Protein AF-A0A7V4LRY9-F1 (afdb_monomer_lite)

Structure (mmCIF, N/CA/C/O backbone):
data_AF-A0A7V4LRY9-F1
#
_entry.id   AF-A0A7V4LRY9-F1
#
loop_
_atom_site.group_PDB
_atom_site.id
_atom_site.type_symbol
_atom_site.label_atom_id
_atom_site.label_alt_id
_atom_site.label_comp_id
_atom_site.label_asym_id
_atom_site.label_entity_id
_atom_site.label_seq_id
_atom_site.pdbx_PDB_ins_code
_atom_site.Cartn_x
_atom_site.Cartn_y
_atom_site.Cartn_z
_atom_site.occupancy
_atom_site.B_iso_or_equiv
_atom_site.auth_seq_id
_atom_site.auth_comp_id
_atom_site.auth_asym_id
_atom_site.auth_atom_id
_atom_site.pdbx_PDB_model_num
ATOM 1 N N . MET A 1 1 ? -18.317 -16.791 23.169 1.00 34.59 1 MET A N 1
ATOM 2 C CA . MET A 1 1 ? -17.216 -16.428 24.085 1.00 34.59 1 MET A CA 1
ATOM 3 C C . MET A 1 1 ? -16.134 -15.781 23.242 1.00 34.59 1 MET A C 1
ATOM 5 O O . MET A 1 1 ? -15.745 -16.390 22.255 1.00 34.59 1 MET A O 1
ATOM 9 N N . ALA A 1 2 ? -15.739 -14.539 23.533 1.00 46.84 2 ALA A N 1
ATOM 10 C CA . ALA A 1 2 ? -14.625 -13.914 22.822 1.00 46.84 2 ALA A CA 1
ATOM 11 C C . ALA A 1 2 ? -13.359 -14.737 23.095 1.00 46.84 2 ALA A C 1
ATOM 13 O O . ALA A 1 2 ? -13.115 -15.104 24.244 1.00 46.84 2 ALA A O 1
ATOM 14 N N . ALA A 1 3 ? -12.602 -15.084 22.054 1.00 51.31 3 ALA A N 1
ATOM 15 C CA . ALA A 1 3 ? -11.327 -15.764 22.235 1.00 51.31 3 ALA A CA 1
ATOM 16 C C . ALA A 1 3 ? -10.430 -14.891 23.124 1.00 51.31 3 ALA A C 1
ATOM 18 O O . ALA A 1 3 ? -10.298 -13.692 22.878 1.00 51.31 3 ALA A O 1
ATOM 19 N N . HIS A 1 4 ? -9.851 -15.472 24.175 1.00 68.88 4 HIS A N 1
ATOM 20 C CA . HIS A 1 4 ? -8.906 -14.752 25.020 1.00 68.88 4 HIS A CA 1
ATOM 21 C C . HIS A 1 4 ? -7.702 -14.327 24.164 1.00 68.88 4 HIS A C 1
ATOM 23 O O . HIS A 1 4 ? -7.044 -15.172 23.553 1.00 68.88 4 HIS A O 1
ATOM 29 N N . SER A 1 5 ? -7.455 -13.016 24.094 1.00 79.12 5 SER A N 1
ATOM 30 C CA . SER A 1 5 ? -6.260 -12.439 23.474 1.00 79.12 5 SER A CA 1
ATOM 31 C C . SER A 1 5 ? -5.172 -12.280 24.531 1.00 79.12 5 SER A C 1
ATOM 33 O O . SER A 1 5 ? -5.437 -11.813 25.641 1.00 79.12 5 SER A O 1
ATOM 35 N N . THR A 1 6 ? -3.954 -12.683 24.187 1.00 85.31 6 THR A N 1
ATOM 36 C CA . THR A 1 6 ? -2.738 -12.404 24.953 1.00 85.31 6 THR A CA 1
ATOM 37 C C . THR A 1 6 ? -1.898 -11.409 24.173 1.00 85.31 6 THR A C 1
ATOM 39 O O . THR A 1 6 ? -1.530 -11.697 23.037 1.00 85.31 6 THR A O 1
ATOM 42 N N . GLU A 1 7 ? -1.567 -10.273 24.781 1.00 88.56 7 GLU A N 1
ATOM 43 C CA . GLU A 1 7 ? -0.754 -9.225 24.161 1.00 88.56 7 GLU A CA 1
ATOM 44 C C . GLU A 1 7 ? 0.498 -8.959 24.993 1.00 88.56 7 GLU A C 1
ATOM 46 O O . GLU A 1 7 ? 0.431 -8.781 26.211 1.00 88.56 7 GLU A O 1
ATOM 51 N N . LEU A 1 8 ? 1.642 -8.942 24.319 1.00 90.06 8 LEU A N 1
ATOM 52 C CA . LEU A 1 8 ? 2.972 -8.792 24.888 1.00 90.06 8 LEU A CA 1
ATOM 53 C C . LEU A 1 8 ? 3.703 -7.661 24.170 1.00 90.06 8 LEU A C 1
ATOM 55 O O . LEU A 1 8 ? 3.747 -7.625 22.942 1.00 90.06 8 LEU A O 1
ATOM 59 N N . THR A 1 9 ? 4.352 -6.803 24.945 1.00 93.12 9 THR A N 1
ATOM 60 C CA . THR A 1 9 ? 5.428 -5.950 24.441 1.00 93.12 9 THR A CA 1
ATOM 61 C C . THR A 1 9 ? 6.743 -6.669 24.704 1.00 93.12 9 THR A C 1
ATOM 63 O O . THR A 1 9 ? 7.047 -6.949 25.862 1.00 93.12 9 THR A O 1
ATOM 66 N N . VAL A 1 10 ? 7.514 -6.972 23.658 1.00 94.56 10 VAL A N 1
ATOM 67 C CA . VAL A 1 10 ? 8.849 -7.587 23.753 1.00 94.56 10 VAL A CA 1
ATOM 68 C C . VAL A 1 10 ? 9.897 -6.582 23.286 1.00 94.56 10 VAL A C 1
ATOM 70 O O . VAL A 1 10 ? 9.789 -6.045 22.193 1.00 94.56 10 VAL A O 1
ATOM 73 N N . THR A 1 11 ? 10.933 -6.345 24.079 1.00 94.56 11 THR A N 1
ATOM 74 C CA . THR A 1 11 ? 11.992 -5.376 23.776 1.00 94.56 11 THR A CA 1
ATOM 75 C C . THR A 1 11 ? 13.314 -6.103 23.585 1.00 94.56 11 THR A C 1
ATOM 77 O O . THR A 1 11 ? 13.732 -6.839 24.474 1.00 94.56 11 THR A O 1
ATOM 80 N N . LEU A 1 12 ? 13.983 -5.885 22.452 1.00 94.75 12 LEU A N 1
ATOM 81 C CA . LEU A 1 12 ? 15.292 -6.455 22.118 1.00 94.75 12 LEU A CA 1
ATOM 82 C C . LEU A 1 12 ? 16.340 -5.335 22.070 1.00 94.75 12 LEU A C 1
ATOM 84 O O . LEU A 1 12 ? 16.410 -4.579 21.095 1.00 94.75 12 LEU A O 1
ATOM 88 N N . ALA A 1 13 ? 17.156 -5.215 23.117 1.00 92.12 13 ALA A N 1
ATOM 89 C CA . ALA A 1 13 ? 18.212 -4.205 23.174 1.00 92.12 13 ALA A CA 1
ATOM 90 C C . ALA A 1 13 ? 19.340 -4.560 22.192 1.00 92.12 13 ALA A C 1
ATOM 92 O O . ALA A 1 13 ? 19.840 -5.689 22.200 1.00 92.12 13 ALA A O 1
ATOM 93 N N . GLY A 1 14 ? 19.734 -3.624 21.322 1.00 90.12 14 GLY A N 1
ATOM 94 C CA . GLY A 1 14 ? 20.727 -3.893 20.274 1.00 90.12 14 GLY A CA 1
ATOM 95 C C . GLY A 1 14 ? 20.253 -4.854 19.180 1.00 90.12 14 GLY A C 1
ATOM 96 O O . GLY A 1 14 ? 21.083 -5.424 18.476 1.00 90.12 14 GLY A O 1
ATOM 97 N N . GLY A 1 15 ? 18.936 -5.066 19.045 1.00 90.62 15 GLY A N 1
ATOM 98 C CA . GLY A 1 15 ? 18.363 -6.022 18.087 1.00 90.62 15 GLY A CA 1
ATOM 99 C C . GLY A 1 15 ? 18.611 -5.660 16.622 1.00 90.62 15 GLY A C 1
ATOM 100 O O . GLY A 1 15 ? 18.422 -6.501 15.742 1.00 90.62 15 GLY A O 1
ATOM 101 N N . LEU A 1 16 ? 19.030 -4.420 16.362 1.00 91.75 16 LEU A N 1
ATOM 102 C CA . LEU A 1 16 ? 19.350 -3.880 15.048 1.00 91.75 16 LEU A CA 1
ATOM 103 C C . LEU A 1 16 ? 20.678 -3.115 15.094 1.00 91.75 16 LEU A C 1
ATOM 105 O O . LEU A 1 16 ? 21.214 -2.804 16.155 1.00 91.75 16 LEU A O 1
ATOM 109 N N . PHE A 1 17 ? 21.192 -2.764 13.917 1.00 89.06 17 PHE A N 1
ATOM 110 C CA . PHE A 1 17 ? 22.368 -1.909 13.766 1.00 89.06 17 PHE A CA 1
ATOM 111 C C . PHE A 1 17 ? 22.256 -1.060 12.502 1.00 89.06 17 PHE A C 1
ATOM 113 O O . PHE A 1 17 ? 21.722 -1.529 11.503 1.00 89.06 17 PHE A O 1
ATOM 120 N N . LEU A 1 18 ? 22.734 0.188 12.533 1.00 81.56 18 LEU A N 1
ATOM 121 C CA . LEU A 1 18 ? 22.568 1.140 11.421 1.00 81.56 18 LEU A CA 1
ATOM 122 C C . LEU A 1 18 ? 23.541 0.893 10.259 1.00 81.56 18 LEU A C 1
ATOM 124 O O . LEU A 1 18 ? 23.163 1.034 9.099 1.00 81.56 18 LEU A O 1
ATOM 128 N N . ARG A 1 19 ? 24.793 0.535 10.570 1.00 78.12 19 ARG A N 1
ATOM 129 C CA . ARG A 1 19 ? 25.890 0.398 9.593 1.00 78.12 19 ARG A CA 1
ATOM 130 C C . ARG A 1 19 ? 26.080 -1.061 9.178 1.00 78.12 19 ARG A C 1
ATOM 132 O O . ARG A 1 19 ? 25.087 -1.758 8.998 1.00 78.12 19 ARG A O 1
ATOM 139 N N . ASP A 1 20 ? 27.312 -1.528 9.021 1.00 77.44 20 ASP A N 1
ATOM 140 C CA . ASP A 1 20 ? 27.603 -2.882 8.531 1.00 77.44 20 ASP A CA 1
ATOM 141 C C . ASP A 1 20 ? 27.746 -3.920 9.649 1.00 77.44 20 ASP A C 1
ATOM 143 O O . ASP A 1 20 ? 27.700 -5.116 9.380 1.00 77.44 20 ASP A O 1
ATOM 147 N N . ALA A 1 21 ? 27.870 -3.475 10.902 1.00 80.00 21 ALA A N 1
ATOM 148 C CA . ALA A 1 21 ? 28.059 -4.353 12.049 1.00 80.00 21 ALA A CA 1
ATOM 149 C C . ALA A 1 21 ? 27.269 -3.888 13.288 1.00 80.00 21 ALA A C 1
ATOM 151 O O . ALA A 1 21 ? 27.004 -2.686 13.430 1.00 80.00 21 ALA A O 1
ATOM 152 N N . PRO A 1 22 ? 26.927 -4.821 14.199 1.00 82.44 22 PRO A N 1
ATOM 153 C CA . PRO A 1 22 ? 26.401 -4.511 15.522 1.00 82.44 22 PRO A CA 1
ATOM 154 C C . PRO A 1 22 ? 27.352 -3.617 16.317 1.00 82.44 22 PRO A C 1
ATOM 156 O O . PRO A 1 22 ? 28.571 -3.752 16.232 1.00 82.44 22 PRO A O 1
ATOM 159 N N . ILE A 1 23 ? 26.783 -2.729 17.128 1.00 78.44 23 ILE A N 1
ATOM 160 C CA . ILE A 1 23 ? 27.523 -1.929 18.106 1.00 78.44 23 ILE A CA 1
ATOM 161 C C . ILE A 1 23 ? 26.950 -2.177 19.499 1.00 78.44 23 ILE A C 1
ATOM 163 O O . ILE A 1 23 ? 25.783 -2.551 19.641 1.00 78.44 23 ILE A O 1
ATOM 167 N N . VAL A 1 24 ? 27.772 -1.953 20.523 1.00 69.81 24 VAL A N 1
ATOM 168 C CA . VAL A 1 24 ? 27.297 -1.900 21.911 1.00 69.81 24 VAL A CA 1
ATOM 169 C C . VAL A 1 24 ? 26.241 -0.798 22.002 1.00 69.81 24 VAL A C 1
ATOM 171 O O . VAL A 1 24 ? 26.465 0.297 21.492 1.00 69.81 24 VAL A O 1
ATOM 174 N N . ASP A 1 25 ? 25.092 -1.106 22.605 1.00 70.12 25 ASP A N 1
ATOM 175 C CA . ASP A 1 25 ? 23.924 -0.215 22.678 1.00 70.12 25 ASP A CA 1
ATOM 176 C C . ASP A 1 25 ? 23.342 0.180 21.303 1.00 70.12 25 ASP A C 1
ATOM 178 O O . ASP A 1 25 ? 22.875 1.301 21.100 1.00 70.12 25 ASP A O 1
ATOM 182 N N . GLY A 1 26 ? 23.362 -0.747 20.336 1.00 78.81 26 GLY A N 1
ATOM 183 C CA . GLY A 1 26 ? 22.673 -0.575 19.055 1.00 78.81 26 GLY A CA 1
ATOM 184 C C . GLY A 1 26 ? 21.156 -0.347 19.202 1.00 78.81 26 GLY A C 1
ATOM 185 O O . GLY A 1 26 ? 20.590 -0.574 20.277 1.00 78.81 26 GLY A O 1
ATOM 186 N N . PRO A 1 27 ? 20.466 0.076 18.124 1.00 86.00 27 PRO A N 1
ATOM 187 C CA . PRO A 1 27 ? 19.043 0.388 18.179 1.00 86.00 27 PRO A CA 1
ATOM 188 C C . PRO A 1 27 ? 18.187 -0.722 18.797 1.00 86.00 27 PRO A C 1
ATOM 190 O O . PRO A 1 27 ? 18.334 -1.910 18.491 1.00 86.00 27 PRO A O 1
ATOM 193 N N . THR A 1 28 ? 17.267 -0.305 19.665 1.00 89.69 28 THR A N 1
ATOM 194 C CA . THR A 1 28 ? 16.343 -1.200 20.364 1.00 89.69 28 THR A CA 1
ATOM 195 C C . THR A 1 28 ? 15.123 -1.482 19.500 1.00 89.69 28 THR A C 1
ATOM 197 O O . THR A 1 28 ? 14.474 -0.554 19.022 1.00 89.69 28 THR A O 1
ATOM 200 N N . LEU A 1 29 ? 14.796 -2.764 19.330 1.00 91.88 29 LEU A N 1
ATOM 201 C CA . LEU A 1 29 ? 13.597 -3.206 18.624 1.00 91.88 29 LEU A CA 1
ATOM 202 C C . LEU A 1 29 ? 12.503 -3.559 19.637 1.00 91.88 29 LEU A C 1
ATOM 204 O O . LEU A 1 29 ? 12.633 -4.525 20.385 1.00 91.88 29 LEU A O 1
ATOM 208 N N . VAL A 1 30 ? 11.429 -2.775 19.653 1.00 92.75 30 VAL A N 1
ATOM 209 C CA . VAL A 1 30 ? 10.222 -3.004 20.454 1.00 92.75 30 VAL A CA 1
ATOM 210 C C . VAL A 1 30 ? 9.185 -3.695 19.582 1.00 92.75 30 VAL A C 1
ATOM 212 O O . VAL A 1 30 ? 8.873 -3.226 18.494 1.00 92.75 30 VAL A O 1
ATOM 215 N N . LEU A 1 31 ? 8.653 -4.813 20.045 1.00 94.19 31 LEU A N 1
ATOM 216 C CA . LEU A 1 31 ? 7.781 -5.702 19.295 1.00 94.19 31 LEU A CA 1
ATOM 217 C C . LEU A 1 31 ? 6.434 -5.812 19.994 1.00 94.19 31 LEU A C 1
ATOM 219 O O . LEU A 1 31 ? 6.366 -6.097 21.189 1.00 94.19 31 LEU A O 1
ATOM 223 N N . ASP A 1 32 ? 5.373 -5.655 19.221 1.00 92.94 32 ASP A N 1
ATOM 224 C CA . ASP A 1 32 ? 4.019 -6.000 19.610 1.00 92.94 32 ASP A CA 1
ATOM 225 C C . ASP A 1 32 ? 3.712 -7.428 19.154 1.00 92.94 32 ASP A C 1
ATOM 227 O O . ASP A 1 32 ? 3.739 -7.729 17.956 1.00 92.94 32 ASP A O 1
ATOM 231 N N . VAL A 1 33 ? 3.477 -8.317 20.116 1.00 93.94 33 VAL A N 1
ATOM 232 C CA . VAL A 1 33 ? 3.246 -9.744 19.892 1.00 93.94 33 VAL A CA 1
ATOM 233 C C . VAL A 1 33 ? 1.886 -10.107 20.472 1.00 93.94 33 VAL A C 1
ATOM 235 O O . VAL A 1 33 ? 1.648 -9.940 21.668 1.00 93.94 33 VAL A O 1
ATOM 238 N N . SER A 1 34 ? 0.998 -10.653 19.641 1.00 91.38 34 SER A N 1
ATOM 239 C CA . SER A 1 34 ? -0.351 -11.036 20.067 1.00 91.38 34 SER A CA 1
ATOM 240 C C . SER A 1 34 ? -0.673 -12.489 19.723 1.00 91.38 34 SER A C 1
ATOM 242 O O . SER A 1 34 ? -0.239 -13.018 18.696 1.00 91.38 34 SER A O 1
ATOM 244 N N . ARG A 1 35 ? -1.462 -13.138 20.581 1.00 88.06 35 ARG A N 1
ATOM 245 C CA . ARG A 1 35 ? -1.983 -14.495 20.385 1.00 88.06 35 ARG A CA 1
ATOM 246 C C . ARG A 1 35 ? -3.481 -14.518 20.678 1.00 88.06 35 ARG A C 1
ATOM 248 O O . ARG A 1 35 ? -3.885 -14.202 21.794 1.00 88.06 35 ARG A O 1
ATOM 255 N N . THR A 1 36 ? -4.286 -14.941 19.708 1.00 84.31 36 THR A N 1
ATOM 256 C CA . THR A 1 36 ? -5.739 -15.116 19.852 1.00 84.31 36 THR A CA 1
ATOM 257 C C . THR A 1 36 ? -6.054 -16.605 19.960 1.00 84.31 36 THR A C 1
ATOM 259 O O . THR A 1 36 ? -5.946 -17.341 18.976 1.00 84.31 36 THR A O 1
ATOM 262 N N . GLY A 1 37 ? -6.432 -17.076 21.153 1.00 83.19 37 GLY A N 1
ATOM 263 C CA . GLY A 1 37 ? -6.540 -18.517 21.412 1.00 83.19 37 GLY A CA 1
ATOM 264 C C . GLY A 1 37 ? -5.200 -19.221 21.165 1.00 83.19 37 GLY A C 1
ATOM 265 O O . GLY A 1 37 ? -4.198 -18.880 21.788 1.00 83.19 37 GLY A O 1
ATOM 266 N N . ASP A 1 38 ? -5.151 -20.164 20.222 1.00 84.06 38 ASP A N 1
ATOM 267 C CA . ASP A 1 38 ? -3.914 -20.866 19.843 1.00 84.06 38 ASP A CA 1
ATOM 268 C C . ASP A 1 38 ? -3.173 -20.255 18.649 1.00 84.06 38 ASP A C 1
ATOM 270 O O . ASP A 1 38 ? -2.071 -20.690 18.313 1.00 84.06 38 ASP A O 1
ATOM 274 N N . ARG A 1 39 ? -3.743 -19.224 18.019 1.00 88.62 39 ARG A N 1
ATOM 275 C CA . ARG A 1 39 ? -3.166 -18.595 16.832 1.00 88.62 39 ARG A CA 1
ATOM 276 C C . ARG A 1 39 ? -2.285 -17.411 17.214 1.00 88.62 39 ARG A C 1
ATOM 278 O O . ARG A 1 39 ? -2.756 -16.469 17.846 1.00 88.62 39 ARG A O 1
ATOM 285 N N . TRP A 1 40 ? -1.034 -17.423 16.763 1.00 92.88 40 TRP A N 1
ATOM 286 C CA . TRP A 1 40 ? -0.188 -16.231 16.762 1.00 92.88 40 TRP A CA 1
ATOM 287 C C . TRP A 1 40 ? -0.622 -15.264 15.664 1.00 92.88 40 TRP A C 1
ATOM 289 O O . TRP A 1 40 ? -0.810 -15.662 14.514 1.00 92.88 40 TRP A O 1
ATOM 299 N N . GLU A 1 41 ? -0.765 -13.995 16.027 1.00 91.81 41 GLU A N 1
ATOM 300 C CA . GLU A 1 41 ? -1.036 -12.919 15.081 1.00 91.81 41 GLU A CA 1
ATOM 301 C C . GLU A 1 41 ? 0.274 -12.374 14.485 1.00 91.81 41 GLU A C 1
ATOM 303 O O . GLU A 1 41 ? 1.385 -12.793 14.833 1.00 91.81 41 GLU A O 1
ATOM 308 N N . ARG A 1 42 ? 0.149 -11.426 13.551 1.00 90.50 42 ARG A N 1
ATOM 309 C CA . ARG A 1 42 ? 1.294 -10.693 12.998 1.00 90.50 42 ARG A CA 1
ATOM 310 C C . ARG A 1 42 ? 2.032 -9.942 14.110 1.00 90.50 42 ARG A C 1
ATOM 312 O O . ARG A 1 42 ? 1.400 -9.328 14.962 1.00 90.50 42 ARG A O 1
ATOM 319 N N . VAL A 1 43 ? 3.360 -9.960 14.049 1.00 94.25 43 VAL A N 1
ATOM 320 C CA . VAL A 1 43 ? 4.225 -9.180 14.941 1.00 94.25 43 VAL A CA 1
ATOM 321 C C . VAL A 1 43 ? 4.497 -7.826 14.301 1.00 94.25 43 VAL A C 1
ATOM 323 O O . VAL A 1 43 ? 4.758 -7.758 13.097 1.00 94.25 43 VAL A O 1
ATOM 326 N N . TRP A 1 44 ? 4.468 -6.762 15.096 1.00 91.75 44 TRP A N 1
ATOM 327 C CA . TRP A 1 44 ? 4.808 -5.415 14.639 1.00 91.75 44 TRP A CA 1
ATOM 328 C C . TRP A 1 44 ? 5.981 -4.863 15.435 1.00 91.75 44 TRP A C 1
ATOM 330 O O . TRP A 1 44 ? 5.890 -4.706 16.646 1.00 91.75 44 TRP A O 1
ATOM 340 N N . GLY A 1 45 ? 7.091 -4.591 14.755 1.00 90.50 45 GLY A N 1
ATOM 341 C CA . GLY A 1 45 ? 8.297 -4.033 15.352 1.00 90.50 45 GLY A CA 1
ATOM 342 C C . GLY A 1 45 ? 8.440 -2.533 15.138 1.00 90.50 45 GLY A C 1
ATOM 343 O O . GLY A 1 45 ? 8.083 -2.014 14.086 1.00 90.50 45 GLY A O 1
ATOM 344 N N . PHE A 1 46 ? 9.015 -1.853 16.119 1.00 87.06 46 PHE A N 1
ATOM 345 C CA . PHE A 1 46 ? 9.289 -0.424 16.118 1.00 87.06 46 PHE A CA 1
ATOM 346 C C . PHE A 1 46 ? 10.659 -0.187 16.741 1.00 87.06 46 PHE A C 1
ATOM 348 O O . PHE A 1 46 ? 10.977 -0.760 17.781 1.00 87.06 46 PHE A O 1
ATOM 355 N N . ALA A 1 47 ? 11.469 0.665 16.127 1.00 85.12 47 ALA A N 1
ATOM 356 C CA . ALA A 1 47 ? 12.794 0.980 16.634 1.00 85.12 47 ALA A CA 1
ATOM 357 C C . ALA A 1 47 ? 13.053 2.483 16.508 1.00 85.12 47 ALA A C 1
ATOM 359 O O . ALA A 1 47 ? 13.431 2.963 15.446 1.00 85.12 47 ALA A O 1
ATOM 360 N N . GLY A 1 48 ? 12.850 3.213 17.613 1.00 71.56 48 GLY A N 1
ATOM 361 C CA . GLY A 1 48 ? 12.960 4.680 17.677 1.00 71.56 48 GLY A CA 1
ATOM 362 C C . GLY A 1 48 ? 14.281 5.229 17.143 1.00 71.56 48 GLY A C 1
ATOM 363 O O . GLY A 1 48 ? 14.300 6.227 16.423 1.00 71.56 48 GLY A O 1
ATOM 364 N N . ASP A 1 49 ? 15.366 4.516 17.444 1.00 74.69 49 ASP A N 1
ATOM 365 C CA . ASP A 1 49 ? 16.736 4.906 17.104 1.00 74.69 49 ASP A CA 1
ATOM 366 C C . ASP A 1 49 ? 17.256 4.216 15.825 1.00 74.69 49 ASP A C 1
ATOM 368 O O . ASP A 1 49 ? 18.403 4.411 15.418 1.00 74.69 49 ASP A O 1
ATOM 372 N N . PHE A 1 50 ? 16.423 3.398 15.166 1.00 74.31 50 PHE A N 1
ATOM 373 C CA . PHE A 1 50 ? 16.689 2.838 13.842 1.00 74.31 50 PHE A CA 1
ATOM 374 C C . PHE A 1 50 ? 15.877 3.642 12.823 1.00 74.31 50 PHE A C 1
ATOM 376 O O . PHE A 1 50 ? 14.660 3.524 12.751 1.00 74.31 50 PHE A O 1
ATOM 383 N N . HIS A 1 51 ? 16.565 4.520 12.093 1.00 66.06 51 HIS A N 1
ATOM 384 C CA . HIS A 1 51 ? 16.002 5.582 11.254 1.00 66.06 51 HIS A CA 1
ATOM 385 C C . HIS A 1 51 ? 14.549 5.384 10.733 1.00 66.06 51 HIS A C 1
ATOM 387 O O . HIS A 1 51 ? 14.288 4.514 9.905 1.00 66.06 51 HIS A O 1
ATOM 393 N N . ILE A 1 52 ? 13.676 6.326 11.138 1.00 55.50 52 ILE A N 1
ATOM 394 C CA . ILE A 1 52 ? 12.240 6.529 10.845 1.00 55.50 52 ILE A CA 1
ATOM 395 C C . ILE A 1 52 ? 11.348 5.309 11.115 1.00 55.50 52 ILE A C 1
ATOM 397 O O . ILE A 1 52 ? 11.210 4.426 10.274 1.00 55.50 52 ILE A O 1
ATOM 401 N N . ASN A 1 53 ? 10.677 5.396 12.274 1.00 57.75 53 ASN A N 1
ATOM 402 C CA . ASN A 1 53 ? 9.557 4.640 12.862 1.00 57.75 53 ASN A CA 1
ATOM 403 C C . ASN A 1 53 ? 8.489 4.083 11.894 1.00 57.75 53 ASN A C 1
ATOM 405 O O . ASN A 1 53 ? 7.298 4.313 12.082 1.00 57.75 53 ASN A O 1
ATOM 409 N N . SER A 1 54 ? 8.892 3.332 10.877 1.00 64.38 54 SER A N 1
ATOM 410 C CA . SER A 1 54 ? 8.004 2.501 10.071 1.00 64.38 54 SER A CA 1
ATOM 411 C C . SER A 1 54 ? 7.797 1.180 10.805 1.00 64.38 54 SER A C 1
ATOM 413 O O . SER A 1 54 ? 8.777 0.627 11.310 1.00 64.38 54 SER A O 1
ATOM 415 N N . PRO A 1 55 ? 6.574 0.627 10.849 1.00 79.88 55 PRO A N 1
ATOM 416 C CA . PRO A 1 55 ? 6.373 -0.699 11.405 1.00 79.88 55 PRO A CA 1
ATOM 417 C C . PRO A 1 55 ? 7.209 -1.717 10.641 1.00 79.88 55 PRO A C 1
ATOM 419 O O . PRO A 1 55 ? 7.241 -1.735 9.410 1.00 79.88 55 PRO A O 1
ATOM 422 N N . HIS A 1 56 ? 7.877 -2.583 11.378 1.00 86.81 56 HIS A N 1
ATOM 423 C CA . HIS A 1 56 ? 8.584 -3.732 10.851 1.00 86.81 56 HIS A CA 1
ATOM 424 C C . HIS A 1 56 ? 7.650 -4.934 10.982 1.00 86.81 56 HIS A C 1
ATOM 426 O O . HIS A 1 56 ? 7.471 -5.433 12.095 1.00 86.81 56 HIS A O 1
ATOM 432 N N . PRO A 1 57 ? 6.974 -5.372 9.907 1.00 90.50 57 PRO A N 1
ATOM 433 C CA . PRO A 1 57 ? 6.094 -6.524 9.991 1.00 90.50 57 PRO A CA 1
ATOM 434 C C . PRO A 1 57 ? 6.906 -7.795 10.238 1.00 90.50 57 PRO A C 1
ATOM 436 O O . PRO A 1 57 ? 8.015 -7.970 9.736 1.00 90.50 57 PRO A O 1
ATOM 439 N N . GLY A 1 58 ? 6.323 -8.723 10.979 1.00 94.00 58 GLY A N 1
ATOM 440 C CA . GLY A 1 58 ? 6.922 -10.019 11.234 1.00 94.00 58 GLY A CA 1
ATOM 441 C C . GLY A 1 58 ? 5.910 -11.061 11.665 1.00 94.00 58 GLY A C 1
ATOM 442 O O . GLY A 1 58 ? 4.696 -10.860 11.610 1.00 94.00 58 GLY A O 1
ATOM 443 N N . ARG A 1 59 ? 6.413 -12.212 12.087 1.00 96.38 59 ARG A N 1
ATOM 444 C CA . ARG A 1 59 ? 5.600 -13.329 12.566 1.00 96.38 59 ARG A CA 1
ATOM 445 C C . ARG A 1 59 ? 6.311 -14.085 13.672 1.00 96.38 59 ARG A C 1
ATOM 447 O O . ARG A 1 59 ? 7.539 -14.175 13.686 1.00 96.38 59 ARG A O 1
ATOM 454 N N . VAL A 1 60 ? 5.514 -14.697 14.539 1.00 97.31 60 VAL A N 1
ATOM 455 C CA . VAL A 1 60 ? 5.986 -15.750 15.435 1.00 97.31 60 VAL A CA 1
ATOM 456 C C . VAL A 1 60 ? 6.036 -17.053 14.641 1.00 97.31 60 VAL A C 1
ATOM 458 O O . VAL A 1 60 ? 5.020 -17.504 14.117 1.00 97.31 60 VAL A O 1
ATOM 461 N N . VAL A 1 61 ? 7.222 -17.642 14.521 1.00 96.75 61 VAL A N 1
ATOM 462 C CA . VAL A 1 61 ? 7.424 -18.957 13.893 1.00 96.75 61 VAL A CA 1
ATOM 463 C C . VAL A 1 61 ? 7.064 -20.060 14.882 1.00 96.75 61 VAL A C 1
ATOM 465 O O . VAL A 1 61 ? 6.331 -20.988 14.553 1.00 96.75 61 VAL A O 1
ATOM 468 N N . THR A 1 62 ? 7.551 -19.933 16.115 1.00 96.06 62 THR A N 1
ATOM 469 C CA . THR A 1 62 ? 7.200 -20.796 17.245 1.00 96.06 62 THR A CA 1
ATOM 470 C C . THR A 1 62 ? 7.133 -19.954 18.511 1.00 96.06 62 THR A C 1
ATOM 472 O O . THR A 1 62 ? 7.862 -18.971 18.647 1.00 96.06 62 THR A O 1
ATOM 475 N N . GLY A 1 63 ? 6.259 -20.323 19.445 1.00 94.38 63 GLY A N 1
ATOM 476 C CA . GLY A 1 63 ? 6.135 -19.591 20.695 1.00 94.38 63 GLY A CA 1
ATOM 477 C C . GLY A 1 63 ? 5.515 -20.424 21.806 1.00 94.38 63 GLY A C 1
ATOM 478 O O . GLY A 1 63 ? 4.526 -21.121 21.582 1.00 94.38 63 GLY A O 1
ATOM 479 N N . GLN A 1 64 ? 6.095 -20.330 22.998 1.00 93.31 64 GLN A N 1
ATOM 480 C CA . GLN A 1 64 ? 5.604 -20.931 24.232 1.00 93.31 64 GLN A CA 1
ATOM 481 C C . GLN A 1 64 ? 5.571 -19.858 25.320 1.00 93.31 64 GLN A C 1
ATOM 483 O O . GLN A 1 64 ? 6.549 -19.143 25.531 1.00 93.31 64 GLN A O 1
ATOM 488 N N . ILE A 1 65 ? 4.427 -19.740 25.990 1.00 90.12 65 ILE A N 1
ATOM 489 C CA . ILE A 1 65 ? 4.234 -18.860 27.143 1.00 90.12 65 ILE A CA 1
ATOM 490 C C . ILE A 1 65 ? 3.761 -19.752 28.288 1.00 90.12 65 ILE A C 1
ATOM 492 O O . ILE A 1 65 ? 2.726 -20.408 28.158 1.00 90.12 65 ILE A O 1
ATOM 496 N N . SER A 1 66 ? 4.517 -19.772 29.380 1.00 87.81 66 SER A N 1
ATOM 497 C CA . SER A 1 66 ? 4.104 -20.297 30.681 1.00 87.81 66 SER A CA 1
ATOM 498 C C . SER A 1 66 ? 4.030 -19.150 31.686 1.00 87.81 66 SER A C 1
ATOM 500 O O . SER A 1 66 ? 4.329 -17.996 31.368 1.00 87.81 66 SER A O 1
ATOM 502 N N . ASP A 1 67 ? 3.645 -19.459 32.923 1.00 81.94 67 ASP A N 1
ATOM 503 C CA . ASP A 1 67 ? 3.698 -18.466 33.986 1.00 81.94 67 ASP A CA 1
ATOM 504 C C . ASP A 1 67 ? 5.136 -17.973 34.188 1.00 81.94 67 ASP A C 1
ATOM 506 O O . ASP A 1 67 ? 5.384 -16.777 34.230 1.00 81.94 67 ASP A O 1
ATOM 510 N N . ASP A 1 68 ? 6.128 -18.844 34.245 1.00 88.69 68 ASP A N 1
ATOM 511 C CA . ASP A 1 68 ? 7.501 -18.489 34.602 1.00 88.69 68 ASP A CA 1
ATOM 512 C C . ASP A 1 68 ? 8.433 -18.197 33.414 1.00 88.69 68 ASP A C 1
ATOM 514 O O . ASP A 1 68 ? 9.536 -17.688 33.631 1.00 88.69 68 ASP A O 1
ATOM 518 N N . ARG A 1 69 ? 8.023 -18.485 32.170 1.00 93.44 69 ARG A N 1
ATOM 519 C CA . ARG A 1 69 ? 8.904 -18.408 30.999 1.00 93.44 69 ARG A CA 1
ATOM 520 C C . ARG A 1 69 ? 8.182 -17.989 29.718 1.00 93.44 69 ARG A C 1
ATOM 522 O O . ARG A 1 69 ? 7.053 -18.391 29.451 1.00 93.44 69 ARG A O 1
ATOM 529 N N . ILE A 1 70 ? 8.881 -17.231 28.877 1.00 94.50 70 ILE A N 1
ATOM 530 C CA . ILE A 1 70 ? 8.463 -16.902 27.511 1.00 94.50 70 ILE A CA 1
ATOM 531 C C . ILE A 1 70 ? 9.578 -17.315 26.557 1.00 94.50 70 ILE A C 1
ATOM 533 O O . ILE A 1 70 ? 10.716 -16.874 26.700 1.00 94.50 70 ILE A O 1
ATOM 537 N N . GLN A 1 71 ? 9.243 -18.134 25.563 1.00 97.75 71 GLN A N 1
ATOM 538 C CA . GLN A 1 71 ? 10.160 -18.536 24.501 1.00 97.75 71 GLN A CA 1
ATOM 539 C C . GLN A 1 71 ? 9.528 -18.246 23.146 1.00 97.75 71 GLN A C 1
ATOM 541 O O . GLN A 1 71 ? 8.440 -18.742 22.860 1.00 97.75 71 GLN A O 1
ATOM 546 N N . LEU A 1 72 ? 10.196 -17.455 22.309 1.00 97.94 72 LEU A N 1
ATOM 547 C CA . LEU A 1 72 ? 9.690 -17.051 20.995 1.00 97.94 72 LEU A CA 1
ATOM 548 C C . LEU A 1 72 ? 10.772 -17.225 19.930 1.00 97.94 72 LEU A C 1
ATOM 550 O O . LEU A 1 72 ? 11.922 -16.855 20.144 1.00 97.94 72 LEU A O 1
ATOM 554 N N . THR A 1 73 ? 10.389 -17.726 18.759 1.00 98.38 73 THR A N 1
ATOM 555 C CA . THR A 1 73 ? 11.172 -17.587 17.527 1.00 98.38 73 THR A CA 1
ATOM 556 C C . THR A 1 73 ? 10.432 -16.642 16.598 1.00 98.38 73 THR A C 1
ATOM 558 O O . THR A 1 73 ? 9.276 -16.886 16.252 1.00 98.38 73 THR A O 1
ATOM 561 N N . LEU A 1 74 ? 11.095 -15.568 16.195 1.00 98.19 74 LEU A N 1
ATOM 562 C CA . LEU A 1 74 ? 10.524 -14.474 15.426 1.00 98.19 74 LEU A CA 1
ATOM 563 C C . LEU A 1 74 ? 11.235 -14.341 14.085 1.00 98.19 74 LEU A C 1
ATOM 565 O O . LEU A 1 74 ? 12.456 -14.471 14.005 1.00 98.19 74 LEU A O 1
ATOM 569 N N . GLU A 1 75 ? 10.468 -14.006 13.055 1.00 98.06 75 GLU A N 1
ATOM 570 C CA . GLU A 1 75 ? 10.980 -13.535 11.772 1.00 98.06 75 GLU A CA 1
ATOM 571 C C . GLU A 1 75 ? 10.407 -12.158 11.478 1.00 98.06 75 GLU A C 1
ATOM 573 O O . GLU A 1 75 ? 9.188 -11.982 11.477 1.00 98.06 75 GLU A O 1
ATOM 578 N N . MET A 1 76 ? 11.281 -11.205 11.175 1.00 95.06 76 MET A N 1
ATOM 579 C CA . MET A 1 76 ? 10.923 -9.818 10.907 1.00 95.06 76 MET A CA 1
ATOM 580 C C . MET A 1 76 ? 11.408 -9.399 9.518 1.00 95.06 76 MET A C 1
ATOM 582 O O . MET A 1 76 ? 12.474 -9.816 9.054 1.00 95.06 76 MET A O 1
ATOM 586 N N . ASP A 1 77 ? 10.631 -8.546 8.864 1.00 90.19 77 ASP A N 1
ATOM 587 C CA . ASP A 1 77 ? 11.051 -7.762 7.709 1.00 90.19 77 ASP A CA 1
ATOM 588 C C . ASP A 1 77 ? 11.278 -6.312 8.151 1.00 90.19 77 ASP A C 1
ATOM 590 O O . ASP A 1 77 ? 10.347 -5.507 8.259 1.00 90.19 77 ASP A O 1
ATOM 594 N N . ILE A 1 78 ? 12.533 -5.999 8.476 1.00 88.31 78 ILE A N 1
ATOM 595 C CA . ILE A 1 78 ? 12.927 -4.667 8.924 1.00 88.31 78 ILE A CA 1
ATOM 596 C C . ILE A 1 78 ? 12.921 -3.747 7.712 1.00 88.31 78 ILE A C 1
ATOM 598 O O . ILE A 1 78 ? 13.657 -3.950 6.746 1.00 88.31 78 ILE A O 1
ATOM 602 N N . GLN A 1 79 ? 12.091 -2.717 7.766 1.00 81.19 79 GLN A N 1
ATOM 603 C CA . GLN A 1 79 ? 11.940 -1.787 6.658 1.00 81.19 79 GLN A CA 1
ATOM 604 C C . GLN A 1 79 ? 13.176 -0.887 6.534 1.00 81.19 79 GLN A C 1
ATOM 606 O O . GLN A 1 79 ? 13.705 -0.401 7.530 1.00 81.19 79 GLN A O 1
ATOM 611 N N . SER A 1 80 ? 13.649 -0.676 5.303 1.00 73.88 80 SER A N 1
ATOM 612 C CA . SER A 1 80 ? 14.700 0.304 5.011 1.00 73.88 80 SER A CA 1
ATOM 613 C C . SER A 1 80 ? 14.132 1.718 4.996 1.00 73.88 80 SER A C 1
ATOM 615 O O . SER A 1 80 ? 13.033 1.929 4.491 1.00 73.88 80 SER A O 1
ATOM 617 N N . GLY A 1 81 ? 14.932 2.683 5.440 1.00 65.62 81 GLY A N 1
ATOM 618 C CA . GLY A 1 81 ? 14.697 4.109 5.219 1.00 65.62 81 GLY A CA 1
ATOM 619 C C . GLY A 1 81 ? 15.854 4.749 4.454 1.00 65.62 81 GLY A C 1
ATOM 620 O O . GLY A 1 81 ? 16.838 4.084 4.135 1.00 65.62 81 GLY A O 1
ATOM 621 N N . SER A 1 82 ? 15.775 6.059 4.209 1.00 59.25 82 SER A N 1
ATOM 622 C CA . SER A 1 82 ? 16.788 6.797 3.432 1.00 59.25 82 SER A CA 1
ATOM 623 C C . SER A 1 82 ? 18.197 6.794 4.047 1.00 59.25 82 SER A C 1
ATOM 625 O O . SER A 1 82 ? 19.157 7.124 3.357 1.00 59.25 82 SER A O 1
ATOM 627 N N . TRP A 1 83 ? 18.333 6.420 5.325 1.00 62.66 83 TRP A N 1
ATOM 628 C CA . TRP A 1 83 ? 19.596 6.485 6.076 1.00 62.66 83 TRP A CA 1
ATOM 629 C C . TRP A 1 83 ? 19.951 5.196 6.829 1.00 62.66 83 TRP A C 1
ATOM 631 O O . TRP A 1 83 ? 21.022 5.112 7.425 1.00 62.66 83 TRP A O 1
ATOM 641 N N . ALA A 1 84 ? 19.071 4.191 6.817 1.00 74.31 84 ALA A N 1
ATOM 642 C CA . ALA A 1 84 ? 19.326 2.891 7.430 1.00 74.31 84 ALA A CA 1
ATOM 643 C C . ALA A 1 84 ? 18.844 1.774 6.510 1.00 74.31 84 ALA A C 1
ATOM 645 O O . ALA A 1 84 ? 17.696 1.757 6.052 1.00 74.31 84 ALA A O 1
ATOM 646 N N . ARG A 1 85 ? 19.732 0.814 6.258 1.00 77.62 85 ARG A N 1
ATOM 647 C CA . ARG A 1 85 ? 19.418 -0.362 5.454 1.00 77.62 85 ARG A CA 1
ATOM 648 C C . ARG A 1 85 ? 18.641 -1.363 6.307 1.00 77.62 85 ARG A C 1
ATOM 650 O O . ARG A 1 85 ? 19.181 -1.926 7.254 1.00 77.62 85 ARG A O 1
ATOM 657 N N . GLY A 1 86 ? 17.389 -1.601 5.934 1.00 84.00 86 GLY A N 1
ATOM 658 C CA . GLY A 1 86 ? 16.569 -2.683 6.462 1.00 84.00 86 GLY A CA 1
ATOM 659 C C . GLY A 1 86 ? 16.966 -4.046 5.889 1.00 84.00 86 GLY A C 1
ATOM 660 O O . GLY A 1 86 ? 17.977 -4.196 5.196 1.00 84.00 86 GLY A O 1
ATOM 661 N N . GLY A 1 87 ? 16.158 -5.058 6.164 1.00 86.25 87 GLY A N 1
ATOM 662 C CA . GLY A 1 87 ? 16.363 -6.420 5.697 1.00 86.25 87 GLY A CA 1
ATOM 663 C C . GLY A 1 87 ? 15.716 -7.449 6.611 1.00 86.25 87 GLY A C 1
ATOM 664 O O . GLY A 1 87 ? 15.063 -7.126 7.602 1.00 86.25 87 GLY A O 1
ATOM 665 N N . ARG A 1 88 ? 15.930 -8.719 6.280 1.00 93.25 88 ARG A N 1
ATOM 666 C CA . ARG A 1 88 ? 15.426 -9.834 7.080 1.00 93.25 88 ARG A CA 1
ATOM 667 C C . ARG A 1 88 ? 16.134 -9.882 8.430 1.00 93.25 88 ARG A C 1
ATOM 669 O O . ARG A 1 88 ? 17.359 -9.734 8.492 1.00 93.25 88 ARG A O 1
ATOM 676 N N . ALA A 1 89 ? 15.354 -10.127 9.476 1.00 95.75 89 ALA A N 1
ATOM 677 C CA . ALA A 1 89 ? 15.872 -10.450 10.792 1.00 95.75 89 ALA A CA 1
ATOM 678 C C . ALA A 1 89 ? 15.194 -11.691 11.374 1.00 95.75 89 ALA A C 1
ATOM 680 O O . ALA A 1 89 ? 14.021 -11.963 11.102 1.00 95.75 89 ALA A O 1
ATOM 681 N N . THR A 1 90 ? 15.936 -12.437 12.183 1.00 98.25 90 THR A N 1
ATOM 682 C CA . THR A 1 90 ? 15.433 -13.578 12.948 1.00 98.25 90 THR A CA 1
ATOM 683 C C . THR A 1 90 ? 15.877 -13.454 14.393 1.00 98.25 90 THR A C 1
ATOM 685 O O . THR A 1 90 ? 16.988 -13.000 14.652 1.00 98.25 90 THR A O 1
ATOM 688 N N . TYR A 1 91 ? 15.022 -13.843 15.338 1.00 98.38 91 TYR A N 1
ATOM 689 C CA . TYR A 1 91 ? 15.330 -13.764 16.767 1.00 98.38 91 TYR A CA 1
ATOM 690 C C . TYR A 1 91 ? 14.794 -14.989 17.499 1.00 98.38 91 TYR A C 1
ATOM 692 O O . TYR A 1 91 ? 13.627 -15.340 17.354 1.00 98.38 91 TYR A O 1
ATOM 700 N N . LYS A 1 92 ? 15.633 -15.613 18.322 1.00 98.56 92 LYS A N 1
ATOM 701 C CA . LYS A 1 92 ? 15.250 -16.588 19.344 1.00 98.56 92 LYS A CA 1
ATOM 702 C C . LYS A 1 92 ? 15.328 -15.891 20.690 1.00 98.56 92 LYS A C 1
ATOM 704 O O . LYS A 1 92 ? 16.413 -15.495 21.103 1.00 98.56 92 LYS A O 1
ATOM 709 N N . VAL A 1 93 ? 14.184 -15.720 21.334 1.00 98.25 93 VAL A N 1
ATOM 710 C CA . VAL A 1 93 ? 14.010 -14.982 22.584 1.00 98.25 93 VAL A CA 1
ATOM 711 C C . VAL A 1 93 ? 13.691 -15.980 23.692 1.00 98.25 93 VAL A C 1
ATOM 713 O O . VAL A 1 93 ? 12.814 -16.825 23.512 1.00 98.25 93 VAL A O 1
ATOM 716 N N . ASP A 1 94 ? 14.387 -15.883 24.823 1.00 97.75 94 ASP A N 1
ATOM 717 C CA . ASP A 1 94 ? 14.175 -16.729 26.000 1.00 97.75 94 ASP A CA 1
ATOM 718 C C . ASP A 1 94 ? 14.190 -15.866 27.261 1.00 97.75 94 ASP A C 1
ATOM 720 O O . ASP A 1 94 ? 15.218 -15.289 27.628 1.00 97.75 94 ASP A O 1
ATOM 724 N N . LEU A 1 95 ? 13.028 -15.746 27.896 1.00 96.19 95 LEU A N 1
ATOM 725 C CA . LEU A 1 95 ? 12.793 -14.861 29.029 1.00 96.19 95 LEU A CA 1
ATOM 726 C C . LEU A 1 95 ? 12.253 -15.653 30.207 1.00 96.19 95 LEU A C 1
ATOM 728 O O . LEU A 1 95 ? 11.412 -16.536 30.041 1.00 96.19 95 LEU A O 1
ATOM 732 N N . LYS A 1 96 ? 12.675 -15.273 31.408 1.00 94.31 96 LYS A N 1
ATOM 733 C CA . LYS A 1 96 ? 12.148 -15.787 32.670 1.00 94.31 96 LYS A CA 1
ATOM 734 C C . LYS A 1 96 ? 11.443 -14.673 33.419 1.00 94.31 96 LYS A C 1
ATOM 736 O O . LYS A 1 96 ? 11.844 -13.515 33.328 1.00 94.31 96 LYS A O 1
ATOM 741 N N . ARG A 1 97 ? 10.396 -15.024 34.158 1.00 88.31 97 ARG A N 1
ATOM 742 C CA . ARG A 1 97 ? 9.695 -14.082 35.027 1.00 88.31 97 ARG A CA 1
ATOM 743 C C . ARG A 1 97 ? 10.659 -13.544 36.080 1.00 88.31 97 ARG A C 1
ATOM 745 O O . ARG A 1 97 ? 11.347 -14.315 36.747 1.00 88.31 97 ARG A O 1
ATOM 752 N N . GLU A 1 98 ? 10.662 -12.234 36.266 1.00 84.19 98 GLU A N 1
ATOM 753 C CA . GLU A 1 98 ? 11.370 -11.610 37.373 1.00 84.19 98 GLU A CA 1
ATOM 754 C C . GLU A 1 98 ? 10.657 -11.940 38.686 1.00 84.19 98 GLU A C 1
ATOM 756 O O . GLU A 1 98 ? 9.471 -11.662 38.876 1.00 84.19 98 GLU A O 1
ATOM 761 N N . THR A 1 99 ? 11.374 -12.554 39.623 1.00 69.00 99 THR A N 1
ATOM 762 C CA . THR A 1 99 ? 10.924 -12.643 41.013 1.00 69.00 99 THR A CA 1
ATOM 763 C C . THR A 1 99 ? 10.973 -11.245 41.614 1.00 69.00 99 THR A C 1
ATOM 765 O O . THR A 1 99 ? 12.056 -10.673 41.714 1.00 69.00 99 THR A O 1
ATOM 768 N N . HIS A 1 100 ? 9.820 -10.693 42.005 1.00 52.88 100 HIS A N 1
ATOM 769 C CA . HIS A 1 100 ? 9.725 -9.397 42.678 1.00 52.88 100 HIS A CA 1
ATOM 770 C C . HIS A 1 100 ? 10.620 -9.352 43.928 1.00 52.88 100 HIS A C 1
ATOM 772 O O . HIS A 1 100 ? 10.231 -9.761 45.018 1.00 52.88 100 HIS A O 1
ATOM 778 N N . GLY A 1 101 ? 11.821 -8.814 43.753 1.00 39.84 101 GLY A N 1
ATOM 779 C CA . GLY A 1 101 ? 12.769 -8.462 44.795 1.00 39.84 101 GLY A CA 1
ATOM 780 C C . GLY A 1 101 ? 13.542 -7.245 44.311 1.00 39.84 101 GLY A C 1
ATOM 781 O O . GLY A 1 101 ? 14.534 -7.397 43.617 1.00 39.84 101 GLY A O 1
ATOM 782 N N . ALA A 1 102 ? 13.025 -6.053 44.626 1.00 33.56 102 ALA A N 1
ATOM 783 C CA . ALA A 1 102 ? 13.647 -4.747 44.396 1.00 33.56 102 ALA A CA 1
ATOM 784 C C . ALA A 1 102 ? 14.287 -4.555 43.004 1.00 33.56 102 ALA A C 1
ATOM 786 O O . ALA A 1 102 ? 15.497 -4.701 42.829 1.00 33.56 102 ALA A O 1
ATOM 787 N N . ALA A 1 103 ? 13.482 -4.127 42.026 1.00 36.62 103 ALA A N 1
ATOM 788 C CA . ALA A 1 103 ? 14.009 -3.515 40.811 1.00 36.62 103 ALA A CA 1
ATOM 789 C C . ALA A 1 103 ? 14.844 -2.283 41.203 1.00 36.62 103 ALA A C 1
ATOM 791 O O . ALA A 1 103 ? 14.311 -1.215 41.503 1.00 36.62 103 ALA A O 1
ATOM 792 N N . THR A 1 104 ? 16.166 -2.436 41.246 1.00 31.36 104 THR A N 1
ATOM 793 C CA . THR A 1 104 ? 17.083 -1.301 41.287 1.00 31.36 104 THR A CA 1
ATOM 794 C C . THR A 1 104 ? 17.134 -0.734 39.879 1.00 31.36 104 THR A C 1
ATOM 796 O O . THR A 1 104 ? 17.753 -1.297 38.978 1.00 31.36 104 THR A O 1
ATOM 799 N N . VAL A 1 105 ? 16.436 0.383 39.684 1.00 32.75 105 VAL A N 1
ATOM 800 C CA . VAL A 1 105 ? 16.579 1.229 38.499 1.00 32.75 105 VAL A CA 1
ATOM 801 C C . VAL A 1 105 ? 18.042 1.670 38.445 1.00 32.75 105 VAL A C 1
ATOM 803 O O . VAL A 1 105 ? 18.485 2.472 39.264 1.00 32.75 105 VAL A O 1
ATOM 806 N N . ARG A 1 106 ? 18.829 1.104 37.524 1.00 29.61 106 ARG A N 1
ATOM 807 C CA . ARG A 1 106 ? 20.170 1.620 37.233 1.00 29.61 106 ARG A CA 1
ATOM 808 C C . ARG A 1 106 ? 20.012 2.892 36.407 1.00 29.61 106 ARG A C 1
ATOM 810 O O . ARG A 1 106 ? 19.763 2.823 35.207 1.00 29.61 106 ARG A O 1
ATOM 817 N N . GLU A 1 107 ? 20.157 4.042 37.058 1.00 27.47 107 GLU A N 1
ATOM 818 C CA . GLU A 1 107 ? 20.421 5.307 36.374 1.00 27.47 107 GLU A CA 1
ATOM 819 C C . GLU A 1 107 ? 21.720 5.184 35.565 1.00 27.47 107 GLU A C 1
ATOM 821 O O . GLU A 1 107 ? 22.755 4.757 36.081 1.00 27.47 107 GLU A O 1
ATOM 826 N N . ARG A 1 108 ? 21.673 5.562 34.284 1.00 31.06 108 ARG A N 1
ATOM 827 C CA . ARG A 1 108 ? 22.867 5.782 33.466 1.00 31.06 108 ARG A CA 1
ATOM 828 C C . ARG A 1 108 ? 23.045 7.291 33.321 1.00 31.06 108 ARG A C 1
ATOM 830 O O . ARG A 1 108 ? 22.198 7.963 32.738 1.00 31.06 108 ARG A O 1
ATOM 837 N N . SER A 1 109 ? 24.136 7.818 33.863 1.00 34.88 109 SER A N 1
ATOM 838 C CA . SER A 1 109 ? 24.590 9.185 33.627 1.00 34.88 109 SER A CA 1
ATOM 839 C C . SER A 1 109 ? 25.294 9.255 32.268 1.00 34.88 109 SER A C 1
ATOM 841 O O . SER A 1 109 ? 26.324 8.622 32.050 1.00 34.88 109 SER A O 1
ATOM 843 N N . GLY A 1 110 ? 24.724 10.005 31.325 1.00 29.67 110 GLY A N 1
ATOM 844 C CA . GLY A 1 110 ? 25.335 10.254 30.018 1.00 29.67 110 GLY A CA 1
ATOM 845 C C . GLY A 1 110 ? 24.341 10.867 29.039 1.00 29.67 110 GLY A C 1
ATOM 846 O O . GLY A 1 110 ? 23.309 10.274 28.748 1.00 29.67 110 GLY A O 1
ATOM 847 N N . ALA A 1 111 ? 24.637 12.077 28.571 1.00 38.28 111 ALA A N 1
ATOM 848 C CA . ALA A 1 111 ? 23.749 12.898 27.759 1.00 38.28 111 ALA A CA 1
ATOM 849 C C . ALA A 1 111 ? 23.423 12.269 26.389 1.00 38.28 111 ALA A C 1
ATOM 851 O O . ALA A 1 111 ? 24.337 11.920 25.644 1.00 38.28 111 ALA A O 1
ATOM 852 N N . GLY A 1 112 ? 22.132 12.224 26.027 1.00 35.47 112 GLY A N 1
ATOM 853 C CA . GLY A 1 112 ? 21.711 12.245 24.618 1.00 35.47 112 GLY A CA 1
ATOM 854 C C . GLY A 1 112 ? 20.874 11.086 24.058 1.00 35.47 112 GLY A C 1
ATOM 855 O O . GLY A 1 112 ? 20.819 10.975 22.838 1.00 35.47 112 GLY A O 1
ATOM 856 N N . ALA A 1 113 ? 20.205 10.257 24.865 1.00 33.59 113 ALA A N 1
ATOM 857 C CA . ALA A 1 113 ? 19.278 9.226 24.365 1.00 33.59 113 ALA A CA 1
ATOM 858 C C . ALA A 1 113 ? 17.845 9.460 24.875 1.00 33.59 113 ALA A C 1
ATOM 860 O O . ALA A 1 113 ? 17.662 10.013 25.958 1.00 33.59 113 ALA A O 1
ATOM 861 N N . PHE A 1 114 ? 16.833 9.067 24.094 1.00 30.77 114 PHE A N 1
ATOM 862 C CA . PHE A 1 114 ? 15.413 9.206 24.435 1.00 30.77 114 PHE A CA 1
ATOM 863 C C . PHE A 1 114 ? 15.121 8.713 25.864 1.00 30.77 114 PHE A C 1
ATOM 865 O O . PHE A 1 114 ? 15.159 7.521 26.164 1.00 30.77 114 PHE A O 1
ATOM 872 N N . HIS A 1 115 ? 14.807 9.657 26.752 1.00 35.25 115 HIS A N 1
ATOM 873 C CA . HIS A 1 115 ? 14.386 9.392 28.120 1.00 35.25 115 HIS A CA 1
ATOM 874 C C . HIS A 1 115 ? 12.892 9.071 28.133 1.00 35.25 115 HIS A C 1
ATOM 876 O O . HIS A 1 115 ? 12.047 9.960 28.197 1.00 35.25 115 HIS A O 1
ATOM 882 N N . GLY A 1 116 ? 12.570 7.785 28.063 1.00 27.78 116 GLY A N 1
ATOM 883 C CA . GLY A 1 116 ? 11.213 7.292 28.247 1.00 27.78 116 GLY A CA 1
ATOM 884 C C . GLY A 1 116 ? 11.231 5.957 28.966 1.00 27.78 116 GLY A C 1
ATOM 885 O O . GLY A 1 116 ? 11.180 4.910 28.330 1.00 27.78 116 GLY A O 1
ATOM 886 N N . THR A 1 117 ? 11.289 5.973 30.296 1.00 35.28 117 THR A N 1
ATOM 887 C CA . THR A 1 117 ? 10.909 4.800 31.087 1.00 35.28 117 THR A CA 1
ATOM 888 C C . THR A 1 117 ? 9.394 4.680 30.965 1.00 35.28 117 THR A C 1
ATOM 890 O O . THR A 1 117 ? 8.663 5.439 31.598 1.00 35.28 117 THR A O 1
ATOM 893 N N . LEU A 1 118 ? 8.900 3.785 30.106 1.00 33.78 118 LEU A N 1
ATOM 894 C CA . LEU A 1 118 ? 7.481 3.440 30.131 1.00 33.78 118 LEU A CA 1
ATOM 895 C C . LEU A 1 118 ? 7.203 2.800 31.498 1.00 33.78 118 LEU A C 1
ATOM 897 O O . LEU A 1 118 ? 7.865 1.812 31.831 1.00 33.78 118 LEU A O 1
ATOM 901 N N . PRO A 1 119 ? 6.271 3.332 32.308 1.00 35.50 119 PRO A N 1
ATOM 902 C CA . PRO A 1 119 ? 5.850 2.656 33.522 1.00 35.50 119 PRO A CA 1
ATOM 903 C C . PRO A 1 119 ? 5.102 1.384 33.104 1.00 35.50 119 PRO A C 1
ATOM 905 O O . PRO A 1 119 ? 3.901 1.392 32.856 1.00 35.50 119 PRO A O 1
ATOM 908 N N . LEU A 1 120 ? 5.834 0.277 32.975 1.00 43.06 120 LEU A N 1
ATOM 909 C CA . LEU A 1 120 ? 5.292 -1.068 32.793 1.00 43.06 120 LEU A CA 1
ATOM 910 C C . LEU A 1 120 ? 4.794 -1.585 34.145 1.00 43.06 120 LEU A C 1
ATOM 912 O O . LEU A 1 120 ? 5.323 -2.548 34.694 1.00 43.06 120 LEU A O 1
ATOM 916 N N . ALA A 1 121 ? 3.813 -0.908 34.729 1.00 37.94 121 ALA A N 1
ATOM 917 C CA . ALA A 1 121 ? 3.176 -1.383 35.943 1.00 37.94 121 ALA A CA 1
ATOM 918 C C . ALA A 1 121 ? 1.722 -0.916 35.999 1.00 37.94 121 ALA A C 1
ATOM 920 O O . ALA A 1 121 ? 1.478 0.251 36.281 1.00 37.94 121 ALA A O 1
ATOM 921 N N . ASP A 1 122 ? 0.777 -1.844 35.806 1.00 40.41 122 ASP A N 1
ATOM 922 C CA . ASP A 1 122 ? -0.073 -2.279 36.921 1.00 40.41 122 ASP A CA 1
ATOM 923 C C . ASP A 1 122 ? -0.823 -3.620 36.694 1.00 40.41 122 ASP A C 1
ATOM 925 O O . ASP A 1 122 ? -0.800 -4.253 35.636 1.00 40.41 122 ASP A O 1
ATOM 929 N N . ALA A 1 123 ? -1.377 -4.094 37.815 1.00 36.84 123 ALA A N 1
ATOM 930 C CA . ALA A 1 123 ? -2.263 -5.228 38.090 1.00 36.84 123 ALA A CA 1
ATOM 931 C C . ALA A 1 123 ? -1.782 -6.679 37.870 1.00 36.84 123 ALA A C 1
ATOM 933 O O . ALA A 1 123 ? -2.311 -7.564 38.544 1.00 36.84 123 ALA A O 1
ATOM 934 N N . ARG A 1 124 ? -0.774 -6.970 37.030 1.00 43.75 124 ARG A N 1
ATOM 935 C CA . ARG A 1 124 ? -0.192 -8.340 36.932 1.00 43.75 124 ARG A CA 1
ATOM 936 C C . ARG A 1 124 ? 1.337 -8.454 36.963 1.00 43.75 124 ARG A C 1
ATOM 938 O O . ARG A 1 124 ? 1.829 -9.570 36.828 1.00 43.75 124 ARG A O 1
ATOM 945 N N . GLY A 1 125 ? 2.077 -7.359 37.169 1.00 50.41 125 GLY A N 1
ATOM 946 C CA . GLY A 1 125 ? 3.464 -7.308 37.696 1.00 50.41 125 GLY A CA 1
ATOM 947 C C . GLY A 1 125 ? 4.565 -8.171 37.053 1.00 50.41 125 GLY A C 1
ATOM 948 O O . GLY A 1 125 ? 5.687 -8.191 37.538 1.00 50.41 125 GLY A O 1
ATOM 949 N N . SER A 1 126 ? 4.287 -8.905 35.982 1.00 60.38 126 SER A N 1
ATOM 950 C CA . SER A 1 126 ? 5.196 -9.937 35.486 1.00 60.38 126 SER A CA 1
ATOM 951 C C . S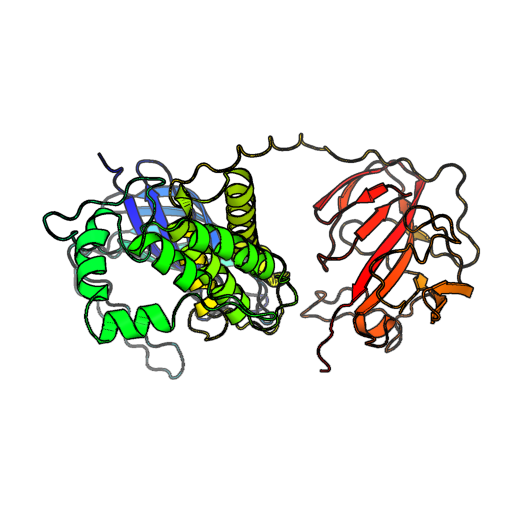ER A 1 126 ? 6.053 -9.344 34.386 1.00 60.38 126 SER A C 1
ATOM 953 O O . SER A 1 126 ? 5.720 -9.447 33.206 1.00 60.38 126 SER A O 1
ATOM 955 N N . VAL A 1 127 ? 7.125 -8.673 34.791 1.00 82.62 127 VAL A N 1
ATOM 956 C CA . VAL A 1 127 ? 8.229 -8.367 33.885 1.00 82.62 127 VAL A CA 1
ATOM 957 C C . VAL A 1 127 ? 8.998 -9.664 33.675 1.00 82.62 127 VAL A C 1
ATOM 959 O O . VAL A 1 127 ? 9.265 -10.405 34.620 1.00 82.62 127 VAL A O 1
ATOM 962 N N . PHE A 1 128 ? 9.300 -9.974 32.423 1.00 90.94 128 PHE A N 1
ATOM 963 C CA . PHE A 1 128 ? 10.178 -11.071 32.059 1.00 90.94 128 PHE A CA 1
ATOM 964 C C . PHE A 1 128 ? 11.479 -10.483 31.542 1.00 90.94 128 PHE A C 1
ATOM 966 O O . PHE A 1 128 ? 11.455 -9.514 30.782 1.00 90.94 128 PHE A O 1
ATOM 973 N N . SER A 1 129 ? 12.601 -11.090 31.904 1.00 94.12 129 SER A N 1
ATOM 974 C CA . SER A 1 129 ? 13.912 -10.715 31.388 1.00 94.12 129 SER A CA 1
ATOM 975 C C . SER A 1 129 ? 14.736 -11.938 31.017 1.00 94.12 129 SER A C 1
ATOM 977 O O . SER A 1 129 ? 14.520 -13.057 31.488 1.00 94.12 129 SER A O 1
ATOM 979 N N . GLY A 1 130 ? 15.658 -11.733 30.088 1.00 94.94 130 GLY A N 1
ATOM 980 C CA . GLY A 1 130 ? 16.505 -12.786 29.564 1.00 94.94 130 GLY A CA 1
ATOM 981 C C . GLY A 1 130 ? 17.326 -12.285 28.394 1.00 94.94 130 GLY A C 1
ATOM 982 O O . GLY A 1 130 ? 17.787 -11.140 28.381 1.00 94.94 130 GLY A O 1
ATOM 983 N N . THR A 1 131 ? 17.520 -13.148 27.409 1.00 96.31 131 THR A N 1
ATOM 984 C CA . THR A 1 131 ? 18.370 -12.854 26.259 1.00 96.31 131 THR A CA 1
ATOM 985 C C . THR A 1 131 ? 17.675 -13.202 24.957 1.00 96.31 131 THR A C 1
ATOM 987 O O . THR A 1 131 ? 16.667 -13.913 24.912 1.00 96.31 131 THR A O 1
ATOM 990 N N . TYR A 1 132 ? 18.238 -12.685 23.874 1.00 97.56 132 TYR A N 1
ATOM 991 C CA . TYR A 1 132 ? 17.941 -13.164 22.541 1.00 97.56 132 TYR A CA 1
ATOM 992 C C . TYR A 1 132 ? 19.232 -13.445 21.772 1.00 97.56 132 TYR A C 1
ATOM 994 O O . TYR A 1 132 ? 20.279 -12.841 22.025 1.00 97.56 132 TYR A O 1
ATOM 1002 N N . ALA A 1 133 ? 19.131 -14.346 20.802 1.00 97.62 133 ALA A N 1
ATOM 1003 C CA . ALA A 1 133 ? 20.140 -14.574 19.777 1.00 97.62 133 ALA A CA 1
ATOM 1004 C C . ALA A 1 133 ? 19.461 -14.650 18.411 1.00 97.62 133 ALA A C 1
ATOM 1006 O O . ALA A 1 133 ? 18.363 -15.194 18.290 1.00 97.62 133 ALA A O 1
ATOM 1007 N N . GLY A 1 134 ? 20.090 -14.101 17.384 1.00 96.75 134 GLY A N 1
ATOM 1008 C CA . GLY A 1 134 ? 19.456 -13.938 16.089 1.00 96.75 134 GLY A CA 1
ATOM 1009 C C . GLY A 1 134 ? 20.406 -13.460 15.006 1.00 96.75 134 GLY A C 1
ATOM 1010 O O . GLY A 1 134 ? 21.621 -13.432 15.189 1.00 96.75 134 GLY A O 1
ATOM 1011 N N . GLU A 1 135 ? 19.827 -13.049 13.887 1.00 96.75 135 GLU A N 1
ATOM 1012 C CA . GLU A 1 135 ? 20.544 -12.455 12.762 1.00 96.75 135 GLU A CA 1
ATOM 1013 C C . GLU A 1 135 ? 19.767 -11.256 12.232 1.00 96.75 135 GLU A C 1
ATOM 1015 O O . GLU A 1 135 ? 18.543 -11.304 12.140 1.00 96.75 135 GLU A O 1
ATOM 1020 N N . PHE A 1 136 ? 20.470 -10.204 11.822 1.00 94.25 136 PHE A N 1
ATOM 1021 C CA . PHE A 1 136 ? 19.909 -9.099 11.052 1.00 94.25 136 PHE A CA 1
ATOM 1022 C C . PHE A 1 136 ? 20.797 -8.843 9.835 1.00 94.25 136 PHE A C 1
ATOM 1024 O O . PHE A 1 136 ? 22.005 -8.667 9.970 1.00 94.25 136 PHE A O 1
ATOM 1031 N N . ARG A 1 137 ? 20.207 -8.862 8.630 1.00 90.75 137 ARG A N 1
ATOM 1032 C CA . ARG A 1 137 ? 20.947 -8.771 7.351 1.00 90.75 137 ARG A CA 1
ATOM 1033 C C . ARG A 1 137 ? 22.042 -9.843 7.205 1.00 90.75 137 ARG A C 1
ATOM 1035 O O . ARG A 1 137 ? 23.081 -9.584 6.610 1.00 90.75 137 ARG A O 1
ATOM 1042 N N . GLY A 1 138 ? 21.803 -11.036 7.753 1.00 91.25 138 GLY A N 1
ATOM 1043 C CA . GLY A 1 138 ? 22.765 -12.145 7.754 1.00 91.25 138 GLY A CA 1
ATOM 1044 C C . GLY A 1 138 ? 23.943 -11.965 8.717 1.00 91.25 138 GLY A C 1
ATOM 1045 O O . GLY A 1 138 ? 24.857 -12.782 8.712 1.00 91.25 138 GLY A O 1
ATOM 1046 N N . VAL A 1 139 ? 23.941 -10.911 9.541 1.00 93.31 139 VAL A N 1
ATOM 1047 C CA . VAL A 1 139 ? 24.957 -10.688 10.574 1.00 93.31 139 VAL A CA 1
ATOM 1048 C C . VAL A 1 139 ? 24.389 -11.104 11.934 1.00 93.31 139 VAL A C 1
ATOM 1050 O O . VAL A 1 139 ? 23.289 -10.658 12.278 1.00 93.31 139 VAL A O 1
ATOM 1053 N N . PRO A 1 140 ? 25.105 -11.926 12.723 1.00 95.12 140 PRO A N 1
ATOM 1054 C CA . PRO A 1 140 ? 24.657 -12.328 14.051 1.00 95.12 140 PRO A CA 1
ATOM 1055 C C . PRO A 1 140 ? 24.423 -11.139 14.988 1.00 95.12 140 PRO A C 1
ATOM 1057 O O . PRO A 1 140 ? 25.235 -10.217 15.060 1.00 95.12 140 PRO A O 1
ATOM 1060 N N . VAL A 1 141 ? 23.327 -11.193 15.744 1.00 94.50 141 VAL A N 1
ATOM 1061 C CA . VAL A 1 141 ? 22.976 -10.234 16.799 1.00 94.50 141 VAL A CA 1
ATOM 1062 C C . VAL A 1 141 ? 22.572 -10.981 18.065 1.00 94.50 141 VAL A C 1
ATOM 1064 O O . VAL A 1 141 ? 21.860 -11.985 18.022 1.00 94.50 141 VAL A O 1
ATOM 1067 N N . THR A 1 142 ? 23.023 -10.488 19.212 1.00 94.94 142 THR A N 1
ATOM 1068 C CA . THR A 1 142 ? 22.684 -11.040 20.528 1.00 94.94 142 THR A CA 1
ATOM 1069 C C . THR A 1 142 ? 22.560 -9.908 21.527 1.00 94.94 142 THR A C 1
ATOM 1071 O O . THR A 1 142 ? 23.332 -8.951 21.461 1.00 94.94 142 THR A O 1
ATOM 1074 N N . GLY A 1 143 ? 21.666 -10.040 22.497 1.00 93.12 143 GLY A N 1
ATOM 1075 C CA . GLY A 1 143 ? 21.515 -9.020 23.524 1.00 93.12 143 GLY A CA 1
ATOM 1076 C C . GLY A 1 143 ? 20.549 -9.422 24.621 1.00 93.12 143 GLY A C 1
ATOM 1077 O O . GLY A 1 143 ? 20.099 -10.568 24.703 1.00 93.12 143 GLY A O 1
ATOM 1078 N N . THR A 1 144 ? 20.241 -8.460 25.483 1.00 94.69 144 THR A N 1
ATOM 1079 C CA . THR A 1 144 ? 19.208 -8.616 26.503 1.00 94.69 144 THR A CA 1
ATOM 1080 C C . THR A 1 144 ? 17.832 -8.408 25.890 1.00 94.69 144 THR A C 1
ATOM 1082 O O . THR A 1 144 ? 17.649 -7.629 24.949 1.00 94.69 144 THR A O 1
ATOM 1085 N N . ALA A 1 145 ? 16.854 -9.118 26.438 1.00 94.81 145 ALA A N 1
ATOM 1086 C CA . ALA A 1 145 ? 15.463 -8.936 26.082 1.00 94.81 145 ALA A CA 1
ATOM 1087 C C . ALA A 1 145 ? 14.597 -8.820 27.331 1.00 94.81 145 ALA A C 1
ATOM 1089 O O . ALA A 1 145 ? 14.885 -9.432 28.363 1.00 94.81 145 ALA A O 1
ATOM 1090 N N . THR A 1 146 ? 13.527 -8.040 27.218 1.00 94.62 146 THR A N 1
ATOM 1091 C CA . THR A 1 146 ? 12.474 -7.967 28.228 1.00 94.62 146 THR A CA 1
ATOM 1092 C C . THR A 1 146 ? 11.114 -8.170 27.588 1.00 94.62 146 THR A C 1
ATOM 1094 O O . THR A 1 146 ? 10.938 -7.937 26.392 1.00 94.62 146 THR A O 1
ATOM 1097 N N . ALA A 1 147 ? 10.142 -8.616 28.375 1.00 92.44 147 ALA A N 1
ATOM 1098 C CA . ALA A 1 147 ? 8.753 -8.610 27.956 1.00 92.44 147 ALA A CA 1
ATOM 1099 C C . ALA A 1 147 ? 7.822 -8.250 29.104 1.00 92.44 147 ALA A C 1
ATOM 1101 O O . ALA A 1 147 ? 8.095 -8.543 30.268 1.00 92.44 147 ALA A O 1
ATOM 1102 N N . ALA A 1 148 ? 6.695 -7.649 28.752 1.00 89.56 148 ALA A N 1
ATOM 1103 C CA . ALA A 1 148 ? 5.598 -7.402 29.666 1.00 89.56 148 ALA A CA 1
ATOM 1104 C C . ALA A 1 148 ? 4.276 -7.655 28.949 1.00 89.56 148 ALA A C 1
ATOM 1106 O O . ALA A 1 148 ? 4.118 -7.319 27.772 1.00 89.56 148 ALA A O 1
ATOM 1107 N N . PHE A 1 149 ? 3.315 -8.229 29.667 1.00 85.31 149 PHE A N 1
ATOM 1108 C CA . PHE A 1 149 ? 1.941 -8.266 29.184 1.00 85.31 149 PHE A CA 1
ATOM 1109 C C . PHE A 1 149 ? 1.395 -6.846 29.112 1.00 85.31 149 PHE A C 1
ATOM 1111 O O . PHE A 1 149 ? 1.584 -6.057 30.043 1.00 85.31 149 PHE A O 1
ATOM 1118 N N . LYS A 1 150 ? 0.698 -6.526 28.024 1.00 82.81 150 LYS A N 1
ATOM 1119 C CA . LYS A 1 150 ? -0.011 -5.254 27.950 1.00 82.81 150 LYS A CA 1
ATOM 1120 C C . LYS A 1 150 ? -1.137 -5.221 28.986 1.00 82.81 150 LYS A C 1
ATOM 1122 O O . LYS A 1 150 ? -1.724 -6.271 29.283 1.00 82.81 150 LYS A O 1
ATOM 1127 N N . PRO A 1 151 ? -1.458 -4.035 29.532 1.00 73.12 151 PRO A N 1
ATOM 1128 C CA . PRO A 1 151 ? -2.626 -3.872 30.380 1.00 73.12 151 PRO A CA 1
ATOM 1129 C C . PRO A 1 151 ? -3.858 -4.433 29.676 1.00 73.12 151 PRO A C 1
ATOM 1131 O O . PRO A 1 151 ? -4.020 -4.267 28.464 1.00 73.12 151 PRO A O 1
ATOM 1134 N N . ALA A 1 152 ? -4.729 -5.097 30.437 1.00 68.38 152 ALA A N 1
ATOM 1135 C CA . ALA A 1 152 ? -6.028 -5.456 29.893 1.00 68.38 152 ALA A CA 1
ATOM 1136 C C . ALA A 1 152 ? -6.715 -4.164 29.410 1.00 68.38 152 ALA A C 1
ATOM 1138 O O . ALA A 1 152 ? -6.621 -3.145 30.105 1.00 68.38 152 ALA A O 1
ATOM 1139 N N . PRO A 1 153 ? -7.392 -4.177 28.248 1.00 69.56 153 PRO A N 1
ATOM 1140 C CA . PRO A 1 153 ? -8.162 -3.026 27.806 1.00 69.56 153 PRO A CA 1
ATOM 1141 C C . PRO A 1 153 ? -9.106 -2.567 28.918 1.00 69.56 153 PRO A C 1
ATOM 1143 O O . PRO A 1 153 ? -9.646 -3.399 29.654 1.00 69.56 153 PRO A O 1
ATOM 1146 N N . ALA A 1 154 ? -9.313 -1.254 29.034 1.00 75.19 154 ALA A N 1
ATOM 1147 C CA . ALA A 1 154 ? -10.253 -0.708 30.004 1.00 75.19 154 ALA A CA 1
ATOM 1148 C C . ALA A 1 154 ? -11.617 -1.403 29.866 1.00 75.19 154 ALA A C 1
ATOM 1150 O O . ALA A 1 154 ? -12.116 -1.596 28.752 1.00 75.19 154 ALA A O 1
ATOM 1151 N N . SER A 1 155 ? -12.215 -1.774 31.000 1.00 75.31 155 SER A N 1
ATOM 1152 C CA . SER A 1 155 ? -13.551 -2.361 31.014 1.00 75.31 155 SER A CA 1
ATOM 1153 C C . SER A 1 155 ? -14.522 -1.432 30.294 1.00 75.31 155 SER A C 1
ATOM 1155 O O . SER A 1 155 ? -14.603 -0.239 30.593 1.00 75.31 155 SER A O 1
ATOM 1157 N N . LEU A 1 156 ? -15.264 -1.988 29.338 1.00 80.94 156 LEU A N 1
ATOM 1158 C CA . LEU A 1 156 ? -16.306 -1.254 28.632 1.00 80.94 156 LEU A CA 1
ATOM 1159 C C . LEU A 1 156 ? -17.346 -0.756 29.644 1.00 80.94 156 LEU A C 1
ATOM 1161 O O . LEU A 1 156 ? -17.653 -1.441 30.622 1.00 80.94 156 LEU A O 1
ATOM 1165 N N . ALA A 1 157 ? -17.891 0.439 29.408 1.00 82.75 157 ALA A N 1
ATOM 1166 C CA . ALA A 1 157 ? -18.925 1.003 30.268 1.00 82.75 157 ALA A CA 1
ATOM 1167 C C . ALA A 1 157 ? -20.115 0.035 30.401 1.00 82.75 157 ALA A C 1
ATOM 1169 O O . ALA A 1 157 ? -20.492 -0.640 29.438 1.00 82.75 157 ALA A O 1
ATOM 1170 N N . ALA A 1 158 ? -20.730 -0.018 31.585 1.00 85.38 158 ALA A N 1
ATOM 1171 C CA . ALA A 1 158 ? -21.909 -0.847 31.813 1.00 85.38 158 ALA A CA 1
ATOM 1172 C C . ALA A 1 158 ? -23.012 -0.507 30.792 1.00 85.38 158 ALA A C 1
ATOM 1174 O O . ALA A 1 158 ? -23.340 0.660 30.584 1.00 85.38 158 ALA A O 1
ATOM 1175 N N . GLY A 1 159 ? -23.562 -1.528 30.129 1.00 85.00 159 GLY A N 1
ATOM 1176 C CA . GLY A 1 159 ? -24.562 -1.352 29.069 1.00 85.00 159 GLY A CA 1
ATOM 1177 C C . GLY A 1 159 ? -23.996 -0.989 27.690 1.00 85.00 159 GLY A C 1
ATOM 1178 O O . GLY A 1 159 ? -24.773 -0.764 26.761 1.00 85.00 159 GLY A O 1
ATOM 1179 N N . PHE A 1 160 ? -22.670 -0.952 27.508 1.00 87.06 160 PHE A N 1
ATOM 1180 C CA . PHE A 1 160 ? -22.077 -0.799 26.182 1.00 87.06 160 PHE A CA 1
ATOM 1181 C C . PHE A 1 160 ? -22.411 -2.005 25.295 1.00 87.06 160 PHE A C 1
ATOM 1183 O O . PHE A 1 160 ? -22.036 -3.141 25.577 1.00 87.06 160 PHE A O 1
ATOM 1190 N N . VAL A 1 161 ? -23.088 -1.735 24.182 1.00 88.94 161 VAL A N 1
ATOM 1191 C CA . VAL A 1 161 ? -23.339 -2.717 23.123 1.00 88.94 161 VAL A CA 1
ATOM 1192 C C . VAL A 1 161 ? -22.286 -2.520 22.043 1.00 88.94 161 VAL A C 1
ATOM 1194 O O . VAL A 1 161 ? -22.230 -1.438 21.457 1.00 88.94 161 VAL A O 1
ATOM 1197 N N . ALA A 1 162 ? -21.473 -3.537 21.768 1.00 87.81 162 ALA A N 1
ATOM 1198 C CA . ALA A 1 162 ? -20.491 -3.492 20.686 1.00 87.81 162 ALA A CA 1
ATOM 1199 C C . ALA A 1 162 ? -21.182 -3.435 19.307 1.00 87.81 162 ALA A C 1
ATOM 1201 O O . ALA A 1 162 ? -22.245 -4.047 19.144 1.00 87.81 162 ALA A O 1
ATOM 1202 N N . PRO A 1 163 ? -20.612 -2.715 18.321 1.00 90.38 163 PRO A N 1
ATOM 1203 C CA . PRO A 1 163 ? -21.117 -2.759 16.954 1.00 90.38 163 PRO A CA 1
ATOM 1204 C C . PRO A 1 163 ? -21.006 -4.180 16.390 1.00 90.38 163 PRO A C 1
ATOM 1206 O O . PRO A 1 163 ? -20.084 -4.923 16.734 1.00 90.38 163 PRO A O 1
ATOM 1209 N N . GLN A 1 164 ? -21.936 -4.558 15.520 1.00 91.62 164 GLN A N 1
ATOM 1210 C CA . GLN A 1 164 ? -21.878 -5.835 14.813 1.00 91.62 164 GLN A CA 1
ATOM 1211 C C . GLN A 1 164 ? -20.943 -5.757 13.592 1.00 91.62 164 GLN A C 1
ATOM 1213 O O . GLN A 1 164 ? -20.771 -4.680 13.005 1.00 91.62 164 GLN A O 1
ATOM 1218 N N . PRO A 1 165 ? -20.337 -6.884 13.171 1.00 90.50 165 PRO A N 1
ATOM 1219 C CA . PRO A 1 165 ? -19.656 -6.971 11.879 1.00 90.50 165 PRO A CA 1
ATOM 1220 C C . PRO A 1 165 ? -20.564 -6.473 10.740 1.00 90.50 165 PRO A C 1
ATOM 1222 O O . PRO A 1 165 ? -21.739 -6.831 10.695 1.00 90.50 165 PRO A O 1
ATOM 1225 N N . GLY A 1 166 ? -20.042 -5.614 9.855 1.00 90.56 166 GLY A N 1
ATOM 1226 C CA . GLY A 1 166 ? -20.828 -4.989 8.774 1.00 90.56 166 GLY A CA 1
ATOM 1227 C C . GLY A 1 166 ? -21.915 -3.981 9.210 1.00 90.56 166 GLY A C 1
ATOM 1228 O O . GLY A 1 166 ? -22.711 -3.544 8.381 1.00 90.56 166 GLY A O 1
ATOM 1229 N N . GLU A 1 167 ? -22.001 -3.605 10.493 1.00 94.94 167 GLU A N 1
ATOM 1230 C CA . GLU A 1 167 ? -22.942 -2.575 10.961 1.00 94.94 167 GLU A CA 1
ATOM 1231 C C . GLU A 1 167 ? -22.574 -1.186 10.428 1.00 94.94 167 GLU A C 1
ATOM 1233 O O . GLU A 1 167 ? -21.450 -0.735 10.608 1.00 94.94 167 GLU A O 1
ATOM 1238 N N . HIS A 1 168 ? -23.544 -0.466 9.861 1.00 96.31 168 HIS A N 1
ATOM 1239 C CA . HIS A 1 168 ? -23.361 0.893 9.352 1.00 96.31 168 HIS A CA 1
ATOM 1240 C C . HIS A 1 168 ? -24.598 1.778 9.616 1.00 96.31 168 HIS A C 1
ATOM 1242 O O . HIS A 1 168 ? -25.730 1.292 9.474 1.00 96.31 168 HIS A O 1
ATOM 1248 N N . PRO A 1 169 ? -24.434 3.081 9.930 1.00 96.94 169 PRO A N 1
ATOM 1249 C CA . PRO A 1 169 ? -23.181 3.751 10.288 1.00 96.94 169 PRO A CA 1
ATOM 1250 C C . PRO A 1 169 ? -22.693 3.364 11.692 1.00 96.94 169 PRO A C 1
ATOM 1252 O O . PRO A 1 169 ? -23.495 2.974 12.546 1.00 96.94 169 PRO A O 1
ATOM 1255 N N . ARG A 1 170 ? -21.386 3.495 11.928 1.00 95.69 170 ARG A N 1
ATOM 1256 C CA . ARG A 1 170 ? -20.734 3.187 13.215 1.00 95.69 170 ARG A CA 1
ATOM 1257 C C . ARG A 1 170 ? -19.564 4.097 13.577 1.00 95.69 170 ARG A C 1
ATOM 1259 O O . ARG A 1 170 ? -19.149 4.081 14.732 1.00 95.69 170 ARG A O 1
ATOM 1266 N N . LEU A 1 171 ? -19.023 4.871 12.634 1.00 95.94 171 LEU A N 1
ATOM 1267 C CA . LEU A 1 171 ? -17.826 5.679 12.882 1.00 95.94 171 LEU A CA 1
ATOM 1268 C C . LEU A 1 171 ? -18.130 6.924 13.713 1.00 95.94 171 LEU A C 1
ATOM 1270 O O . LEU A 1 171 ? -17.480 7.172 14.723 1.00 95.94 171 LEU A O 1
ATOM 1274 N N . LEU A 1 172 ? -19.120 7.712 13.285 1.00 95.81 172 LEU A N 1
ATOM 1275 C CA . LEU A 1 172 ? -19.500 8.952 13.974 1.00 95.81 172 LEU A CA 1
ATOM 1276 C C . LEU A 1 172 ? -20.641 8.731 14.970 1.00 95.81 172 LEU A C 1
ATOM 1278 O O . LEU A 1 172 ? -20.711 9.390 16.006 1.00 95.81 172 LEU A O 1
ATOM 1282 N N . PHE A 1 173 ? -21.559 7.828 14.635 1.00 95.81 173 PHE A N 1
ATOM 1283 C CA . PHE A 1 173 ? -22.716 7.458 15.440 1.00 95.81 173 PHE A CA 1
ATOM 1284 C C . PHE A 1 173 ? -23.325 6.160 14.913 1.00 95.81 173 PHE A C 1
ATOM 1286 O O . PHE A 1 173 ? -23.040 5.746 13.792 1.00 95.81 173 PHE A O 1
ATOM 1293 N N . ARG A 1 174 ? -24.224 5.565 15.703 1.00 95.50 174 ARG A N 1
ATOM 1294 C CA . ARG A 1 174 ? -25.049 4.420 15.300 1.00 95.50 174 ARG A CA 1
ATOM 1295 C C . ARG A 1 174 ? -26.474 4.841 14.969 1.00 95.50 174 ARG A C 1
ATOM 1297 O O . ARG A 1 174 ? -26.932 5.899 15.405 1.00 95.50 174 ARG A O 1
ATOM 1304 N N . LYS A 1 175 ? -27.226 3.975 14.276 1.00 95.06 175 LYS A N 1
ATOM 1305 C CA . LYS A 1 175 ? -28.654 4.214 13.967 1.00 95.06 175 LYS A CA 1
ATOM 1306 C C . LYS A 1 175 ? -29.485 4.539 15.216 1.00 95.06 175 LYS A C 1
ATOM 1308 O O . LYS A 1 175 ? -30.364 5.396 15.160 1.00 95.06 175 LYS A O 1
ATOM 1313 N N . SER A 1 176 ? -29.160 3.935 16.361 1.00 94.25 176 SER A N 1
ATOM 1314 C CA . SER A 1 176 ? -29.814 4.211 17.649 1.00 94.25 176 SER A CA 1
ATOM 1315 C C . SER A 1 176 ? -29.621 5.647 18.158 1.00 94.25 176 SER A C 1
ATOM 1317 O O . SER A 1 176 ? -30.405 6.114 18.978 1.00 94.25 176 SER A O 1
ATOM 1319 N N . ASN A 1 177 ? -28.626 6.385 17.659 1.00 95.31 177 ASN A N 1
ATOM 1320 C CA . ASN A 1 177 ? -28.380 7.777 18.037 1.00 95.31 177 ASN A CA 1
ATOM 1321 C C . ASN A 1 177 ? -29.146 8.793 17.170 1.00 95.31 177 ASN A C 1
ATOM 1323 O O . ASN A 1 177 ? -29.183 9.974 17.519 1.00 95.31 177 ASN A O 1
ATOM 1327 N N . LEU A 1 178 ? -29.771 8.369 16.062 1.00 96.50 178 LEU A N 1
ATOM 1328 C CA . LEU A 1 178 ? -30.362 9.282 15.074 1.00 96.50 178 LEU A CA 1
ATOM 1329 C C . LEU A 1 178 ? -31.481 10.157 15.642 1.00 96.50 178 LEU A C 1
ATOM 1331 O O . LEU A 1 178 ? -31.558 11.330 15.289 1.00 96.50 178 LEU A O 1
ATOM 1335 N N . ALA A 1 179 ? -32.325 9.627 16.532 1.00 96.88 179 ALA A N 1
ATOM 1336 C CA . ALA A 1 179 ? -33.400 10.409 17.146 1.00 96.88 179 ALA A CA 1
ATOM 1337 C C . ALA A 1 179 ? -32.839 11.609 17.930 1.00 96.88 179 ALA A C 1
ATOM 1339 O O . ALA A 1 179 ? -33.219 12.750 17.682 1.00 96.88 179 ALA A O 1
ATOM 1340 N N . ALA A 1 180 ? -31.853 11.368 18.799 1.00 97.19 180 ALA A N 1
ATOM 1341 C CA . ALA A 1 180 ? -31.206 12.425 19.573 1.00 97.19 180 ALA A CA 1
ATOM 1342 C C . ALA A 1 180 ? -30.440 13.419 18.683 1.00 97.19 180 ALA A C 1
ATOM 1344 O O . ALA A 1 180 ? -30.443 14.621 18.949 1.00 97.19 180 ALA A O 1
ATOM 1345 N N . LEU A 1 181 ? -29.795 12.942 17.615 1.00 97.12 181 LEU A N 1
ATOM 1346 C CA . LEU A 1 181 ? -29.090 13.811 16.670 1.00 97.12 181 LEU A CA 1
ATOM 1347 C C . LEU A 1 181 ? -30.047 14.696 15.865 1.00 97.12 181 LEU A C 1
ATOM 1349 O O . LEU A 1 181 ? -29.732 15.861 15.637 1.00 97.12 181 LEU A O 1
ATOM 1353 N N . ARG A 1 182 ? -31.224 14.187 15.483 1.00 97.25 182 ARG A N 1
ATOM 1354 C CA . ARG A 1 182 ? -32.272 14.977 14.819 1.00 97.25 182 ARG A CA 1
ATOM 1355 C C . ARG A 1 182 ? -32.810 16.079 15.723 1.00 97.25 182 ARG A C 1
ATOM 1357 O O . ARG A 1 182 ? -32.984 17.193 15.247 1.00 97.25 182 ARG A O 1
ATOM 1364 N N . GLU A 1 183 ? -32.993 15.815 17.017 1.00 97.56 183 GLU A N 1
ATOM 1365 C CA . GLU A 1 183 ? -33.357 16.871 17.972 1.00 97.56 183 GLU A CA 1
ATOM 1366 C C . GLU A 1 183 ? -32.242 17.914 18.124 1.00 97.56 183 GLU A C 1
ATOM 1368 O O . GLU A 1 183 ? -32.513 19.112 18.077 1.00 97.56 183 GLU A O 1
ATOM 1373 N N . LYS A 1 184 ? -30.969 17.494 18.202 1.00 96.44 184 LYS A N 1
ATOM 1374 C CA . LYS A 1 184 ? -29.831 18.435 18.197 1.00 96.44 184 LYS A CA 1
ATOM 1375 C C . LYS A 1 184 ? -29.788 19.291 16.929 1.00 96.44 184 LYS A C 1
ATOM 1377 O O . LYS A 1 184 ? -29.443 20.470 17.006 1.00 96.44 184 LYS A O 1
ATOM 1382 N N . ALA A 1 185 ? -30.163 18.725 15.784 1.00 95.38 185 ALA A N 1
ATOM 1383 C CA . ALA A 1 185 ? -30.209 19.421 14.501 1.00 95.38 185 ALA A CA 1
ATOM 1384 C C . ALA A 1 185 ? -31.247 20.560 14.448 1.00 95.38 185 ALA A C 1
ATOM 1386 O O . ALA A 1 185 ? -31.086 21.455 13.628 1.00 95.38 185 ALA A O 1
ATOM 1387 N N . LYS A 1 186 ? -32.259 20.560 15.329 1.00 96.06 186 LYS A N 1
ATOM 1388 C CA . LYS A 1 186 ? -33.273 21.629 15.445 1.00 96.06 186 LYS A CA 1
ATOM 1389 C C . LYS A 1 186 ? -32.831 22.809 16.317 1.00 96.06 186 LYS A C 1
ATOM 1391 O O . LYS A 1 186 ? -33.561 23.780 16.468 1.00 96.06 186 LYS A O 1
ATOM 1396 N N . THR A 1 187 ? -31.674 22.713 16.970 1.00 98.00 187 THR A N 1
ATOM 1397 C CA . THR A 1 187 ? -31.121 23.840 17.736 1.00 98.00 187 THR A CA 1
ATOM 1398 C C . THR A 1 187 ? -30.527 24.882 16.784 1.00 98.00 187 THR A C 1
ATOM 1400 O O . THR A 1 187 ? -30.113 24.507 15.687 1.00 98.00 187 THR A O 1
ATOM 1403 N N . PRO A 1 188 ? -30.355 26.153 17.200 1.00 98.19 188 PRO A N 1
ATOM 1404 C CA . PRO A 1 188 ? -29.720 27.163 16.348 1.00 98.19 188 PRO A CA 1
ATOM 1405 C C . PRO A 1 188 ? -28.332 26.748 15.827 1.00 98.19 188 PRO A C 1
ATOM 1407 O O . PRO A 1 188 ? -27.991 26.999 14.673 1.00 98.19 188 PRO A O 1
ATOM 1410 N N . LEU A 1 189 ? -27.539 26.052 16.655 1.00 96.38 189 LEU A N 1
ATOM 1411 C CA . LEU A 1 189 ? -26.252 25.490 16.235 1.00 96.38 189 LEU A CA 1
ATOM 1412 C C . LEU A 1 189 ? -26.431 24.361 15.209 1.00 96.38 189 LEU A C 1
ATOM 1414 O O . LEU A 1 189 ? -25.685 24.292 14.235 1.00 96.38 189 LEU A O 1
ATOM 1418 N N . GLY A 1 190 ? -27.409 23.481 15.426 1.00 95.06 190 GLY A N 1
ATOM 1419 C CA . GLY A 1 190 ? -27.728 22.375 14.527 1.00 95.06 190 GLY A CA 1
ATOM 1420 C C . GLY A 1 190 ? -28.177 22.844 13.144 1.00 95.06 190 GLY A C 1
ATOM 1421 O O . GLY A 1 190 ? -27.653 22.367 12.137 1.00 95.06 190 GLY A O 1
ATOM 1422 N N . GLU A 1 191 ? -29.076 23.825 13.091 1.00 95.88 191 GLU A N 1
ATOM 1423 C CA . GLU A 1 191 ? -29.565 24.419 11.845 1.00 95.88 191 GLU A CA 1
ATOM 1424 C C . GLU A 1 191 ? -28.430 25.107 11.077 1.00 95.88 191 GLU A C 1
ATOM 1426 O O . GLU A 1 191 ? -28.250 24.869 9.879 1.00 95.88 191 GLU A O 1
ATOM 1431 N N . ALA A 1 192 ? -27.596 25.889 11.774 1.00 96.38 192 ALA A N 1
ATOM 1432 C CA . ALA A 1 192 ? -26.429 26.535 11.179 1.00 96.38 192 ALA A CA 1
ATOM 1433 C C . ALA A 1 192 ? -25.407 25.514 10.643 1.00 96.38 192 ALA A C 1
ATOM 1435 O O . ALA A 1 192 ? -24.872 25.686 9.544 1.00 96.38 192 ALA A O 1
ATOM 1436 N N . ALA A 1 193 ? -25.160 24.428 11.383 1.00 93.81 193 ALA A N 1
ATOM 1437 C CA . ALA A 1 193 ? -24.271 23.351 10.957 1.00 93.81 193 ALA A CA 1
ATOM 1438 C C . ALA A 1 193 ? -24.808 22.638 9.704 1.00 93.81 193 ALA A C 1
ATOM 1440 O O . ALA A 1 193 ? -24.080 22.479 8.722 1.00 93.81 193 ALA A O 1
ATOM 1441 N N . LEU A 1 194 ? -26.097 22.282 9.683 1.00 93.12 194 LEU A N 1
ATOM 1442 C CA . LEU A 1 194 ? -26.747 21.659 8.526 1.00 93.12 194 LEU A CA 1
ATOM 1443 C C . LEU A 1 194 ? -26.725 22.557 7.284 1.00 93.12 194 LEU A C 1
ATOM 1445 O O . LEU A 1 194 ? -26.537 22.061 6.169 1.00 93.12 194 LEU A O 1
ATOM 1449 N N . ALA A 1 195 ? -26.881 23.870 7.454 1.00 93.56 195 ALA A N 1
ATOM 1450 C CA . ALA A 1 195 ? -26.792 24.822 6.352 1.00 93.56 195 ALA A CA 1
ATOM 1451 C C . ALA A 1 195 ? -25.387 24.858 5.720 1.00 93.56 195 ALA A C 1
ATOM 1453 O O . ALA A 1 195 ? -25.267 25.030 4.507 1.00 93.56 195 ALA A O 1
ATOM 1454 N N . LYS A 1 196 ? -24.328 24.656 6.517 1.00 93.88 196 LYS A N 1
ATOM 1455 C CA . LYS A 1 196 ? -22.928 24.691 6.059 1.00 93.88 196 LYS A CA 1
ATOM 1456 C C . LYS A 1 196 ? -22.410 23.367 5.490 1.00 93.88 196 LYS A C 1
ATOM 1458 O O . LYS A 1 196 ? -21.437 23.395 4.747 1.00 93.88 196 LYS A O 1
ATOM 1463 N N . MET A 1 197 ? -23.031 22.234 5.811 1.00 94.25 197 MET A N 1
ATOM 1464 C CA . MET A 1 197 ? -22.595 20.904 5.357 1.00 94.25 197 MET A CA 1
ATOM 1465 C C . MET A 1 197 ? -23.050 20.562 3.931 1.00 94.25 197 MET A C 1
ATOM 1467 O O . MET A 1 197 ? -24.042 21.085 3.422 1.00 94.25 197 MET A O 1
ATOM 1471 N N . GLY A 1 198 ? -22.381 19.600 3.302 1.00 91.88 198 GLY A N 1
ATOM 1472 C CA . GLY A 1 198 ? -22.807 18.961 2.054 1.00 91.88 198 GLY A CA 1
ATOM 1473 C C . GLY A 1 198 ? -22.760 19.875 0.829 1.00 91.88 198 GLY A C 1
ATOM 1474 O O . GLY A 1 198 ? -23.538 19.705 -0.117 1.00 91.88 198 GLY A O 1
ATOM 1475 N N . TRP A 1 199 ? -21.885 20.879 0.858 1.00 92.19 199 TRP A N 1
ATOM 1476 C CA . TRP A 1 199 ? -21.597 21.713 -0.299 1.00 92.19 199 TRP A CA 1
ATOM 1477 C C . TRP A 1 199 ? -20.853 20.903 -1.370 1.00 92.19 199 TRP A C 1
ATOM 1479 O O . TRP A 1 199 ? -20.197 19.897 -1.103 1.00 92.19 199 TRP A O 1
ATOM 1489 N N . SER A 1 200 ? -20.990 21.324 -2.622 1.00 89.69 200 SER A N 1
ATOM 1490 C CA . SER A 1 200 ? -20.344 20.682 -3.765 1.00 89.69 200 SER A CA 1
ATOM 1491 C C . SER A 1 200 ? -20.140 21.729 -4.845 1.00 89.69 200 SER A C 1
ATOM 1493 O O . SER A 1 200 ? -21.076 22.462 -5.168 1.00 89.69 200 SER A O 1
ATOM 1495 N N . ASN A 1 201 ? -18.919 21.819 -5.355 1.00 86.62 201 ASN A N 1
ATOM 1496 C CA . ASN A 1 201 ? -18.540 22.687 -6.459 1.00 86.62 201 ASN A CA 1
ATOM 1497 C C . ASN A 1 201 ? -17.701 21.894 -7.478 1.00 86.62 201 ASN A C 1
ATOM 1499 O O . ASN A 1 201 ? -17.546 20.672 -7.378 1.00 86.62 201 ASN A O 1
ATOM 1503 N N . GLU A 1 202 ? -17.188 22.581 -8.496 1.00 81.06 202 GLU A N 1
ATOM 1504 C CA . GLU A 1 202 ? -16.385 21.957 -9.549 1.00 81.06 202 GLU A CA 1
ATOM 1505 C C . GLU A 1 202 ? -15.138 21.248 -8.991 1.00 81.06 202 GLU A C 1
ATOM 1507 O O . GLU A 1 202 ? -14.849 20.116 -9.388 1.00 81.06 202 GLU A O 1
ATOM 1512 N N . LYS A 1 203 ? -14.471 21.861 -8.004 1.00 77.06 203 LYS A N 1
ATOM 1513 C CA . LYS A 1 203 ? -13.186 21.419 -7.445 1.00 77.06 203 LYS A CA 1
ATOM 1514 C C . LYS A 1 203 ? -13.321 20.375 -6.339 1.00 77.06 203 LYS A C 1
ATOM 1516 O O . LYS A 1 203 ? -12.564 19.414 -6.320 1.00 77.06 203 LYS A O 1
ATOM 1521 N N . GLU A 1 204 ? -14.272 20.540 -5.425 1.00 83.19 204 GLU A N 1
ATOM 1522 C CA . GLU A 1 204 ? -14.402 19.683 -4.241 1.00 83.19 204 GLU A CA 1
ATOM 1523 C C . GLU A 1 204 ? -15.871 19.438 -3.871 1.00 83.19 204 GLU A C 1
ATOM 1525 O O . GLU A 1 204 ? -16.791 20.166 -4.257 1.00 83.19 204 GLU A O 1
ATOM 1530 N N . THR A 1 205 ? -16.112 18.350 -3.144 1.00 92.44 205 THR A N 1
ATOM 1531 C CA . THR A 1 205 ? -17.418 17.999 -2.593 1.00 92.44 205 THR A CA 1
ATOM 1532 C C . THR A 1 205 ? -17.271 17.536 -1.152 1.00 92.44 205 THR A C 1
ATOM 1534 O O . THR A 1 205 ? -16.478 16.642 -0.862 1.00 92.44 205 THR A O 1
ATOM 1537 N N . ASP A 1 206 ? -18.083 18.102 -0.261 1.00 96.38 206 ASP A N 1
ATOM 1538 C CA . ASP A 1 206 ? -18.191 17.684 1.136 1.00 96.38 206 ASP A CA 1
ATOM 1539 C C . ASP A 1 206 ? -19.004 16.385 1.247 1.00 96.38 206 ASP A C 1
ATOM 1541 O O . ASP A 1 206 ? -20.196 16.371 1.569 1.00 96.38 206 ASP A O 1
ATOM 1545 N N . VAL A 1 207 ? -18.349 15.268 0.927 1.00 97.81 207 VAL A N 1
ATOM 1546 C CA . VAL A 1 207 ? -18.954 13.927 0.941 1.00 97.81 207 VAL A CA 1
ATOM 1547 C C . VAL A 1 207 ? -19.398 13.498 2.342 1.00 97.81 207 VAL A C 1
ATOM 1549 O O . VAL A 1 207 ? -20.399 12.796 2.475 1.00 97.81 207 VAL A O 1
ATOM 1552 N N . VAL A 1 208 ? -18.709 13.963 3.389 1.00 97.88 208 VAL A N 1
ATOM 1553 C CA . VAL A 1 208 ? -19.063 13.675 4.786 1.00 97.88 208 VAL A CA 1
ATOM 1554 C C . VAL A 1 208 ? -20.337 14.418 5.165 1.00 97.88 208 VAL A C 1
ATOM 1556 O O . VAL A 1 208 ? -21.279 13.805 5.667 1.00 97.88 208 VAL A O 1
ATOM 1559 N N . GLY A 1 209 ? -20.418 15.716 4.868 1.00 97.75 209 GLY A N 1
ATOM 1560 C CA . GLY A 1 209 ? -21.618 16.510 5.111 1.00 97.75 209 GLY A CA 1
ATOM 1561 C C . GLY A 1 209 ? -22.829 16.023 4.316 1.00 97.75 209 GLY A C 1
ATOM 1562 O O . GLY A 1 209 ? -23.945 16.033 4.837 1.00 97.75 209 GLY A O 1
ATOM 1563 N N . LEU A 1 210 ? -22.633 15.533 3.086 1.00 98.44 210 LEU A N 1
ATOM 1564 C CA . LEU A 1 210 ? -23.692 14.864 2.322 1.00 98.44 210 LEU A CA 1
ATOM 1565 C C . LEU A 1 210 ? -24.166 13.572 3.011 1.00 98.44 210 LEU A C 1
ATOM 1567 O O . LEU A 1 210 ? -25.372 13.376 3.161 1.00 98.44 210 LEU A O 1
ATOM 1571 N N . GLY A 1 211 ? -23.250 12.735 3.506 1.00 98.19 211 GLY A N 1
ATOM 1572 C CA . GLY A 1 211 ? -23.600 11.537 4.278 1.00 98.19 211 GLY A CA 1
ATOM 1573 C C . GLY A 1 211 ? -24.342 11.850 5.582 1.00 98.19 211 GLY A C 1
ATOM 1574 O O . GLY A 1 211 ? -25.343 11.208 5.903 1.00 98.19 211 GLY A O 1
ATOM 1575 N N . LEU A 1 212 ? -23.919 12.891 6.306 1.00 97.75 212 LEU A N 1
ATOM 1576 C CA . LEU A 1 212 ? -24.604 13.368 7.511 1.00 97.75 212 LEU A CA 1
ATOM 1577 C C . LEU A 1 212 ? -26.024 13.848 7.194 1.00 97.75 212 LEU A C 1
ATOM 1579 O O . LEU A 1 212 ? -26.971 13.476 7.889 1.00 97.75 212 LEU A O 1
ATOM 1583 N N . LYS A 1 213 ? -26.193 14.630 6.120 1.00 97.38 213 LYS A N 1
ATOM 1584 C CA . LYS A 1 213 ? -27.513 15.077 5.657 1.00 97.38 213 LYS A CA 1
ATOM 1585 C C . LYS A 1 213 ? -28.410 13.902 5.298 1.00 97.38 213 LYS A C 1
ATOM 1587 O O . LYS A 1 213 ? -29.569 13.900 5.711 1.00 97.38 213 LYS A O 1
ATOM 1592 N N . TYR A 1 214 ? -27.891 12.897 4.596 1.00 98.06 214 TYR A N 1
ATOM 1593 C CA . TYR A 1 214 ? -28.641 11.678 4.300 1.00 98.06 214 TYR A CA 1
ATOM 1594 C C . TYR A 1 214 ? -29.134 10.997 5.585 1.00 98.06 214 TYR A C 1
ATOM 1596 O O . TYR A 1 214 ? -30.332 10.781 5.734 1.00 98.06 214 TYR A O 1
ATOM 1604 N N . GLN A 1 215 ? -28.257 10.746 6.558 1.00 97.94 215 GLN A N 1
ATOM 1605 C CA . GLN A 1 215 ? -28.640 10.068 7.803 1.00 97.94 215 GLN A CA 1
ATOM 1606 C C . GLN A 1 215 ? -29.661 10.867 8.639 1.00 97.94 215 GLN A C 1
ATOM 1608 O O . GLN A 1 215 ? -30.634 10.316 9.169 1.00 97.94 215 GLN A O 1
ATOM 1613 N N . LEU A 1 216 ? -29.487 12.189 8.733 1.00 96.50 216 LEU A N 1
ATOM 1614 C CA . LEU A 1 216 ? -30.368 13.045 9.532 1.00 96.50 216 LEU A CA 1
ATOM 1615 C C . LEU A 1 216 ? -31.734 13.269 8.878 1.00 96.50 216 LEU A C 1
ATOM 1617 O O . LEU A 1 216 ? -32.731 13.319 9.596 1.00 96.50 216 LEU A O 1
ATOM 1621 N N . THR A 1 217 ? -31.800 13.352 7.548 1.00 94.38 217 THR A N 1
ATOM 1622 C CA . THR A 1 217 ? -33.043 13.671 6.818 1.00 94.38 217 THR A CA 1
ATOM 1623 C C . THR A 1 217 ? -33.749 12.454 6.220 1.00 94.38 217 THR A C 1
ATOM 1625 O O . THR A 1 217 ? -34.953 12.503 6.000 1.00 94.38 217 THR A O 1
ATOM 1628 N N . GLY A 1 218 ? -33.022 11.368 5.949 1.00 95.31 218 GLY A N 1
ATOM 1629 C CA . GLY A 1 218 ? -33.498 10.219 5.173 1.00 95.31 218 GLY A CA 1
ATOM 1630 C C . GLY A 1 218 ? -33.546 10.453 3.656 1.00 95.31 218 GLY A C 1
ATOM 1631 O O . GLY A 1 218 ? -33.913 9.543 2.915 1.00 95.31 218 GLY A O 1
ATOM 1632 N N . ASP A 1 219 ? -33.176 11.643 3.170 1.00 97.06 219 ASP A N 1
ATOM 1633 C CA . ASP A 1 219 ? -33.265 11.993 1.751 1.00 97.06 219 ASP A CA 1
ATOM 1634 C C . ASP A 1 219 ? -32.086 11.405 0.957 1.00 97.06 219 ASP A C 1
ATOM 1636 O O . ASP A 1 219 ? -30.935 11.847 1.068 1.00 97.06 219 ASP A O 1
ATOM 1640 N N . ARG A 1 220 ? -32.388 10.390 0.138 1.00 97.56 220 ARG A N 1
ATOM 1641 C CA . ARG A 1 220 ? -31.403 9.623 -0.641 1.00 97.56 220 ARG A CA 1
ATOM 1642 C C . ARG A 1 220 ? -30.611 10.476 -1.628 1.00 97.56 220 ARG A C 1
ATOM 1644 O O . ARG A 1 220 ? -29.474 10.112 -1.930 1.00 97.56 220 ARG A O 1
ATOM 1651 N N . LYS A 1 221 ? -31.125 11.641 -2.048 1.00 97.06 221 LYS A N 1
ATOM 1652 C CA . LYS A 1 221 ? -30.419 12.528 -2.987 1.00 97.06 221 LYS A CA 1
ATOM 1653 C C . LYS A 1 221 ? -29.040 12.945 -2.475 1.00 97.06 221 LYS A C 1
ATOM 1655 O O . LYS A 1 221 ? -28.129 13.186 -3.262 1.00 97.06 221 LYS A O 1
ATOM 1660 N N . TYR A 1 222 ? -28.868 13.048 -1.152 1.00 98.00 222 TYR A N 1
ATOM 1661 C CA . TYR A 1 222 ? -27.582 13.418 -0.568 1.00 98.00 222 TYR A CA 1
ATOM 1662 C C . TYR A 1 222 ? -26.568 12.277 -0.675 1.00 98.00 222 TYR A C 1
ATOM 1664 O O . TYR A 1 222 ? -25.422 12.526 -1.043 1.00 98.00 222 TYR A O 1
ATOM 1672 N N . ALA A 1 223 ? -26.995 11.034 -0.436 1.00 98.00 223 ALA A N 1
ATOM 1673 C CA . ALA A 1 223 ? -26.149 9.862 -0.632 1.00 98.00 223 ALA A CA 1
ATOM 1674 C C . ALA A 1 223 ? -25.789 9.674 -2.114 1.00 98.00 223 ALA A C 1
ATOM 1676 O O . ALA A 1 223 ? -24.634 9.405 -2.430 1.00 98.00 223 ALA A O 1
ATOM 1677 N N . GLU A 1 224 ? -26.738 9.879 -3.028 1.00 96.31 224 GLU A N 1
ATOM 1678 C CA . GLU A 1 224 ? -26.496 9.827 -4.476 1.00 96.31 224 GLU A CA 1
ATOM 1679 C C . GLU A 1 224 ? -25.502 10.905 -4.921 1.00 96.31 224 GLU A C 1
ATOM 1681 O O . GLU A 1 224 ? -24.539 10.613 -5.625 1.00 96.31 224 GLU A O 1
ATOM 1686 N N . LYS A 1 225 ? -25.654 12.143 -4.437 1.00 96.31 225 LYS A N 1
ATOM 1687 C CA . LYS A 1 225 ? -24.703 13.225 -4.721 1.00 96.31 225 LYS A CA 1
ATOM 1688 C C . LYS A 1 225 ? -23.306 12.944 -4.154 1.00 96.31 225 LYS A C 1
ATOM 1690 O O . LYS A 1 225 ? -22.313 13.350 -4.759 1.00 96.31 225 LYS A O 1
ATOM 1695 N N . ALA A 1 226 ? -23.210 12.243 -3.022 1.00 97.69 226 ALA A N 1
ATOM 1696 C CA . ALA A 1 226 ? -21.927 11.873 -2.430 1.00 97.69 226 ALA A CA 1
ATOM 1697 C C . ALA A 1 226 ? -21.121 10.914 -3.326 1.00 97.69 226 ALA A C 1
ATOM 1699 O O . ALA A 1 226 ? -19.894 10.983 -3.298 1.00 97.69 226 ALA A O 1
ATOM 1700 N N . ILE A 1 227 ? -21.777 10.096 -4.166 1.00 95.25 227 ILE A N 1
ATOM 1701 C CA . ILE A 1 227 ? -21.108 9.200 -5.130 1.00 95.25 227 ILE A CA 1
ATOM 1702 C C . ILE A 1 227 ? -20.166 9.998 -6.035 1.00 95.25 227 ILE A C 1
ATOM 1704 O O . ILE A 1 227 ? -18.987 9.669 -6.122 1.00 95.25 227 ILE A O 1
ATOM 1708 N N . LEU A 1 228 ? -20.656 11.091 -6.629 1.00 90.25 228 LEU A N 1
ATOM 1709 C CA . LEU A 1 228 ? -19.874 11.937 -7.539 1.00 90.25 228 LEU A CA 1
ATOM 1710 C C . LEU A 1 228 ? -18.644 12.541 -6.847 1.00 90.25 228 LEU A C 1
ATOM 1712 O O . LEU A 1 228 ? -17.567 12.628 -7.431 1.00 90.25 228 LEU A O 1
ATOM 1716 N N . GLY A 1 229 ? -18.794 12.951 -5.584 1.00 91.38 229 GLY A N 1
ATOM 1717 C CA . GLY A 1 229 ? -17.679 13.459 -4.787 1.00 91.38 229 GLY A CA 1
ATOM 1718 C C . GLY A 1 229 ? -16.644 12.375 -4.482 1.00 91.38 229 GLY A C 1
ATOM 1719 O O . GLY A 1 229 ? -15.448 12.612 -4.619 1.00 91.38 229 GLY A O 1
ATOM 1720 N N . VAL A 1 230 ? -17.090 11.170 -4.125 1.00 94.38 230 VAL A N 1
ATOM 1721 C CA . VAL A 1 230 ? -16.202 10.035 -3.838 1.00 94.38 230 VAL A CA 1
ATOM 1722 C C . VAL A 1 230 ? -15.477 9.548 -5.093 1.00 94.38 230 VAL A C 1
ATOM 1724 O O . VAL A 1 230 ? -14.297 9.222 -5.013 1.00 94.38 230 VAL A O 1
ATOM 1727 N N . GLU A 1 231 ? -16.117 9.561 -6.264 1.00 88.12 231 GLU A N 1
ATOM 1728 C CA . GLU A 1 231 ? -15.445 9.263 -7.536 1.00 88.12 231 GLU A CA 1
ATOM 1729 C C . GLU A 1 231 ? -14.293 10.233 -7.821 1.00 88.12 231 GLU A C 1
ATOM 1731 O O . GLU A 1 231 ? -13.210 9.785 -8.198 1.00 88.12 231 GLU A O 1
ATOM 1736 N N . LYS A 1 232 ? -14.470 11.534 -7.550 1.00 86.00 232 LYS A N 1
ATOM 1737 C CA . LYS A 1 232 ? -13.379 12.519 -7.656 1.00 86.00 232 LYS A CA 1
ATOM 1738 C C . LYS A 1 232 ? -12.239 12.229 -6.676 1.00 86.00 232 LYS A C 1
ATOM 1740 O O . LYS A 1 232 ? -11.076 12.327 -7.055 1.00 86.00 232 LYS A O 1
ATOM 1745 N N . LEU A 1 233 ? -12.550 11.840 -5.435 1.00 87.00 233 LEU A N 1
ATOM 1746 C CA . LEU A 1 233 ? -11.527 11.483 -4.439 1.00 87.00 233 LEU A CA 1
ATOM 1747 C C . LEU A 1 233 ? -10.719 10.247 -4.871 1.00 87.00 233 LEU A C 1
ATOM 1749 O O . LEU A 1 233 ? -9.492 10.253 -4.741 1.00 87.00 233 LEU A O 1
ATOM 1753 N N . MET A 1 234 ? -11.392 9.227 -5.424 1.00 83.94 234 MET A N 1
ATOM 1754 C CA . MET A 1 234 ? -10.756 8.014 -5.957 1.00 83.94 234 MET A CA 1
ATOM 1755 C C . MET A 1 234 ? -9.922 8.279 -7.218 1.00 83.94 234 MET A C 1
ATOM 1757 O O . MET A 1 234 ? -8.925 7.597 -7.434 1.00 83.94 234 MET A O 1
ATOM 1761 N N . ALA A 1 235 ? -10.303 9.260 -8.041 1.00 81.38 235 ALA A N 1
ATOM 1762 C CA . ALA A 1 235 ? -9.532 9.662 -9.218 1.00 81.38 235 ALA A CA 1
ATOM 1763 C C . ALA A 1 235 ? -8.207 10.359 -8.862 1.00 81.38 235 ALA A C 1
ATOM 1765 O O . ALA A 1 235 ? -7.319 10.462 -9.706 1.00 81.38 235 ALA A O 1
ATOM 1766 N N . GLY A 1 236 ? -8.049 10.828 -7.621 1.00 71.00 236 GLY A N 1
ATOM 1767 C CA . GLY A 1 236 ? -6.779 11.376 -7.167 1.00 71.00 236 GLY A CA 1
ATOM 1768 C C . GLY A 1 236 ? -5.711 10.281 -7.055 1.00 71.00 236 GLY A C 1
ATOM 1769 O O . GLY A 1 236 ? -5.909 9.243 -6.413 1.00 71.00 236 GLY A O 1
ATOM 1770 N N . TRP A 1 237 ? -4.546 10.538 -7.634 1.00 63.31 237 TRP A N 1
ATOM 1771 C CA . TRP A 1 237 ? -3.425 9.604 -7.681 1.00 63.31 237 TRP A CA 1
ATOM 1772 C C . TRP A 1 237 ? -2.780 9.403 -6.303 1.00 63.31 237 TRP A C 1
ATOM 1774 O O . TRP A 1 237 ? -2.725 10.326 -5.494 1.00 63.31 237 TRP A O 1
ATOM 1784 N N . LEU A 1 238 ? -2.317 8.183 -6.012 1.00 65.56 238 LEU A N 1
ATOM 1785 C CA . LEU A 1 238 ? -1.704 7.835 -4.722 1.00 65.56 238 LEU A CA 1
ATOM 1786 C C . LEU A 1 238 ? -0.208 8.187 -4.666 1.00 65.56 238 LEU A C 1
ATOM 1788 O O . LEU A 1 238 ? 0.265 8.709 -3.664 1.00 65.56 238 LEU A O 1
ATOM 1792 N N . TYR A 1 239 ? 0.537 7.891 -5.734 1.00 56.72 239 TYR A N 1
ATOM 1793 C CA . TYR A 1 239 ? 2.006 7.917 -5.720 1.00 56.72 239 TYR A CA 1
ATOM 1794 C C . TYR A 1 239 ? 2.621 9.310 -5.916 1.00 56.72 239 TYR A C 1
ATOM 1796 O O . TYR A 1 239 ? 3.713 9.565 -5.414 1.00 56.72 239 TYR A O 1
ATOM 1804 N N . CYS A 1 240 ? 1.914 10.211 -6.600 1.00 50.81 240 CYS A N 1
ATOM 1805 C CA . CYS A 1 240 ? 2.373 11.567 -6.915 1.00 50.81 240 CYS A CA 1
ATOM 1806 C C . CYS A 1 240 ? 1.726 12.652 -6.038 1.00 50.81 240 CYS A C 1
ATOM 1808 O O . CYS A 1 240 ? 2.010 13.838 -6.208 1.00 50.81 240 CYS A O 1
ATOM 1810 N N . ASP A 1 241 ? 0.859 12.270 -5.093 1.00 61.00 241 ASP A N 1
ATOM 1811 C CA . ASP A 1 241 ? 0.307 13.200 -4.110 1.00 61.00 241 ASP A CA 1
ATOM 1812 C C . ASP A 1 241 ? 1.377 13.475 -3.047 1.00 61.00 241 ASP A C 1
ATOM 1814 O O . ASP A 1 241 ? 1.583 12.706 -2.106 1.00 61.00 241 ASP A O 1
ATOM 1818 N N . GLN A 1 242 ? 2.136 14.550 -3.276 1.00 52.00 242 GLN A N 1
ATOM 1819 C CA . GLN A 1 242 ? 3.345 14.919 -2.528 1.00 52.00 242 GLN A CA 1
ATOM 1820 C C . GLN A 1 242 ? 3.104 15.124 -1.039 1.00 52.00 242 GLN A C 1
ATOM 1822 O O . GLN A 1 242 ? 4.047 15.078 -0.246 1.00 52.00 242 GLN A O 1
ATOM 1827 N N . TYR A 1 243 ? 1.850 15.355 -0.660 1.00 59.28 243 TYR A N 1
ATOM 1828 C CA . TYR A 1 243 ? 1.481 15.595 0.710 1.00 59.28 243 TYR A CA 1
ATOM 1829 C C . TYR A 1 243 ? 0.699 14.401 1.241 1.00 59.28 243 TYR A C 1
ATOM 1831 O O . TYR A 1 243 ? -0.487 14.234 0.979 1.00 59.28 243 TYR A O 1
ATOM 1839 N N . GLY A 1 244 ? 1.375 13.546 2.013 1.00 58.84 244 GLY A N 1
ATOM 1840 C CA . GLY A 1 244 ? 0.750 12.388 2.656 1.00 58.84 244 GLY A CA 1
ATOM 1841 C C . GLY A 1 244 ? -0.538 12.732 3.426 1.00 58.84 244 GLY A C 1
ATOM 1842 O O . GLY A 1 244 ? -1.476 11.935 3.454 1.00 58.84 244 GLY A O 1
ATOM 1843 N N . ASN A 1 245 ? -0.661 13.956 3.952 1.00 62.19 245 ASN A N 1
ATOM 1844 C CA . ASN A 1 245 ? -1.906 14.441 4.555 1.00 62.19 245 ASN A CA 1
ATOM 1845 C C . ASN A 1 245 ? -3.113 14.380 3.598 1.00 62.19 245 ASN A C 1
ATOM 1847 O O . ASN A 1 245 ? -4.203 14.063 4.061 1.00 62.19 245 ASN A O 1
ATOM 1851 N N . ASN A 1 246 ? -2.936 14.607 2.296 1.00 79.56 246 ASN A N 1
ATOM 1852 C CA . ASN A 1 246 ? -4.007 14.531 1.306 1.00 79.56 246 ASN A CA 1
ATOM 1853 C C . ASN A 1 246 ? -4.491 13.090 1.125 1.00 79.56 246 ASN A C 1
ATOM 1855 O O . ASN A 1 246 ? -5.692 12.848 1.060 1.00 79.56 246 ASN A O 1
ATOM 1859 N N . VAL A 1 247 ? -3.583 12.111 1.085 1.00 82.06 247 VAL A N 1
ATOM 1860 C CA . VAL A 1 247 ? -3.947 10.686 0.990 1.00 82.06 247 VAL A CA 1
ATOM 1861 C C . VAL A 1 247 ? -4.745 10.255 2.220 1.00 82.06 247 VAL A C 1
ATOM 1863 O O . VAL A 1 247 ? -5.805 9.640 2.088 1.00 82.06 247 VAL A O 1
ATOM 1866 N N . GLY A 1 248 ? -4.264 10.620 3.411 1.00 86.75 248 GLY A N 1
ATOM 1867 C CA . GLY A 1 248 ? -4.953 10.351 4.672 1.00 86.75 248 GLY A CA 1
ATOM 1868 C C . GLY A 1 248 ? -6.329 11.005 4.758 1.00 86.75 248 GLY A C 1
ATOM 1869 O O . GLY A 1 248 ? -7.310 10.333 5.072 1.00 86.75 248 GLY A O 1
ATOM 1870 N N . ASP A 1 249 ? -6.420 12.293 4.424 1.00 88.06 249 ASP A N 1
ATOM 1871 C CA . ASP A 1 249 ? -7.673 13.054 4.409 1.00 88.06 249 ASP A CA 1
ATOM 1872 C C . ASP A 1 249 ? -8.685 12.468 3.417 1.00 88.06 249 ASP A C 1
ATOM 1874 O O . ASP A 1 249 ? -9.835 12.212 3.780 1.00 88.06 249 ASP A O 1
ATOM 1878 N N . ARG A 1 250 ? -8.257 12.160 2.184 1.00 89.50 250 ARG A N 1
ATOM 1879 C CA . ARG A 1 250 ? -9.113 11.519 1.176 1.00 89.50 250 ARG A CA 1
ATOM 1880 C C . ARG A 1 250 ? -9.632 10.172 1.668 1.00 89.50 250 ARG A C 1
ATOM 1882 O O . ARG A 1 250 ? -10.839 9.934 1.602 1.00 89.50 250 ARG A O 1
ATOM 1889 N N . ALA A 1 251 ? -8.751 9.312 2.186 1.00 91.88 251 ALA A N 1
ATOM 1890 C CA . ALA A 1 251 ? -9.134 8.008 2.724 1.00 91.88 251 ALA A CA 1
ATOM 1891 C C . ALA A 1 251 ? -10.130 8.147 3.888 1.00 91.88 251 ALA A C 1
ATOM 1893 O O . ALA A 1 251 ? -11.158 7.472 3.891 1.00 91.88 251 ALA A O 1
ATOM 1894 N N . ALA A 1 252 ? -9.890 9.078 4.819 1.00 94.81 252 ALA A N 1
ATOM 1895 C CA . ALA A 1 252 ? -10.795 9.361 5.932 1.00 94.81 252 ALA A CA 1
ATOM 1896 C C . ALA A 1 252 ? -12.176 9.837 5.449 1.00 94.81 252 ALA A C 1
ATOM 1898 O O . ALA A 1 252 ? -13.197 9.274 5.848 1.00 94.81 252 ALA A O 1
ATOM 1899 N N . LYS A 1 253 ? -12.221 10.834 4.553 1.00 95.50 253 LYS A N 1
ATOM 1900 C CA . LYS A 1 253 ? -13.464 11.366 3.968 1.00 95.50 253 LYS A CA 1
ATOM 1901 C C . LYS A 1 253 ? -14.261 10.269 3.260 1.00 95.50 253 LYS A C 1
ATOM 1903 O O . LYS A 1 253 ? -15.470 10.168 3.467 1.00 95.50 253 LYS A O 1
ATOM 1908 N N . MET A 1 254 ? -13.597 9.428 2.464 1.00 95.69 254 MET A N 1
ATOM 1909 C CA . MET A 1 254 ? -14.239 8.303 1.776 1.00 95.69 254 MET A CA 1
ATOM 1910 C C . MET A 1 254 ? -14.735 7.230 2.742 1.00 95.69 254 MET A C 1
ATOM 1912 O O . MET A 1 254 ? -15.853 6.757 2.568 1.00 95.69 254 MET A O 1
ATOM 1916 N N . ALA A 1 255 ? -13.957 6.872 3.766 1.00 97.62 255 ALA A N 1
ATOM 1917 C CA . ALA A 1 255 ? -14.356 5.893 4.776 1.00 97.62 255 ALA A CA 1
ATOM 1918 C C . ALA A 1 255 ? -15.592 6.355 5.563 1.00 97.62 255 ALA A C 1
ATOM 1920 O O . ALA A 1 255 ? -16.541 5.592 5.735 1.00 97.62 255 ALA A O 1
ATOM 1921 N N . ILE A 1 256 ? -15.623 7.627 5.974 1.00 98.38 256 ILE A N 1
ATOM 1922 C CA . ILE A 1 256 ? -16.772 8.218 6.671 1.00 98.38 256 ILE A CA 1
ATOM 1923 C C . ILE A 1 256 ? -17.989 8.304 5.740 1.00 98.38 256 ILE A C 1
ATOM 1925 O O . ILE A 1 256 ? -19.093 7.945 6.142 1.00 98.38 256 ILE A O 1
ATOM 1929 N N . ALA A 1 257 ? -17.816 8.739 4.489 1.00 98.31 257 ALA A N 1
ATOM 1930 C CA . ALA A 1 257 ? -18.917 8.783 3.528 1.00 98.31 257 ALA A CA 1
ATOM 1931 C C . ALA A 1 257 ? -19.463 7.380 3.212 1.00 98.31 257 ALA A C 1
ATOM 1933 O O . ALA A 1 257 ? -20.679 7.210 3.142 1.00 98.31 257 ALA A O 1
ATOM 1934 N N . PHE A 1 258 ? -18.584 6.381 3.080 1.00 98.00 258 PHE A N 1
ATOM 1935 C CA . PHE A 1 258 ? -18.947 4.974 2.911 1.00 98.00 258 PHE A CA 1
ATOM 1936 C C . PHE A 1 258 ? -19.777 4.473 4.087 1.00 98.00 258 PHE A C 1
ATOM 1938 O O . PHE A 1 258 ? -20.848 3.924 3.862 1.00 98.00 258 PHE A O 1
ATOM 1945 N N . ASP A 1 259 ? -19.337 4.730 5.320 1.00 98.44 259 ASP A N 1
ATOM 1946 C CA . ASP A 1 259 ? -20.062 4.356 6.535 1.00 98.44 259 ASP A CA 1
ATOM 1947 C C . ASP A 1 259 ? -21.452 5.010 6.613 1.00 98.44 259 ASP A C 1
ATOM 1949 O O . ASP A 1 259 ? -22.454 4.343 6.868 1.00 98.44 259 ASP A O 1
ATOM 1953 N N . LEU A 1 260 ? -21.528 6.314 6.332 1.00 98.62 260 LEU A N 1
ATOM 1954 C CA . LEU A 1 260 ? -22.769 7.086 6.395 1.00 98.62 260 LEU A CA 1
ATOM 1955 C C . LEU A 1 260 ? -23.739 6.776 5.251 1.00 98.62 260 LEU A C 1
ATOM 1957 O O . LEU A 1 260 ? -24.942 6.908 5.439 1.00 98.62 260 LEU A O 1
ATOM 1961 N N . CYS A 1 261 ? -23.262 6.397 4.066 1.00 98.50 261 CYS A N 1
ATOM 1962 C CA . CYS A 1 261 ? -24.109 6.172 2.888 1.00 98.50 261 CYS A CA 1
ATOM 1963 C C . CYS A 1 261 ? -24.266 4.687 2.524 1.00 98.50 261 CYS A C 1
ATOM 1965 O O . CYS A 1 261 ? -24.852 4.375 1.485 1.00 98.50 261 CYS A O 1
ATOM 1967 N N . HIS A 1 262 ? -23.749 3.774 3.354 1.00 97.12 262 HIS A N 1
ATOM 1968 C CA . HIS A 1 262 ? -23.597 2.353 3.031 1.00 97.12 262 HIS A CA 1
ATOM 1969 C C . HIS A 1 262 ? -24.892 1.678 2.548 1.00 97.12 262 HIS A C 1
ATOM 1971 O O . HIS A 1 262 ? -24.877 0.894 1.600 1.00 97.12 262 HIS A O 1
ATOM 1977 N N . ASP A 1 263 ? -26.026 1.981 3.181 1.00 96.06 263 ASP A N 1
ATOM 1978 C CA . ASP A 1 263 ? -27.327 1.392 2.840 1.00 96.06 263 ASP A CA 1
ATOM 1979 C C . ASP A 1 263 ? -28.014 2.057 1.633 1.00 96.06 263 ASP A C 1
ATOM 1981 O O . ASP A 1 263 ? -28.961 1.504 1.067 1.00 96.06 263 ASP A O 1
ATOM 1985 N N . ALA A 1 264 ? -27.531 3.220 1.194 1.00 97.88 264 ALA A N 1
ATOM 1986 C CA . ALA A 1 264 ? -28.042 3.916 0.020 1.00 97.88 264 ALA A CA 1
ATOM 1987 C C . ALA A 1 264 ? -27.257 3.618 -1.262 1.00 97.88 264 ALA A C 1
ATOM 1989 O O . ALA A 1 264 ? -27.821 3.713 -2.353 1.00 97.88 264 ALA A O 1
ATOM 1990 N N . TRP A 1 265 ? -25.976 3.269 -1.161 1.00 97.31 265 TRP A N 1
ATOM 1991 C CA . TRP A 1 265 ? -25.122 3.102 -2.333 1.00 97.31 265 TRP A CA 1
ATOM 1992 C C . TRP A 1 265 ? -25.278 1.744 -3.034 1.00 97.31 265 TRP A C 1
ATOM 1994 O O . TRP A 1 265 ? -25.368 0.708 -2.370 1.00 97.31 265 TRP A O 1
ATOM 2004 N N . PRO A 1 266 ? -25.225 1.711 -4.383 1.00 94.25 266 PRO A N 1
ATOM 2005 C CA . PRO A 1 266 ? -25.209 0.461 -5.138 1.00 94.25 266 PRO A CA 1
ATOM 2006 C C . PRO A 1 266 ? -24.018 -0.429 -4.760 1.00 94.25 266 PRO A C 1
ATOM 2008 O O . PRO A 1 266 ? -22.894 0.049 -4.605 1.00 94.25 266 PRO A O 1
ATOM 2011 N N . GLU A 1 267 ? -24.222 -1.747 -4.703 1.00 89.81 267 GLU A N 1
ATOM 2012 C CA . GLU A 1 267 ? -23.176 -2.699 -4.297 1.00 89.81 267 GLU A CA 1
ATOM 2013 C C . GLU A 1 267 ? -21.928 -2.646 -5.196 1.00 89.81 267 GLU A C 1
ATOM 2015 O O . GLU A 1 267 ? -20.800 -2.734 -4.716 1.00 89.81 267 GLU A O 1
ATOM 2020 N N . ALA A 1 268 ? -22.110 -2.424 -6.503 1.00 83.69 268 ALA A N 1
ATOM 2021 C CA . ALA A 1 268 ? -20.994 -2.237 -7.428 1.00 83.69 268 ALA A CA 1
ATOM 2022 C C . ALA A 1 268 ? -20.137 -1.014 -7.067 1.00 83.69 268 ALA A C 1
ATOM 2024 O O . ALA A 1 268 ? -18.912 -1.076 -7.157 1.00 83.69 268 ALA A O 1
ATOM 2025 N N . PHE A 1 269 ? -20.765 0.075 -6.615 1.00 89.50 269 PHE A N 1
ATOM 2026 C CA . PHE A 1 269 ? -20.047 1.263 -6.170 1.00 89.50 269 PHE A CA 1
ATOM 2027 C C . PHE A 1 269 ? -19.291 0.998 -4.870 1.00 89.50 269 PHE A C 1
ATOM 2029 O O . PHE A 1 269 ? -18.096 1.279 -4.787 1.00 89.50 269 PHE A O 1
ATOM 2036 N N . LYS A 1 270 ? -19.957 0.366 -3.899 1.00 92.06 270 LYS A N 1
ATOM 2037 C CA . LYS A 1 270 ? -19.347 -0.018 -2.624 1.00 92.06 270 LYS A CA 1
ATOM 2038 C C . LYS A 1 270 ? -18.105 -0.882 -2.817 1.00 92.06 270 LYS A C 1
ATOM 2040 O O . LYS A 1 270 ? -17.074 -0.575 -2.230 1.00 92.06 270 LYS A O 1
ATOM 2045 N N . ARG A 1 271 ? -18.150 -1.880 -3.711 1.00 86.06 271 ARG A N 1
ATOM 2046 C CA . ARG A 1 271 ? -16.970 -2.690 -4.073 1.00 86.06 271 ARG A CA 1
ATOM 2047 C C . ARG A 1 271 ? -15.785 -1.843 -4.539 1.00 86.06 271 ARG A C 1
ATOM 2049 O O . ARG A 1 271 ? -14.667 -2.092 -4.095 1.00 86.06 271 ARG A O 1
ATOM 2056 N N . ARG A 1 272 ? -16.010 -0.834 -5.392 1.00 86.44 272 ARG A N 1
ATOM 2057 C CA . ARG A 1 272 ? -14.935 0.064 -5.858 1.00 86.44 272 ARG A CA 1
ATOM 2058 C C . ARG A 1 272 ? -14.320 0.852 -4.703 1.00 86.44 272 ARG A C 1
ATOM 2060 O O . ARG A 1 272 ? -13.099 0.901 -4.603 1.00 86.44 272 ARG A O 1
ATOM 2067 N N . VAL A 1 273 ? -15.152 1.395 -3.811 1.00 91.00 273 VAL A N 1
ATOM 2068 C CA . VAL A 1 273 ? -14.676 2.131 -2.629 1.00 91.00 273 VAL A CA 1
ATOM 2069 C C . VAL A 1 273 ? -13.875 1.213 -1.701 1.00 91.00 273 VAL A C 1
ATOM 2071 O O . VAL A 1 273 ? -12.758 1.564 -1.332 1.00 91.00 273 VAL A O 1
ATOM 2074 N N . ARG A 1 274 ? -14.371 0.003 -1.393 1.00 90.38 274 ARG A N 1
ATOM 2075 C CA . ARG A 1 274 ? -13.635 -0.983 -0.576 1.00 90.38 274 ARG A CA 1
ATOM 2076 C C . ARG A 1 274 ? -12.274 -1.322 -1.184 1.00 90.38 274 ARG A C 1
ATOM 2078 O O . ARG A 1 274 ? -11.266 -1.264 -0.486 1.00 90.38 274 ARG A O 1
ATOM 2085 N N . ARG A 1 275 ? -12.229 -1.614 -2.491 1.00 85.25 275 ARG A N 1
ATOM 2086 C CA . ARG A 1 275 ? -10.977 -1.905 -3.208 1.00 85.25 275 ARG A CA 1
ATOM 2087 C C . ARG A 1 275 ? -10.005 -0.729 -3.144 1.00 85.25 275 ARG A C 1
ATOM 2089 O O . ARG A 1 275 ? -8.822 -0.953 -2.923 1.00 85.25 275 ARG A O 1
ATOM 2096 N N . TYR A 1 276 ? -10.491 0.500 -3.307 1.00 85.94 276 TYR A N 1
ATOM 2097 C CA . TYR A 1 276 ? -9.648 1.689 -3.211 1.00 85.94 276 TYR A CA 1
ATOM 2098 C C . TYR A 1 276 ? -9.050 1.847 -1.808 1.00 85.94 276 TYR A C 1
ATOM 2100 O O . TYR A 1 276 ? -7.841 1.998 -1.673 1.00 85.94 276 TYR A O 1
ATOM 2108 N N . LEU A 1 277 ? -9.868 1.759 -0.754 1.00 90.19 277 LEU A N 1
ATOM 2109 C CA . LEU A 1 277 ? -9.391 1.892 0.627 1.00 90.19 277 LEU A CA 1
ATOM 2110 C C . LEU A 1 277 ? -8.374 0.797 0.997 1.00 90.19 277 LEU A C 1
ATOM 2112 O O . LEU A 1 277 ? -7.364 1.094 1.634 1.00 90.19 277 LEU A O 1
ATOM 2116 N N . LEU A 1 278 ? -8.593 -0.444 0.545 1.00 87.06 278 LEU A N 1
ATOM 2117 C CA . LEU A 1 278 ? -7.631 -1.541 0.706 1.00 87.06 278 LEU A CA 1
ATOM 2118 C C . LEU A 1 278 ? -6.339 -1.298 -0.081 1.00 87.06 278 LEU A C 1
ATOM 2120 O O . LEU A 1 278 ? -5.260 -1.523 0.452 1.00 87.06 278 LEU A O 1
ATOM 2124 N N . PHE A 1 279 ? -6.435 -0.796 -1.314 1.00 83.69 279 PHE A N 1
ATOM 2125 C CA . PHE A 1 279 ? -5.274 -0.431 -2.125 1.00 83.69 279 PHE A CA 1
ATOM 2126 C C . PHE A 1 279 ? -4.420 0.652 -1.449 1.00 83.69 279 PHE A C 1
ATOM 2128 O O . PHE A 1 279 ? -3.196 0.533 -1.416 1.00 83.69 279 PHE A O 1
ATOM 2135 N N . VAL A 1 280 ? -5.039 1.688 -0.870 1.00 83.19 280 VAL A N 1
ATOM 2136 C CA . VAL A 1 280 ? -4.304 2.720 -0.118 1.00 83.19 280 VAL A CA 1
ATOM 2137 C C . VAL A 1 280 ? -3.644 2.115 1.124 1.00 83.19 280 VAL A C 1
ATOM 2139 O O . VAL A 1 280 ? -2.468 2.379 1.370 1.00 83.19 280 VAL A O 1
ATOM 2142 N N . ALA A 1 281 ? -4.360 1.273 1.877 1.00 85.06 281 ALA A N 1
ATOM 2143 C CA . ALA A 1 281 ? -3.818 0.613 3.065 1.00 85.06 281 ALA A CA 1
ATOM 2144 C C . ALA A 1 281 ? -2.612 -0.281 2.741 1.00 85.06 281 ALA A C 1
ATOM 2146 O O . ALA A 1 281 ? -1.590 -0.199 3.419 1.00 85.06 281 ALA A O 1
ATOM 2147 N N . ASP A 1 282 ? -2.717 -1.093 1.690 1.00 81.06 282 ASP A N 1
ATOM 2148 C CA . ASP A 1 282 ? -1.650 -1.977 1.223 1.00 81.06 282 ASP A CA 1
ATOM 2149 C C . ASP A 1 282 ? -0.399 -1.182 0.833 1.00 81.06 282 ASP A C 1
ATOM 2151 O O . ASP A 1 282 ? 0.708 -1.473 1.282 1.00 81.06 282 ASP A O 1
ATOM 2155 N N . ASN A 1 283 ? -0.572 -0.086 0.095 1.00 77.06 283 ASN A N 1
ATOM 2156 C CA . ASN A 1 283 ? 0.561 0.735 -0.312 1.00 77.06 283 ASN A CA 1
ATOM 2157 C C . ASN A 1 283 ? 1.242 1.449 0.851 1.00 77.06 283 ASN A C 1
ATOM 2159 O O . ASN A 1 283 ? 2.468 1.496 0.895 1.00 77.06 283 ASN A O 1
ATOM 2163 N N . VAL A 1 284 ? 0.479 1.975 1.806 1.00 79.38 284 VAL A N 1
ATOM 2164 C CA . VAL A 1 284 ? 1.060 2.644 2.974 1.00 79.38 284 VAL A CA 1
ATOM 2165 C C . VAL A 1 284 ? 1.787 1.651 3.880 1.00 79.38 284 VAL A C 1
ATOM 2167 O O . VAL A 1 284 ? 2.881 1.950 4.354 1.00 79.38 284 VAL A O 1
ATOM 2170 N N . TRP A 1 285 ? 1.218 0.464 4.107 1.00 76.19 285 TRP A N 1
ATOM 2171 C CA . TRP A 1 285 ? 1.802 -0.506 5.035 1.00 76.19 285 TRP A CA 1
ATOM 2172 C C . TRP A 1 285 ? 2.895 -1.382 4.435 1.00 76.19 285 TRP A C 1
ATOM 2174 O O . TRP A 1 285 ? 3.803 -1.794 5.157 1.00 76.19 285 TRP A O 1
ATOM 2184 N N . HIS A 1 286 ? 2.816 -1.688 3.142 1.00 72.69 286 HIS A N 1
ATOM 2185 C CA . HIS A 1 286 ? 3.676 -2.686 2.505 1.00 72.69 286 HIS A CA 1
ATOM 2186 C C . HIS A 1 286 ? 4.529 -2.117 1.372 1.00 72.69 286 HIS A C 1
ATOM 2188 O O . HIS A 1 286 ? 5.547 -2.710 1.011 1.00 72.69 286 HIS A O 1
ATOM 2194 N N . HIS A 1 287 ? 4.169 -0.952 0.830 1.00 70.06 287 HIS A N 1
ATOM 2195 C CA . HIS A 1 287 ? 4.834 -0.380 -0.338 1.00 70.06 287 HIS A CA 1
ATOM 2196 C C . HIS A 1 287 ? 5.155 1.111 -0.188 1.00 70.06 287 HIS A C 1
ATOM 2198 O O . HIS A 1 287 ? 5.183 1.823 -1.191 1.00 70.06 287 HIS A O 1
ATOM 2204 N N . HIS A 1 288 ? 5.476 1.593 1.024 1.00 69.56 288 HIS A N 1
ATOM 2205 C CA . HIS A 1 288 ? 5.769 3.019 1.256 1.00 69.56 288 HIS A CA 1
ATOM 2206 C C . HIS A 1 288 ? 6.869 3.571 0.333 1.00 69.56 288 HIS A C 1
ATOM 2208 O O . HIS A 1 288 ? 6.888 4.760 0.039 1.00 69.56 288 HIS A O 1
ATOM 2214 N N . ARG A 1 289 ? 7.764 2.708 -0.179 1.00 63.59 289 ARG A N 1
ATOM 2215 C CA . ARG A 1 289 ? 8.854 3.091 -1.095 1.00 63.59 289 ARG A CA 1
ATOM 2216 C C . ARG A 1 289 ? 8.350 3.513 -2.468 1.00 63.59 289 ARG A C 1
ATOM 2218 O O . ARG A 1 289 ? 9.055 4.214 -3.180 1.00 63.59 289 ARG A O 1
ATOM 2225 N N . LYS A 1 290 ? 7.149 3.064 -2.837 1.00 63.38 290 LYS A N 1
ATOM 2226 C CA . LYS A 1 290 ? 6.472 3.463 -4.071 1.00 63.38 290 LYS A CA 1
ATOM 2227 C C . LYS A 1 290 ? 5.806 4.840 -3.922 1.00 63.38 290 LYS A C 1
ATOM 2229 O O . LYS A 1 290 ? 5.422 5.423 -4.927 1.00 63.38 290 LYS A O 1
ATOM 2234 N N . MET A 1 291 ? 5.664 5.362 -2.698 1.00 71.06 291 MET A N 1
ATOM 2235 C CA . MET A 1 291 ? 5.111 6.692 -2.422 1.00 71.06 291 MET A CA 1
ATOM 2236 C C . MET A 1 291 ? 6.205 7.769 -2.365 1.00 71.06 291 MET A C 1
ATOM 2238 O O . MET A 1 291 ? 7.393 7.471 -2.259 1.00 71.06 291 MET A O 1
ATOM 2242 N N . HIS A 1 292 ? 5.795 9.038 -2.440 1.00 65.50 292 HIS A N 1
ATOM 2243 C CA . HIS A 1 292 ? 6.701 10.183 -2.514 1.00 65.50 292 HIS A CA 1
ATOM 2244 C C . HIS A 1 292 ? 7.739 10.208 -1.370 1.00 65.50 292 HIS A C 1
ATOM 2246 O O . HIS A 1 292 ? 7.393 10.167 -0.188 1.00 65.50 292 HIS A O 1
ATOM 2252 N N . GLN A 1 293 ? 9.025 10.344 -1.716 1.00 61.38 293 GLN A N 1
ATOM 2253 C CA . GLN A 1 293 ? 10.143 10.272 -0.758 1.00 61.38 293 GLN A CA 1
ATOM 2254 C C . GLN A 1 293 ? 10.170 11.422 0.262 1.00 61.38 293 GLN A C 1
ATOM 2256 O O . GLN A 1 293 ? 10.773 11.291 1.323 1.00 61.38 293 GLN A O 1
ATOM 2261 N N . GLY A 1 294 ? 9.504 12.542 -0.036 1.00 63.34 294 GLY A N 1
ATOM 2262 C CA . GLY A 1 294 ? 9.367 13.670 0.893 1.00 63.34 294 GLY A CA 1
ATOM 2263 C C . GLY A 1 294 ? 8.432 13.402 2.078 1.00 63.34 294 GLY A C 1
ATOM 2264 O O . GLY A 1 294 ? 8.349 14.233 2.981 1.00 63.34 294 GLY A O 1
ATOM 2265 N N . ILE A 1 295 ? 7.718 12.270 2.099 1.00 71.12 295 ILE A N 1
ATOM 2266 C CA . ILE A 1 295 ? 6.858 11.916 3.228 1.00 71.12 295 ILE A CA 1
ATOM 2267 C C . ILE A 1 295 ? 7.737 11.531 4.420 1.00 71.12 295 ILE A C 1
ATOM 2269 O O . ILE A 1 295 ? 8.460 10.536 4.407 1.00 71.12 295 ILE A O 1
ATOM 2273 N N . ASN A 1 296 ? 7.629 12.304 5.498 1.00 73.19 296 ASN A N 1
ATOM 2274 C CA . ASN A 1 296 ? 8.183 11.917 6.786 1.00 73.19 296 ASN A CA 1
ATOM 2275 C C . ASN A 1 296 ? 7.293 10.834 7.424 1.00 73.19 296 ASN A C 1
ATOM 2277 O O . ASN A 1 296 ? 6.256 11.134 8.019 1.00 73.19 296 ASN A O 1
ATOM 2281 N N . TRP A 1 297 ? 7.722 9.577 7.315 1.00 74.12 297 TRP A N 1
ATOM 2282 C CA . TRP A 1 297 ? 6.998 8.392 7.795 1.00 74.12 297 TRP A CA 1
ATOM 2283 C C . TRP A 1 297 ? 6.994 8.199 9.318 1.00 74.12 297 TRP A C 1
ATOM 2285 O O . TRP A 1 297 ? 6.445 7.220 9.812 1.00 74.12 297 TRP A O 1
ATOM 2295 N N . HIS A 1 298 ? 7.552 9.130 10.095 1.00 72.38 298 HIS A N 1
ATOM 2296 C CA . HIS A 1 298 ? 7.478 9.073 11.554 1.00 72.38 298 HIS A CA 1
ATOM 2297 C C . HIS A 1 298 ? 6.018 9.185 12.025 1.00 72.38 298 HIS A C 1
ATOM 2299 O O . HIS A 1 2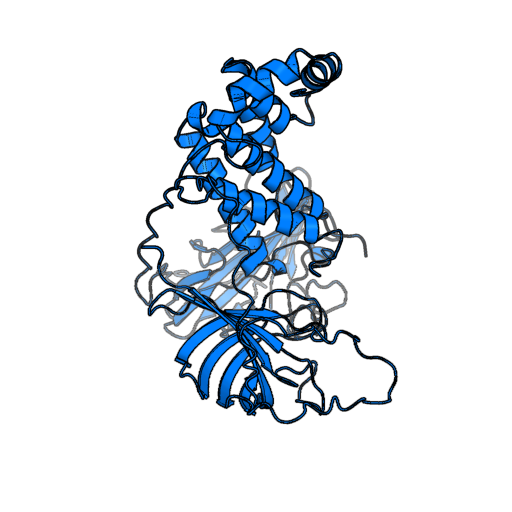98 ? 5.377 10.164 11.672 1.00 72.38 298 HIS A O 1
ATOM 2305 N N . PHE A 1 299 ? 5.498 8.269 12.855 1.00 70.94 299 PHE A N 1
ATOM 2306 C CA . PHE A 1 299 ? 4.075 8.240 13.267 1.00 70.94 299 PHE A CA 1
ATOM 2307 C C . PHE A 1 299 ? 3.516 9.554 13.826 1.00 70.94 299 PHE A C 1
ATOM 2309 O O . PHE A 1 299 ? 2.368 9.888 13.562 1.00 70.94 299 PHE A O 1
ATOM 2316 N N . CYS A 1 300 ? 4.320 10.309 14.578 1.00 73.38 300 CYS A N 1
ATOM 2317 C CA . CYS A 1 300 ? 3.926 11.624 15.103 1.00 73.38 300 CYS A CA 1
ATOM 2318 C C . CYS A 1 300 ? 4.158 12.782 14.114 1.00 73.38 300 CYS A C 1
ATOM 2320 O O . CYS A 1 300 ? 4.014 13.944 14.479 1.00 73.38 300 CYS A O 1
ATOM 2322 N N . SER A 1 301 ? 4.581 12.491 12.884 1.00 76.62 301 SER A N 1
ATOM 2323 C CA . SER A 1 301 ? 4.763 13.494 11.843 1.00 76.62 301 SER A CA 1
ATOM 2324 C C . SER A 1 301 ? 3.412 14.024 11.396 1.00 76.62 301 SER A C 1
ATOM 2326 O O . SER A 1 301 ? 2.487 13.256 11.141 1.00 76.62 301 SER A O 1
ATOM 2328 N N . ASN A 1 302 ? 3.326 15.330 11.176 1.00 76.62 302 ASN A N 1
ATOM 2329 C CA . ASN A 1 302 ? 2.164 15.953 10.553 1.00 76.62 302 ASN A CA 1
ATOM 2330 C C . ASN A 1 302 ? 1.890 15.436 9.123 1.00 76.62 302 ASN A C 1
ATOM 2332 O O . ASN A 1 302 ? 0.809 15.680 8.597 1.00 76.62 302 ASN A O 1
ATOM 2336 N N . TRP A 1 303 ? 2.836 14.723 8.500 1.00 76.69 303 TRP A N 1
ATOM 2337 C CA . TRP A 1 303 ? 2.675 14.122 7.173 1.00 76.69 303 TRP A CA 1
ATOM 2338 C C . TRP A 1 303 ? 2.072 12.720 7.226 1.00 76.69 303 TRP A C 1
ATOM 2340 O O . TRP A 1 303 ? 1.131 12.438 6.489 1.00 76.69 303 TRP A O 1
ATOM 2350 N N . SER A 1 304 ? 2.586 11.844 8.094 1.00 79.75 304 SER A N 1
ATOM 2351 C CA . SER A 1 304 ? 2.144 10.446 8.161 1.00 79.75 304 SER A CA 1
ATOM 2352 C C . SER A 1 304 ? 1.033 10.207 9.185 1.00 79.75 304 SER A C 1
ATOM 2354 O O . SER A 1 304 ? 0.218 9.311 8.984 1.00 79.75 304 SER A O 1
ATOM 2356 N N . ALA A 1 305 ? 0.930 11.008 10.254 1.00 83.06 305 ALA A N 1
ATOM 2357 C CA . ALA A 1 305 ? -0.142 10.864 11.238 1.00 83.06 305 ALA A CA 1
ATOM 2358 C C . ALA A 1 305 ? -1.537 10.948 10.591 1.00 83.06 305 ALA A C 1
ATOM 2360 O O . ALA A 1 305 ? -2.378 10.095 10.896 1.00 83.06 305 ALA A O 1
ATOM 2361 N N . PRO A 1 306 ? -1.806 11.881 9.651 1.00 85.88 306 PRO A N 1
ATOM 2362 C CA . PRO A 1 306 ? -3.080 11.896 8.940 1.00 85.88 306 PRO A CA 1
ATOM 2363 C C . PRO A 1 306 ? -3.266 10.682 8.024 1.00 85.88 306 PRO A C 1
ATOM 2365 O O . PRO A 1 306 ? -4.382 10.177 7.937 1.00 85.88 306 PRO A O 1
ATOM 2368 N N . ILE A 1 307 ? -2.199 10.174 7.385 1.00 86.94 307 ILE A N 1
ATOM 2369 C CA . ILE A 1 307 ? -2.251 8.941 6.576 1.00 86.94 307 ILE A CA 1
ATOM 2370 C C . ILE A 1 307 ? -2.740 7.786 7.444 1.00 86.94 307 ILE A C 1
ATOM 2372 O O . ILE A 1 307 ? -3.759 7.166 7.144 1.00 86.94 307 ILE A O 1
ATOM 2376 N N . HIS A 1 308 ? -2.048 7.535 8.554 1.00 86.56 308 HIS A N 1
ATOM 2377 C CA . HIS A 1 308 ? -2.374 6.444 9.464 1.00 86.56 308 HIS A CA 1
ATOM 2378 C C . HIS A 1 308 ? -3.768 6.608 10.076 1.00 86.56 308 HIS A C 1
ATOM 2380 O O . HIS A 1 308 ? -4.498 5.629 10.209 1.00 86.56 308 HIS A O 1
ATOM 2386 N N . SER A 1 309 ? -4.176 7.844 10.377 1.00 88.12 309 SER A N 1
ATOM 2387 C CA . SER A 1 309 ? -5.527 8.144 10.866 1.00 88.12 309 SER A CA 1
ATOM 2388 C C . SER A 1 309 ? -6.595 7.822 9.817 1.00 88.12 309 SER A C 1
ATOM 2390 O O . SER A 1 309 ? -7.589 7.168 10.132 1.00 88.12 309 SER A O 1
ATOM 2392 N N . GLY A 1 310 ? -6.381 8.211 8.556 1.00 91.25 310 GLY A N 1
ATOM 2393 C CA . GLY A 1 310 ? -7.281 7.885 7.450 1.00 91.25 310 GLY A CA 1
ATOM 2394 C C . GLY A 1 310 ? -7.383 6.386 7.182 1.00 91.25 310 GLY A C 1
ATOM 2395 O O . GLY A 1 310 ? -8.473 5.874 6.919 1.00 91.25 310 GLY A O 1
ATOM 2396 N N . LEU A 1 311 ? -6.280 5.654 7.337 1.00 90.00 311 LEU A N 1
ATOM 2397 C CA . LEU A 1 311 ? -6.279 4.193 7.262 1.00 90.00 311 LEU A CA 1
ATOM 2398 C C . LEU A 1 311 ? -6.969 3.534 8.450 1.00 90.00 311 LEU A C 1
ATOM 2400 O O . LEU A 1 311 ? -7.684 2.555 8.260 1.00 90.00 311 LEU A O 1
ATOM 2404 N N . GLY A 1 312 ? -6.807 4.080 9.655 1.00 91.88 312 GLY A N 1
ATOM 2405 C CA . GLY A 1 312 ? -7.550 3.640 10.832 1.00 91.88 312 GLY A CA 1
ATOM 2406 C C . GLY A 1 312 ? -9.056 3.768 10.607 1.00 91.88 312 GLY A C 1
ATOM 2407 O O . GLY A 1 312 ? -9.793 2.801 10.786 1.00 91.88 312 GLY A O 1
ATOM 2408 N N . MET A 1 313 ? -9.504 4.922 10.103 1.00 94.81 313 MET A N 1
ATOM 2409 C CA . MET A 1 313 ? -10.906 5.139 9.724 1.00 94.81 313 MET A CA 1
ATOM 2410 C C . MET A 1 313 ? -11.363 4.174 8.627 1.00 94.81 313 MET A C 1
ATOM 2412 O O . MET A 1 313 ? -12.467 3.639 8.701 1.00 94.81 313 MET A O 1
ATOM 2416 N N . SER A 1 314 ? -10.505 3.905 7.641 1.00 94.88 314 SER A N 1
ATOM 2417 C CA . SER A 1 314 ? -10.781 2.934 6.577 1.00 94.88 314 SER A CA 1
ATOM 2418 C C . SER A 1 314 ? -10.967 1.523 7.136 1.00 94.88 314 SER A C 1
ATOM 2420 O O . SER A 1 314 ? -11.952 0.866 6.820 1.00 94.88 314 SER A O 1
ATOM 2422 N N . GLY A 1 315 ? -10.073 1.069 8.017 1.00 93.06 315 GLY A N 1
ATOM 2423 C CA . GLY A 1 315 ? -10.174 -0.239 8.663 1.00 93.06 315 GLY A CA 1
ATOM 2424 C C . GLY A 1 315 ? -11.442 -0.383 9.506 1.00 93.06 315 GLY A C 1
ATOM 2425 O O . GLY A 1 315 ? -12.107 -1.413 9.435 1.00 93.06 315 GLY A O 1
ATOM 2426 N N . LEU A 1 316 ? -11.821 0.665 10.245 1.00 94.31 316 LEU A N 1
ATOM 2427 C CA . LEU A 1 316 ? -13.061 0.686 11.024 1.00 94.31 316 LEU A CA 1
ATOM 2428 C C . LEU A 1 316 ? -14.311 0.683 10.129 1.00 94.31 316 LEU A C 1
ATOM 2430 O O . LEU A 1 316 ? -15.270 -0.025 10.433 1.00 94.31 316 LEU A O 1
ATOM 2434 N N . ALA A 1 317 ? -14.303 1.423 9.014 1.00 95.56 317 ALA A N 1
ATOM 2435 C CA . ALA A 1 317 ? -15.394 1.393 8.039 1.00 95.56 317 ALA A CA 1
ATOM 2436 C C . ALA A 1 317 ? -15.557 -0.011 7.441 1.00 95.56 317 ALA A C 1
ATOM 2438 O O . ALA A 1 317 ? -16.670 -0.510 7.323 1.00 95.56 317 ALA A O 1
ATOM 2439 N N . LEU A 1 318 ? -14.449 -0.673 7.109 1.00 93.94 318 LEU A N 1
ATOM 2440 C CA . LEU A 1 318 ? -14.445 -1.996 6.484 1.00 93.94 318 LEU A CA 1
ATOM 2441 C C . LEU A 1 318 ?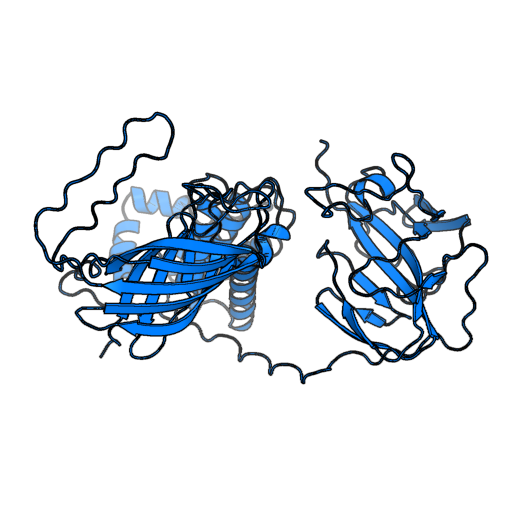 -14.574 -3.155 7.484 1.00 93.94 318 LEU A C 1
ATOM 2443 O O . LEU A 1 318 ? -14.539 -4.320 7.087 1.00 93.94 318 LEU A O 1
ATOM 2447 N N . TRP A 1 319 ? -14.707 -2.883 8.784 1.00 92.88 319 TRP A N 1
ATOM 2448 C CA . TRP A 1 319 ? -14.686 -3.936 9.792 1.00 92.88 319 TRP A CA 1
ATOM 2449 C C . TRP A 1 319 ? -15.891 -4.883 9.669 1.00 92.88 319 TRP A C 1
ATOM 2451 O O . TRP A 1 319 ? -17.061 -4.506 9.802 1.00 92.88 319 TRP A O 1
ATOM 2461 N N . GLY A 1 320 ? -15.599 -6.158 9.416 1.00 88.12 320 GLY A N 1
ATOM 2462 C CA . GLY A 1 320 ? -16.623 -7.174 9.186 1.00 88.12 320 GLY A CA 1
ATOM 2463 C C . GLY A 1 320 ? -17.306 -7.088 7.818 1.00 88.12 320 GLY A C 1
ATOM 2464 O O . GLY A 1 320 ? -18.245 -7.844 7.589 1.00 88.12 320 GLY A O 1
ATOM 2465 N N . GLU A 1 321 ? -16.850 -6.209 6.919 1.00 87.69 321 GLU A N 1
ATOM 2466 C CA . GLU A 1 321 ? -17.239 -6.276 5.511 1.00 87.69 321 GLU A CA 1
ATOM 2467 C C . GLU A 1 321 ? -16.653 -7.551 4.882 1.00 87.69 321 GLU A C 1
ATOM 2469 O O . GLU A 1 321 ? -15.495 -7.894 5.148 1.00 87.69 321 GLU A O 1
ATOM 2474 N N . PRO A 1 322 ? -17.408 -8.262 4.028 1.00 79.00 322 PRO A N 1
ATOM 2475 C CA . PRO A 1 322 ? -16.866 -9.400 3.307 1.00 79.00 322 PRO A CA 1
ATOM 2476 C C . PRO A 1 322 ? -15.775 -8.924 2.339 1.00 79.00 322 PRO A C 1
ATOM 2478 O O . PRO A 1 322 ? -16.007 -8.068 1.478 1.00 79.00 322 PRO A O 1
ATOM 2481 N N . GLY A 1 323 ? -14.576 -9.488 2.486 1.00 71.69 323 GLY A N 1
ATOM 2482 C CA . GLY A 1 323 ? -13.515 -9.349 1.494 1.00 71.69 323 GLY A CA 1
ATOM 2483 C C . GLY A 1 323 ? -13.872 -10.076 0.197 1.00 71.69 323 GLY A C 1
ATOM 2484 O O . GLY A 1 323 ? -14.736 -10.955 0.182 1.00 71.69 323 GLY A O 1
ATOM 2485 N N . GLU A 1 324 ? -13.197 -9.722 -0.898 1.00 70.69 324 GLU A N 1
ATOM 2486 C CA . GLU A 1 324 ? -13.199 -10.590 -2.079 1.00 70.69 324 GLU A CA 1
ATOM 2487 C C . GLU A 1 324 ? -12.557 -11.930 -1.692 1.00 70.69 324 GLU A C 1
ATOM 2489 O O . GLU A 1 324 ? -11.611 -11.964 -0.898 1.00 70.69 324 GLU A O 1
ATOM 2494 N N . GLU A 1 325 ? -13.088 -13.034 -2.221 1.00 73.25 325 GLU A N 1
ATOM 2495 C CA . GLU A 1 325 ? -12.434 -14.330 -2.067 1.00 73.25 325 GLU A CA 1
ATOM 2496 C C . GLU A 1 325 ? -10.995 -14.201 -2.591 1.00 73.25 325 GLU A C 1
ATOM 2498 O O . GLU A 1 325 ? -10.808 -13.688 -3.702 1.00 73.25 325 GLU A O 1
ATOM 2503 N N . PRO A 1 326 ? -9.970 -14.589 -1.805 1.00 71.69 326 PRO A N 1
ATOM 2504 C CA . PRO A 1 326 ? -8.593 -14.491 -2.253 1.00 71.69 326 PRO A CA 1
ATOM 2505 C C . PRO A 1 326 ? -8.434 -15.209 -3.588 1.00 71.69 326 PRO A C 1
ATOM 2507 O O . PRO A 1 326 ? -8.875 -16.350 -3.739 1.00 71.69 326 PRO A O 1
ATOM 2510 N N . ALA A 1 327 ? -7.783 -14.553 -4.550 1.00 71.69 327 ALA A N 1
ATOM 2511 C CA . ALA A 1 327 ? -7.412 -15.229 -5.780 1.00 71.69 327 ALA A CA 1
ATOM 2512 C C . ALA A 1 327 ? -6.604 -16.480 -5.416 1.00 71.69 327 ALA A C 1
ATOM 2514 O O . ALA A 1 327 ? -5.710 -16.432 -4.562 1.00 71.69 327 ALA A O 1
ATOM 2515 N N . LYS A 1 328 ? -6.940 -17.609 -6.043 1.00 76.38 328 LYS A N 1
ATOM 2516 C CA . LYS A 1 328 ? -6.158 -18.831 -5.886 1.00 76.38 328 LYS A CA 1
ATOM 2517 C C . LYS A 1 328 ? -4.700 -18.491 -6.228 1.00 76.38 328 LYS A C 1
ATOM 2519 O O . LYS A 1 328 ? -4.490 -17.917 -7.296 1.00 76.38 328 LYS A O 1
ATOM 2524 N N . PRO A 1 329 ? -3.722 -18.819 -5.362 1.00 69.94 329 PRO A N 1
ATOM 2525 C CA . PRO A 1 329 ? -2.323 -18.581 -5.674 1.00 69.94 329 PRO A CA 1
ATOM 2526 C C . PRO A 1 329 ? -1.995 -19.213 -7.017 1.00 69.94 329 PRO A C 1
ATOM 2528 O O . PRO A 1 329 ? -2.423 -20.344 -7.289 1.00 69.94 329 PRO A O 1
ATOM 2531 N N . ASP A 1 330 ? -1.237 -18.500 -7.840 1.00 63.25 330 ASP A N 1
ATOM 2532 C CA . ASP A 1 330 ? -0.765 -19.093 -9.074 1.00 63.25 330 ASP A CA 1
ATOM 2533 C C . ASP A 1 330 ? 0.105 -20.318 -8.752 1.00 63.25 330 ASP A C 1
ATOM 2535 O O . ASP A 1 330 ? 0.766 -20.398 -7.709 1.00 63.25 330 ASP A O 1
ATOM 2539 N N . ALA A 1 331 ? 0.085 -21.315 -9.637 1.00 68.69 331 ALA A N 1
ATOM 2540 C CA . ALA A 1 331 ? 0.932 -22.489 -9.466 1.00 68.69 331 ALA A CA 1
ATOM 2541 C C . ALA A 1 331 ? 2.417 -22.069 -9.397 1.00 68.69 331 ALA A C 1
ATOM 2543 O O . ALA A 1 331 ? 2.801 -21.085 -10.035 1.00 68.69 331 ALA A O 1
ATOM 2544 N N . PRO A 1 332 ? 3.283 -22.801 -8.675 1.00 63.84 332 PRO A N 1
ATOM 2545 C CA . PRO A 1 332 ? 4.724 -22.578 -8.758 1.00 63.84 332 PRO A CA 1
ATOM 2546 C C . PRO A 1 332 ? 5.170 -22.626 -10.224 1.00 63.84 332 PRO A C 1
ATOM 2548 O O . PRO A 1 332 ? 4.725 -23.508 -10.960 1.00 63.84 332 PRO A O 1
ATOM 2551 N N . ASN A 1 333 ? 6.046 -21.708 -10.646 1.00 67.31 333 ASN A N 1
ATOM 2552 C CA . ASN A 1 333 ? 6.472 -21.588 -12.048 1.00 67.31 333 ASN A CA 1
ATOM 2553 C C . ASN A 1 333 ? 5.296 -21.358 -13.015 1.00 67.31 333 ASN A C 1
ATOM 2555 O O . ASN A 1 333 ? 5.182 -21.995 -14.063 1.00 67.31 333 ASN A O 1
ATOM 2559 N N . SER A 1 334 ? 4.386 -20.473 -12.634 1.00 71.69 334 SER A N 1
ATOM 2560 C CA . SER A 1 334 ? 3.356 -19.919 -13.507 1.00 71.69 334 SER A CA 1
ATOM 2561 C C . SER A 1 334 ? 3.847 -18.601 -14.100 1.00 71.69 334 SER A C 1
ATOM 2563 O O . SER A 1 334 ? 4.652 -17.891 -13.500 1.00 71.69 334 SER A O 1
ATOM 2565 N N . GLY A 1 335 ? 3.412 -18.293 -15.318 1.00 81.75 335 GLY A N 1
ATOM 2566 C CA . GLY A 1 335 ? 3.832 -17.089 -16.023 1.00 81.75 335 GLY A CA 1
ATOM 2567 C C . GLY A 1 335 ? 3.787 -17.250 -17.535 1.00 81.75 335 GLY A C 1
ATOM 2568 O O . GLY A 1 335 ? 3.469 -18.324 -18.054 1.00 81.75 335 GLY A O 1
ATOM 2569 N N . ALA A 1 336 ? 4.108 -16.177 -18.252 1.00 87.88 336 ALA A N 1
ATOM 2570 C CA . ALA A 1 336 ? 4.127 -16.202 -19.708 1.00 87.88 336 ALA A CA 1
ATOM 2571 C C . ALA A 1 336 ? 5.268 -17.099 -20.215 1.00 87.88 336 ALA A C 1
ATOM 2573 O O . ALA A 1 336 ? 6.414 -16.967 -19.787 1.00 87.88 336 ALA A O 1
ATOM 2574 N N . VAL A 1 337 ? 4.985 -17.995 -21.161 1.00 93.75 337 VAL A N 1
ATOM 2575 C CA . VAL A 1 337 ? 6.039 -18.680 -21.922 1.00 93.75 337 VAL A CA 1
ATOM 2576 C C . VAL A 1 337 ? 6.366 -17.805 -23.120 1.00 93.75 337 VAL A C 1
ATOM 2578 O O . VAL A 1 337 ? 5.551 -17.680 -24.032 1.00 93.75 337 VAL A O 1
ATOM 2581 N N . ILE A 1 338 ? 7.542 -17.184 -23.103 1.00 95.94 338 ILE A N 1
ATOM 2582 C CA . ILE A 1 338 ? 7.944 -16.218 -24.123 1.00 95.94 338 ILE A CA 1
ATOM 2583 C C . ILE A 1 338 ? 9.057 -16.862 -24.949 1.00 95.94 338 ILE A C 1
ATOM 2585 O O . ILE A 1 338 ? 10.143 -17.098 -24.416 1.00 95.94 338 ILE A O 1
ATOM 2589 N N . PRO A 1 339 ? 8.813 -17.194 -26.229 1.00 95.38 339 PRO A N 1
ATOM 2590 C CA . PRO A 1 339 ? 9.870 -17.688 -27.096 1.00 95.38 339 PRO A CA 1
ATOM 2591 C C . PRO A 1 339 ? 10.838 -16.549 -27.456 1.00 95.38 339 PRO A C 1
ATOM 2593 O O . PRO A 1 339 ? 10.438 -15.378 -27.455 1.00 95.38 339 PRO A O 1
ATOM 2596 N N . PRO A 1 340 ? 12.092 -16.868 -27.818 1.00 95.56 340 PRO A N 1
ATOM 2597 C CA . PRO A 1 340 ? 13.006 -15.881 -28.372 1.00 95.56 340 PRO A CA 1
ATOM 2598 C C . PRO A 1 340 ? 12.446 -15.326 -29.683 1.00 95.56 340 PRO A C 1
ATOM 2600 O O . PRO A 1 340 ? 11.632 -15.962 -30.361 1.00 95.56 340 PRO A O 1
ATOM 2603 N N . ALA A 1 341 ? 12.896 -14.135 -30.062 1.00 93.50 341 ALA A N 1
ATOM 2604 C CA . ALA A 1 341 ? 12.471 -13.498 -31.296 1.00 93.50 341 ALA A CA 1
ATOM 2605 C C . ALA A 1 341 ? 12.950 -14.314 -32.511 1.00 93.50 341 ALA A C 1
ATOM 2607 O O . ALA A 1 341 ? 14.139 -14.370 -32.830 1.00 93.50 341 ALA A O 1
ATOM 2608 N N . SER A 1 342 ? 12.009 -14.984 -33.181 1.00 90.81 342 SER A N 1
ATOM 2609 C CA . SER A 1 342 ? 12.303 -15.881 -34.300 1.00 90.81 342 SER A CA 1
ATOM 2610 C C . SER A 1 342 ? 12.884 -15.117 -35.488 1.00 90.81 342 SER A C 1
ATOM 2612 O O . SER A 1 342 ? 12.271 -14.172 -35.980 1.00 90.81 342 SER A O 1
ATOM 2614 N N . GLY A 1 343 ? 14.064 -15.531 -35.958 1.00 88.25 343 GLY A N 1
ATOM 2615 C CA . GLY A 1 343 ? 14.742 -14.916 -37.105 1.00 88.25 343 GLY A CA 1
ATOM 2616 C C . GLY A 1 343 ? 15.197 -13.468 -36.883 1.00 88.25 343 GLY A C 1
ATOM 2617 O O . GLY A 1 343 ? 15.632 -12.820 -37.833 1.00 88.25 343 GLY A O 1
ATOM 2618 N N . TYR A 1 344 ? 15.107 -12.956 -35.652 1.00 91.88 344 TYR A N 1
ATOM 2619 C CA . TYR A 1 344 ? 15.461 -11.581 -35.333 1.00 91.88 344 TYR A CA 1
ATOM 2620 C C . TYR A 1 344 ? 16.968 -11.352 -35.432 1.00 91.88 344 TYR A C 1
ATOM 2622 O O . TYR A 1 344 ? 17.778 -12.142 -34.941 1.00 91.88 344 TYR A O 1
ATOM 2630 N N . ARG A 1 345 ? 17.337 -10.227 -36.046 1.00 93.06 345 ARG A N 1
ATOM 2631 C CA . ARG A 1 345 ? 18.703 -9.714 -36.072 1.00 93.06 345 ARG A CA 1
ATOM 2632 C C . ARG A 1 345 ? 18.682 -8.291 -35.518 1.00 93.06 345 ARG A C 1
ATOM 2634 O O . ARG A 1 345 ? 17.948 -7.471 -36.068 1.00 93.06 345 ARG A O 1
ATOM 2641 N N . PRO A 1 346 ? 19.455 -7.995 -34.461 1.00 93.94 346 PRO A N 1
ATOM 2642 C CA . PRO A 1 346 ? 19.589 -6.639 -33.953 1.00 93.94 346 PRO A CA 1
ATOM 2643 C C . PRO A 1 346 ? 20.015 -5.683 -35.065 1.00 93.94 346 PRO A C 1
ATOM 2645 O O . PRO A 1 346 ? 20.930 -5.985 -35.838 1.00 93.94 346 PRO A O 1
ATOM 2648 N N . GLY A 1 347 ? 19.328 -4.547 -35.142 1.00 92.12 347 GLY A N 1
ATOM 2649 C CA . GLY A 1 347 ? 19.652 -3.484 -36.082 1.00 92.12 347 GLY A CA 1
ATOM 2650 C C . GLY A 1 347 ? 21.021 -2.860 -35.809 1.00 92.12 347 GLY A C 1
ATOM 2651 O O . GLY A 1 347 ? 21.655 -3.099 -34.773 1.00 92.12 347 GLY A O 1
ATOM 2652 N N . LYS A 1 348 ? 21.511 -2.037 -36.737 1.00 92.88 348 LYS A N 1
ATOM 2653 C CA . LYS A 1 348 ? 22.847 -1.438 -36.608 1.00 92.88 348 LYS A CA 1
ATOM 2654 C C . LYS A 1 348 ? 22.918 -0.553 -35.360 1.00 92.88 348 LYS A C 1
ATOM 2656 O O . LYS A 1 348 ? 22.150 0.385 -35.210 1.00 92.88 348 LYS A O 1
ATOM 2661 N N . GLY A 1 349 ? 23.884 -0.819 -34.479 1.00 93.19 349 GLY A N 1
ATOM 2662 C CA . GLY A 1 349 ? 24.094 -0.028 -33.259 1.00 93.19 349 GLY A CA 1
ATOM 2663 C C . GLY A 1 349 ? 23.091 -0.301 -32.131 1.00 93.19 349 GLY A C 1
ATOM 2664 O O . GLY A 1 349 ? 23.169 0.365 -31.100 1.00 93.19 349 GLY A O 1
ATOM 2665 N N . VAL A 1 350 ? 22.189 -1.275 -32.301 1.00 96.44 350 VAL A N 1
ATOM 2666 C CA . VAL A 1 350 ? 21.325 -1.776 -31.226 1.00 96.44 350 VAL A CA 1
ATOM 2667 C C . VAL A 1 350 ? 22.174 -2.566 -30.223 1.00 96.44 350 VAL A C 1
ATOM 2669 O O . VAL A 1 350 ? 22.916 -3.461 -30.637 1.00 96.44 350 VAL A O 1
ATOM 2672 N N . PRO A 1 351 ? 22.091 -2.261 -28.917 1.00 96.69 351 PRO A N 1
ATOM 2673 C CA . PRO A 1 351 ? 22.831 -2.995 -27.905 1.00 96.69 351 PRO A CA 1
ATOM 2674 C C . PRO A 1 351 ? 22.276 -4.412 -27.741 1.00 96.69 351 PRO A C 1
ATOM 2676 O O . PRO A 1 351 ? 21.062 -4.626 -27.722 1.00 96.69 351 PRO A O 1
ATOM 2679 N N . VAL A 1 352 ? 23.188 -5.376 -27.612 1.00 97.62 352 VAL A N 1
ATOM 2680 C CA . VAL A 1 352 ? 22.881 -6.759 -27.240 1.00 97.62 352 VAL A CA 1
ATOM 2681 C C . VAL A 1 352 ? 23.628 -7.053 -25.953 1.00 97.62 352 VAL A C 1
ATOM 2683 O O . VAL A 1 352 ? 24.857 -7.102 -25.948 1.00 97.62 352 VAL A O 1
ATOM 2686 N N . VAL A 1 353 ? 22.890 -7.228 -24.867 1.00 97.56 353 VAL A N 1
ATOM 2687 C CA . VAL A 1 353 ? 23.438 -7.509 -23.542 1.00 97.56 353 VAL A CA 1
ATOM 2688 C C . VAL A 1 353 ? 23.259 -8.981 -23.197 1.00 97.56 353 VAL A C 1
ATOM 2690 O O . VAL A 1 353 ? 22.246 -9.594 -23.529 1.00 97.56 353 VAL A O 1
ATOM 2693 N N . THR A 1 354 ? 24.234 -9.573 -22.520 1.00 97.62 354 THR A N 1
ATOM 2694 C CA . THR A 1 354 ? 24.078 -10.922 -21.963 1.00 97.62 354 THR A CA 1
ATOM 2695 C C . THR A 1 354 ? 23.121 -10.868 -20.777 1.00 97.62 354 THR A C 1
ATOM 2697 O O . THR A 1 354 ? 23.222 -9.966 -19.948 1.00 97.62 354 THR A O 1
ATOM 2700 N N . PHE A 1 355 ? 22.198 -11.826 -20.686 1.00 96.69 355 PHE A N 1
ATOM 2701 C CA . PHE A 1 355 ? 21.326 -11.965 -19.525 1.00 96.69 355 PHE A CA 1
ATOM 2702 C C . PHE A 1 355 ? 22.160 -12.171 -18.252 1.00 96.69 355 PHE A C 1
ATOM 2704 O O . PHE A 1 355 ? 22.983 -13.085 -18.196 1.00 96.69 355 PHE A O 1
ATOM 2711 N N . GLN A 1 356 ? 21.889 -11.374 -17.220 1.00 94.12 356 GLN A N 1
ATOM 2712 C CA . GLN A 1 356 ? 22.406 -11.556 -15.866 1.00 94.12 356 GLN A CA 1
ATOM 2713 C C . GLN A 1 356 ? 21.233 -11.537 -14.883 1.00 94.12 356 GLN A C 1
ATOM 2715 O O . GLN A 1 356 ? 20.279 -10.777 -15.054 1.00 94.12 356 GLN A O 1
ATOM 2720 N N . SER A 1 357 ? 21.267 -12.427 -13.892 1.00 90.00 357 SER A N 1
ATOM 2721 C CA . SER A 1 357 ? 20.243 -12.454 -12.844 1.00 90.00 357 SER A CA 1
ATOM 2722 C C . SER A 1 357 ? 20.436 -1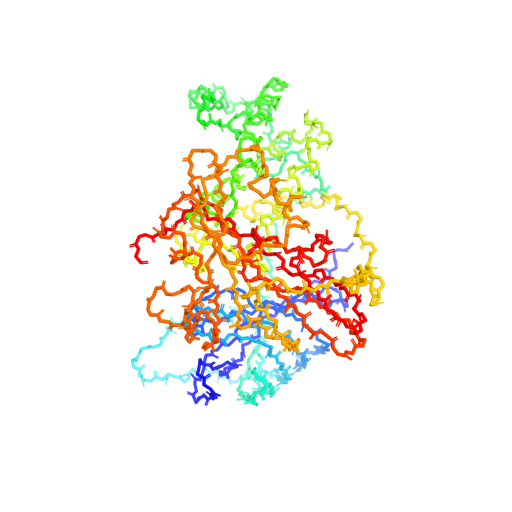1.274 -11.901 1.00 90.00 357 SER A C 1
ATOM 2724 O O . SER A 1 357 ? 21.567 -10.959 -11.556 1.00 90.00 357 SER A O 1
ATOM 2726 N N . ASP A 1 358 ? 19.330 -10.673 -11.459 1.00 86.88 358 ASP A N 1
ATOM 2727 C CA . ASP A 1 358 ? 19.315 -9.563 -10.494 1.00 86.88 358 ASP A CA 1
ATOM 2728 C C . ASP A 1 358 ? 20.080 -8.301 -10.942 1.00 86.88 358 ASP A C 1
ATOM 2730 O O . ASP A 1 358 ? 20.329 -7.404 -10.139 1.00 86.88 358 ASP A O 1
ATOM 2734 N N . GLU A 1 359 ? 20.382 -8.196 -12.238 1.00 88.94 359 GLU A N 1
ATOM 2735 C CA . GLU A 1 359 ? 21.049 -7.050 -12.848 1.00 88.94 359 GLU A CA 1
ATOM 2736 C C . GLU A 1 359 ? 20.181 -6.442 -13.954 1.00 88.94 359 GLU A C 1
ATOM 2738 O O . GLU A 1 359 ? 19.573 -7.135 -14.777 1.00 88.94 359 GLU A O 1
ATOM 2743 N N . MET A 1 360 ? 20.144 -5.112 -14.002 1.00 91.81 360 MET A N 1
ATOM 2744 C CA . MET A 1 360 ? 19.574 -4.395 -15.135 1.00 91.81 360 MET A CA 1
ATOM 2745 C C . MET A 1 360 ? 20.512 -4.534 -16.347 1.00 91.81 360 MET A C 1
ATOM 2747 O O . MET A 1 360 ? 21.726 -4.401 -16.182 1.00 91.81 360 MET A O 1
ATOM 2751 N N . PRO A 1 361 ? 19.992 -4.712 -17.580 1.00 94.56 361 PRO A N 1
ATOM 2752 C CA . PRO A 1 361 ? 20.778 -4.507 -18.792 1.00 94.56 361 PRO A CA 1
ATOM 2753 C C . PRO A 1 361 ? 21.644 -3.247 -18.703 1.00 94.56 361 PRO A C 1
ATOM 2755 O O . PRO A 1 361 ? 21.166 -2.173 -18.343 1.00 94.56 361 PRO A O 1
ATOM 2758 N N . ASN A 1 362 ? 22.924 -3.371 -19.028 1.00 93.00 362 ASN A N 1
ATOM 2759 C CA . ASN A 1 362 ? 23.901 -2.304 -18.801 1.00 93.00 362 ASN A CA 1
ATOM 2760 C C . ASN A 1 362 ? 24.066 -1.349 -19.999 1.00 93.00 362 ASN A C 1
ATOM 2762 O O . ASN A 1 362 ? 24.948 -0.480 -19.975 1.00 93.00 362 ASN A O 1
ATOM 2766 N N . ASP A 1 363 ? 23.248 -1.527 -21.041 1.00 95.88 363 ASP A N 1
ATOM 2767 C CA . ASP A 1 363 ? 23.325 -0.798 -22.300 1.00 95.88 363 ASP A CA 1
ATOM 2768 C C . ASP A 1 363 ? 21.951 -0.657 -22.971 1.00 95.88 363 ASP A C 1
ATOM 2770 O O . ASP A 1 363 ? 21.234 -1.643 -23.173 1.00 95.88 363 ASP A O 1
ATOM 2774 N N . TRP A 1 364 ? 21.593 0.579 -23.324 1.00 97.56 364 TRP A N 1
ATOM 2775 C CA . TRP A 1 364 ? 20.243 0.965 -23.732 1.00 97.56 364 TRP A CA 1
ATOM 2776 C C . TRP A 1 364 ? 20.261 2.042 -24.814 1.00 97.56 364 TRP A C 1
ATOM 2778 O O . TRP A 1 364 ? 21.048 2.993 -24.773 1.00 97.56 364 TRP A O 1
ATOM 2788 N N . LEU A 1 365 ? 19.312 1.941 -25.742 1.00 97.38 365 LEU A N 1
ATOM 2789 C CA . LEU A 1 365 ? 18.822 3.078 -26.512 1.00 97.38 365 LEU A CA 1
ATOM 2790 C C . LEU A 1 365 ? 17.712 3.773 -25.732 1.00 97.38 365 LEU A C 1
ATOM 2792 O O . LEU A 1 365 ? 16.949 3.118 -25.031 1.00 97.38 365 LEU A O 1
ATOM 2796 N N . CYS A 1 366 ? 17.589 5.082 -25.891 1.00 97.00 366 CYS A N 1
ATOM 2797 C CA . CYS A 1 366 ? 16.569 5.894 -25.253 1.00 97.00 366 CYS A CA 1
ATOM 2798 C C . CYS A 1 366 ? 15.938 6.861 -26.256 1.00 97.00 366 CYS A C 1
ATOM 2800 O O . CYS A 1 366 ? 16.649 7.518 -27.019 1.00 97.00 366 CYS A O 1
ATOM 2802 N N . LEU A 1 367 ? 14.612 6.963 -26.213 1.00 96.62 367 LEU A N 1
ATOM 2803 C CA . LEU A 1 367 ? 13.810 7.993 -26.863 1.00 96.62 367 LEU A CA 1
ATOM 2804 C C . LEU A 1 367 ? 13.083 8.783 -25.771 1.00 96.62 367 LEU A C 1
ATOM 2806 O O . LEU A 1 367 ? 12.201 8.243 -25.100 1.00 96.62 367 LEU A O 1
ATOM 2810 N N . SER A 1 368 ? 13.489 10.033 -25.557 1.00 94.44 368 SER A N 1
ATOM 2811 C CA . SER A 1 368 ? 12.954 10.888 -24.494 1.00 94.44 368 SER A CA 1
ATOM 2812 C C . SER A 1 368 ? 13.370 12.354 -24.694 1.00 94.44 368 SER A C 1
ATOM 2814 O O . SER A 1 368 ? 14.464 12.594 -25.222 1.00 94.44 368 SER A O 1
ATOM 2816 N N . PRO A 1 369 ? 12.565 13.331 -24.237 1.00 93.06 369 PRO A N 1
ATOM 2817 C CA . PRO A 1 369 ? 11.187 13.217 -23.765 1.00 93.06 369 PRO A CA 1
ATOM 2818 C C . PRO A 1 369 ? 10.201 13.257 -24.933 1.00 93.06 369 PRO A C 1
ATOM 2820 O O . PRO A 1 369 ? 10.385 14.008 -25.884 1.00 93.06 369 PRO A O 1
ATOM 2823 N N . LEU A 1 370 ? 9.119 12.494 -24.845 1.00 90.50 370 LEU A N 1
ATOM 2824 C CA . LEU A 1 370 ? 7.937 12.709 -25.680 1.00 90.50 370 LEU A CA 1
ATOM 2825 C C . LEU A 1 370 ? 6.809 13.294 -24.827 1.00 90.50 370 LEU A C 1
ATOM 2827 O O . LEU A 1 370 ? 6.710 12.913 -23.664 1.00 90.50 370 LEU A O 1
ATOM 2831 N N . PRO A 1 371 ? 5.976 14.201 -25.356 1.00 82.75 371 PRO A N 1
ATOM 2832 C CA . PRO A 1 371 ? 4.907 14.828 -24.589 1.00 82.75 371 PRO A CA 1
ATOM 2833 C C . PRO A 1 371 ? 3.874 13.794 -24.139 1.00 82.75 371 PRO A C 1
ATOM 2835 O O . PRO A 1 371 ? 3.651 12.782 -24.811 1.00 82.75 371 PRO A O 1
ATOM 2838 N N . TRP A 1 372 ? 3.252 14.059 -22.994 1.00 78.25 372 TRP A N 1
ATOM 2839 C CA . TRP A 1 372 ? 2.130 13.277 -22.499 1.00 78.25 372 TRP A CA 1
ATOM 2840 C C . TRP A 1 372 ? 0.852 13.600 -23.271 1.00 78.25 372 TRP A C 1
ATOM 2842 O O . TRP A 1 372 ? 0.398 14.740 -23.270 1.00 78.25 372 TRP A O 1
ATOM 2852 N N . GLU A 1 373 ? 0.235 12.577 -23.854 1.00 76.56 373 GLU A N 1
ATOM 2853 C CA . GLU A 1 373 ? -1.080 12.660 -24.493 1.00 76.56 373 GLU A CA 1
ATOM 2854 C C . GLU A 1 373 ? -1.954 11.501 -24.008 1.00 76.56 373 GLU A C 1
ATOM 2856 O O . GLU A 1 373 ? -1.481 10.374 -23.851 1.00 76.56 373 GLU A O 1
ATOM 2861 N N . GLU A 1 374 ? -3.245 11.755 -23.777 1.00 57.41 374 GLU A N 1
ATOM 2862 C CA . GLU A 1 374 ? -4.176 10.737 -23.257 1.00 57.41 374 GLU A CA 1
ATOM 2863 C C . GLU A 1 374 ? -4.432 9.593 -24.252 1.00 57.41 374 GLU A C 1
ATOM 2865 O O . GLU A 1 374 ? -4.833 8.494 -23.860 1.00 57.41 374 GLU A O 1
ATOM 2870 N N . THR A 1 375 ? -4.196 9.834 -25.544 1.00 66.50 375 THR A N 1
ATOM 2871 C CA . THR A 1 375 ? -4.435 8.864 -26.614 1.00 66.50 375 THR A CA 1
ATOM 2872 C C . THR A 1 375 ? -3.301 8.857 -27.634 1.00 66.50 375 THR A C 1
ATOM 2874 O O . THR A 1 375 ? -2.793 9.909 -28.012 1.00 66.50 375 THR A O 1
ATOM 2877 N N . GLY A 1 376 ? -2.956 7.667 -28.130 1.00 79.88 376 GLY A N 1
ATOM 2878 C CA . GLY A 1 376 ? -1.943 7.466 -29.168 1.00 79.88 376 GLY A CA 1
ATOM 2879 C C . GLY A 1 376 ? -0.777 6.593 -28.706 1.00 79.88 376 GLY A C 1
ATOM 2880 O O . GLY A 1 376 ? -0.500 6.470 -27.517 1.00 79.88 376 GLY A O 1
ATOM 2881 N N . ASP A 1 377 ? -0.103 5.958 -29.663 1.00 89.25 377 ASP A N 1
ATOM 2882 C CA . ASP A 1 377 ? 1.142 5.221 -29.432 1.00 89.25 377 ASP A CA 1
ATOM 2883 C C . ASP A 1 377 ? 2.264 5.945 -30.188 1.00 89.25 377 ASP A C 1
ATOM 2885 O O . ASP A 1 377 ? 2.271 5.914 -31.425 1.00 89.25 377 ASP A O 1
ATOM 2889 N N . PRO A 1 378 ? 3.212 6.596 -29.490 1.00 90.06 378 PRO A N 1
ATOM 2890 C CA . PRO A 1 378 ? 4.310 7.303 -30.142 1.00 90.06 378 PRO A CA 1
ATOM 2891 C C . PRO A 1 378 ? 5.185 6.407 -31.019 1.00 90.06 378 PRO A C 1
ATOM 2893 O O . PRO A 1 378 ? 5.847 6.884 -31.938 1.00 90.06 378 PRO A O 1
ATOM 2896 N N . LEU A 1 379 ? 5.179 5.100 -30.756 1.00 94.25 379 LEU A N 1
ATOM 2897 C CA . LEU A 1 379 ? 5.925 4.105 -31.511 1.00 94.25 379 LEU A CA 1
ATOM 2898 C C . LEU A 1 379 ? 5.059 3.398 -32.561 1.00 94.25 379 LEU A C 1
ATOM 2900 O O . LEU A 1 379 ? 5.540 2.461 -33.197 1.00 94.25 379 LEU A O 1
ATOM 2904 N N . ALA A 1 380 ? 3.820 3.847 -32.813 1.00 93.00 380 ALA A N 1
ATOM 2905 C CA . ALA A 1 380 ? 2.973 3.320 -33.888 1.00 93.00 380 ALA A CA 1
ATOM 2906 C C . ALA A 1 380 ? 3.676 3.273 -35.262 1.00 93.00 380 ALA A C 1
ATOM 2908 O O . ALA A 1 380 ? 3.567 2.237 -35.923 1.00 93.00 380 ALA A O 1
ATOM 2909 N N . PRO A 1 381 ? 4.466 4.290 -35.683 1.00 90.56 381 PRO A N 1
ATOM 2910 C CA . PRO A 1 381 ? 5.229 4.224 -36.935 1.00 90.56 381 PRO A CA 1
ATOM 2911 C C . PRO A 1 381 ? 6.272 3.097 -36.976 1.00 90.56 381 PRO A C 1
ATOM 2913 O O . PRO A 1 381 ? 6.685 2.678 -38.052 1.00 90.56 381 PRO A O 1
ATOM 2916 N N . LEU A 1 382 ? 6.685 2.592 -35.811 1.00 91.12 382 LEU A N 1
ATOM 2917 C CA . LEU A 1 382 ? 7.612 1.471 -35.651 1.00 91.12 382 LEU A CA 1
ATOM 2918 C C . LEU A 1 382 ? 6.884 0.150 -35.342 1.00 91.12 382 LEU A C 1
ATOM 2920 O O . LEU A 1 382 ? 7.504 -0.809 -34.893 1.00 91.12 382 LEU A O 1
ATOM 2924 N N . GLY A 1 383 ? 5.567 0.079 -35.563 1.00 91.56 383 GLY A N 1
ATOM 2925 C CA . GLY A 1 383 ? 4.754 -1.116 -35.306 1.00 91.56 383 GLY A CA 1
ATOM 2926 C C . GLY A 1 383 ? 4.114 -1.173 -33.914 1.00 91.56 383 GLY A C 1
ATOM 2927 O O . GLY A 1 383 ? 3.446 -2.168 -33.601 1.00 91.56 383 GLY A O 1
ATOM 2928 N N . GLY A 1 384 ? 4.272 -0.108 -33.126 1.00 93.81 384 GLY A N 1
ATOM 2929 C CA . GLY A 1 384 ? 3.737 0.084 -31.780 1.00 93.81 384 GLY A CA 1
ATOM 2930 C C . GLY A 1 384 ? 4.708 -0.324 -30.672 1.00 93.81 384 GLY A C 1
ATOM 2931 O O . GLY A 1 384 ? 5.634 -1.098 -30.911 1.00 93.81 384 GLY A O 1
ATOM 2932 N N . VAL A 1 385 ? 4.490 0.158 -29.446 1.00 93.69 385 VAL A N 1
ATOM 2933 C CA . VAL A 1 385 ? 5.422 -0.004 -28.308 1.00 93.69 385 VAL A CA 1
ATOM 2934 C C . VAL A 1 385 ? 5.851 -1.452 -28.053 1.00 93.69 385 VAL A C 1
ATOM 2936 O O . VAL A 1 385 ? 7.013 -1.709 -27.756 1.00 93.69 385 VAL A O 1
ATOM 2939 N N . ALA A 1 386 ? 4.945 -2.413 -28.232 1.00 93.69 386 ALA A N 1
ATOM 2940 C CA . ALA A 1 386 ? 5.242 -3.827 -28.026 1.00 93.69 386 ALA A CA 1
ATOM 2941 C C . ALA A 1 386 ? 6.137 -4.426 -29.130 1.00 93.69 386 ALA A C 1
ATOM 2943 O O . ALA A 1 386 ? 6.882 -5.366 -28.879 1.00 93.69 386 ALA A O 1
ATOM 2944 N N . ARG A 1 387 ? 6.062 -3.920 -30.365 1.00 93.75 387 ARG A N 1
ATOM 2945 C CA . ARG A 1 387 ? 6.748 -4.517 -31.527 1.00 93.75 387 ARG A CA 1
ATOM 2946 C C . ARG A 1 387 ? 7.873 -3.658 -32.089 1.00 93.75 387 ARG A C 1
ATOM 2948 O O . ARG A 1 387 ? 8.572 -4.121 -32.985 1.00 93.75 387 ARG A O 1
ATOM 2955 N N . ALA A 1 388 ? 8.045 -2.442 -31.581 1.00 93.69 388 ALA A N 1
ATOM 2956 C CA . ALA A 1 388 ? 9.077 -1.531 -32.032 1.00 93.69 388 ALA A CA 1
ATOM 2957 C C . ALA A 1 388 ? 10.471 -2.146 -31.859 1.00 93.69 388 ALA A C 1
ATOM 2959 O O . ALA A 1 388 ? 10.843 -2.604 -30.780 1.00 93.69 388 ALA A O 1
ATOM 2960 N N . GLN A 1 389 ? 11.245 -2.125 -32.942 1.00 93.44 389 GLN A N 1
ATOM 2961 C CA . GLN A 1 389 ? 12.638 -2.570 -32.992 1.00 93.44 389 GLN A CA 1
ATOM 2962 C C . GLN A 1 389 ? 13.497 -1.408 -33.510 1.00 93.44 389 GLN A C 1
ATOM 2964 O O . GLN A 1 389 ? 13.911 -1.416 -34.670 1.00 93.44 389 GLN A O 1
ATOM 2969 N N . PRO A 1 390 ? 13.676 -0.347 -32.704 1.00 93.88 390 PRO A N 1
ATOM 2970 C CA . PRO A 1 390 ? 14.352 0.863 -33.145 1.00 93.88 390 PRO A CA 1
ATOM 2971 C C . PRO A 1 390 ? 15.858 0.652 -33.327 1.00 93.88 390 PRO A C 1
ATOM 2973 O O . PRO A 1 390 ? 16.493 -0.100 -32.590 1.00 93.88 390 PRO A O 1
ATOM 2976 N N . GLU A 1 391 ? 16.432 1.399 -34.265 1.00 93.88 391 GLU A N 1
ATOM 2977 C CA . GLU A 1 391 ? 17.874 1.638 -34.373 1.00 93.88 391 GLU A CA 1
ATOM 2978 C C . GLU A 1 391 ? 18.208 3.040 -33.832 1.00 93.88 391 GLU A C 1
ATOM 2980 O O . GLU A 1 391 ? 17.305 3.869 -33.693 1.00 93.88 391 GLU A O 1
ATOM 2985 N N . PRO A 1 392 ? 19.479 3.358 -33.529 1.00 91.81 392 PRO A N 1
ATOM 2986 C CA . PRO A 1 392 ? 19.889 4.726 -33.241 1.00 91.81 392 PRO A CA 1
ATOM 2987 C C . PRO A 1 392 ? 19.727 5.635 -34.467 1.00 91.81 392 PRO A C 1
ATOM 2989 O O . PRO A 1 392 ? 20.163 5.284 -35.563 1.00 91.81 392 PRO A O 1
ATOM 2992 N N . GLY A 1 393 ? 19.170 6.834 -34.276 1.00 84.56 393 GLY A N 1
ATOM 2993 C CA . GLY A 1 393 ? 19.127 7.885 -35.304 1.00 84.56 393 GLY A CA 1
ATOM 2994 C C . GLY A 1 393 ? 17.766 8.191 -35.951 1.00 84.56 393 GLY A C 1
ATOM 2995 O O . GLY A 1 393 ? 17.486 9.379 -36.121 1.00 84.56 393 GLY A O 1
ATOM 2996 N N . PRO A 1 394 ? 16.899 7.217 -36.307 1.00 81.69 394 PRO A N 1
ATOM 2997 C CA . PRO A 1 394 ? 15.557 7.496 -36.810 1.00 81.69 394 PRO A CA 1
ATOM 2998 C C . PRO A 1 394 ? 14.779 8.470 -35.919 1.00 81.69 394 PRO A C 1
ATOM 3000 O O . PRO A 1 394 ? 14.772 8.350 -34.690 1.00 81.69 394 PRO A O 1
ATOM 3003 N N . ARG A 1 395 ? 14.124 9.442 -36.564 1.00 88.56 395 ARG A N 1
ATOM 3004 C CA . ARG A 1 395 ? 13.288 10.454 -35.909 1.00 88.56 395 ARG A CA 1
ATOM 3005 C C . ARG A 1 395 ? 11.902 9.880 -35.642 1.00 88.56 395 ARG A C 1
ATOM 3007 O O . ARG A 1 395 ? 11.256 9.379 -36.558 1.00 88.56 395 ARG A O 1
ATOM 3014 N N . VAL A 1 396 ? 11.442 10.002 -34.405 1.00 91.19 396 VAL A N 1
ATOM 3015 C CA . VAL A 1 396 ? 10.071 9.712 -33.990 1.00 91.19 396 VAL A CA 1
ATOM 3016 C C . VAL A 1 396 ? 9.403 11.036 -33.655 1.00 91.19 396 VAL A C 1
ATOM 3018 O O . VAL A 1 396 ? 9.879 11.768 -32.787 1.00 91.19 396 VAL A O 1
ATOM 3021 N N . THR A 1 397 ? 8.314 11.344 -34.356 1.00 90.62 397 THR A N 1
ATOM 3022 C CA . THR A 1 397 ? 7.510 12.545 -34.121 1.00 90.62 397 THR A CA 1
ATOM 3023 C C . THR A 1 397 ? 6.194 12.160 -33.462 1.00 90.62 397 THR A C 1
ATOM 3025 O O . THR A 1 397 ? 5.457 11.332 -33.993 1.00 90.62 397 THR A O 1
ATOM 3028 N N . PHE A 1 398 ? 5.884 12.786 -32.331 1.00 89.19 398 PHE A N 1
ATOM 3029 C CA . PHE A 1 398 ? 4.642 12.591 -31.595 1.00 89.19 398 PHE A CA 1
ATOM 3030 C C . PHE A 1 398 ? 4.175 13.917 -30.986 1.00 89.19 398 PHE A C 1
ATOM 3032 O O . PHE A 1 398 ? 4.974 14.628 -30.380 1.00 89.19 398 PHE A O 1
ATOM 3039 N N . ALA A 1 399 ? 2.902 14.264 -31.210 1.00 84.69 399 ALA A N 1
ATOM 3040 C CA . ALA A 1 399 ? 2.272 15.519 -30.774 1.00 84.69 399 ALA A CA 1
ATOM 3041 C C . ALA A 1 399 ? 3.152 16.773 -30.983 1.00 84.69 399 ALA A C 1
ATOM 3043 O O . ALA A 1 399 ? 3.346 17.599 -30.099 1.00 84.69 399 ALA A O 1
ATOM 3044 N N . GLY A 1 400 ? 3.737 16.894 -32.180 1.00 83.88 400 GLY A N 1
ATOM 3045 C CA . GLY A 1 400 ? 4.574 18.037 -32.564 1.00 83.88 400 GLY A CA 1
ATOM 3046 C C . GLY A 1 400 ? 6.012 18.008 -32.031 1.00 83.88 400 GLY A C 1
ATOM 3047 O O . GLY A 1 400 ? 6.850 18.748 -32.544 1.00 83.88 400 GLY A O 1
ATOM 3048 N N . GLN A 1 401 ? 6.347 17.124 -31.088 1.00 86.06 401 GLN A N 1
ATOM 3049 C CA . GLN A 1 401 ? 7.722 16.919 -30.639 1.00 86.06 401 GLN A CA 1
ATOM 3050 C C . GLN A 1 401 ? 8.403 15.825 -31.456 1.00 86.06 401 GLN A C 1
ATOM 3052 O O . GLN A 1 401 ? 7.795 14.813 -31.793 1.00 86.06 401 GLN A O 1
ATOM 3057 N N . THR A 1 402 ? 9.677 16.026 -31.794 1.00 92.62 402 THR A N 1
ATOM 3058 C CA . THR A 1 402 ? 10.471 15.034 -32.522 1.00 92.62 402 THR A CA 1
ATOM 3059 C C . THR A 1 402 ? 11.744 14.707 -31.768 1.00 92.62 402 THR A C 1
ATOM 3061 O O . THR A 1 402 ? 12.571 15.588 -31.555 1.00 92.62 402 THR A O 1
ATOM 3064 N N . GLU A 1 403 ? 11.925 13.434 -31.446 1.00 94.94 403 GLU A N 1
ATOM 3065 C CA . GLU A 1 403 ? 13.118 12.904 -30.787 1.00 94.94 403 GLU A CA 1
ATOM 3066 C C . GLU A 1 403 ? 13.727 11.769 -31.621 1.00 94.94 403 GLU A C 1
ATOM 3068 O O . GLU A 1 403 ? 13.140 11.300 -32.597 1.00 94.94 403 GLU A O 1
ATOM 3073 N N . THR A 1 404 ? 14.921 11.319 -31.249 1.00 95.25 404 THR A N 1
ATOM 3074 C CA . THR A 1 404 ? 15.601 10.183 -31.886 1.00 95.25 404 THR A CA 1
ATOM 3075 C C . THR A 1 404 ? 16.031 9.181 -30.837 1.00 95.25 404 THR A C 1
ATOM 3077 O O . THR A 1 404 ? 16.480 9.582 -29.762 1.00 95.25 404 THR A O 1
ATOM 3080 N N . PHE A 1 405 ? 15.998 7.891 -31.170 1.00 95.94 405 PHE A N 1
ATOM 3081 C CA . PHE A 1 405 ? 16.671 6.901 -30.338 1.00 95.94 405 PHE A CA 1
ATOM 3082 C C . PHE A 1 405 ? 18.174 7.191 -30.310 1.00 95.94 405 PHE A C 1
ATOM 3084 O O . PHE A 1 405 ? 18.837 7.224 -31.350 1.00 95.94 405 PHE A O 1
ATOM 3091 N N . ARG A 1 406 ? 18.707 7.409 -29.108 1.00 94.62 406 ARG A N 1
ATOM 3092 C CA . ARG A 1 406 ? 20.137 7.606 -28.845 1.00 94.62 406 ARG A CA 1
ATOM 3093 C C . ARG A 1 406 ? 20.625 6.576 -27.842 1.00 94.62 406 ARG A C 1
ATOM 3095 O O . ARG A 1 406 ? 19.875 6.192 -26.952 1.00 94.62 406 ARG A O 1
ATOM 3102 N N . ARG A 1 407 ? 21.876 6.142 -27.955 1.00 95.31 407 ARG A N 1
ATOM 3103 C CA . ARG A 1 407 ? 22.484 5.272 -26.942 1.00 95.31 407 ARG A CA 1
ATOM 3104 C C . ARG A 1 407 ? 22.782 6.082 -25.682 1.00 95.31 407 ARG A C 1
ATOM 3106 O O . ARG A 1 407 ? 23.253 7.214 -25.787 1.00 95.31 407 ARG A O 1
ATOM 3113 N N . LEU A 1 408 ? 22.473 5.524 -24.517 1.00 95.00 408 LEU A N 1
ATOM 3114 C CA . LEU A 1 408 ? 22.798 6.139 -23.231 1.00 95.00 408 LEU A CA 1
ATOM 3115 C C . LEU A 1 408 ? 24.292 6.003 -22.922 1.00 95.00 408 LEU A C 1
ATOM 3117 O O . LEU A 1 408 ? 24.938 5.044 -23.345 1.00 95.00 408 LEU A O 1
ATOM 3121 N N . THR A 1 409 ? 24.835 6.950 -22.160 1.00 90.75 409 THR A N 1
ATOM 3122 C CA . THR A 1 409 ? 26.244 6.966 -21.741 1.00 90.75 409 THR A CA 1
ATOM 3123 C C . THR A 1 409 ? 26.356 7.125 -20.227 1.00 90.75 409 THR A C 1
ATOM 3125 O O . THR A 1 409 ? 25.444 7.617 -19.568 1.00 90.75 409 THR A O 1
ATOM 3128 N N . ARG A 1 410 ? 27.485 6.696 -19.653 1.00 88.88 410 ARG A N 1
ATOM 3129 C CA . ARG A 1 410 ? 27.792 6.854 -18.215 1.00 88.88 410 ARG A CA 1
ATOM 3130 C C . ARG A 1 410 ? 28.429 8.203 -17.880 1.00 88.88 410 ARG A C 1
ATOM 3132 O O . ARG A 1 410 ? 28.858 8.431 -16.756 1.00 88.88 410 ARG A O 1
ATOM 3139 N N . GLU A 1 411 ? 28.535 9.080 -18.869 1.00 87.81 411 GLU A N 1
ATOM 3140 C CA . GLU A 1 411 ? 28.988 10.447 -18.656 1.00 87.81 411 GLU A CA 1
ATOM 3141 C C . GLU A 1 411 ? 27.941 11.216 -17.845 1.00 87.81 411 GLU A C 1
ATOM 3143 O O . GLU A 1 411 ? 26.770 10.833 -17.782 1.00 87.81 411 GLU A O 1
ATOM 3148 N N . THR A 1 412 ? 28.344 12.326 -17.233 1.00 76.75 412 THR A N 1
ATOM 3149 C CA . THR A 1 412 ? 27.415 13.214 -16.529 1.00 76.75 412 THR A CA 1
ATOM 3150 C C . THR A 1 412 ? 26.247 13.588 -17.448 1.00 76.75 412 THR A C 1
ATOM 3152 O O . THR A 1 412 ? 26.457 14.091 -18.549 1.00 76.75 412 THR A O 1
ATOM 3155 N N . ASN A 1 413 ? 25.011 13.362 -16.991 1.00 79.31 413 ASN A N 1
ATOM 3156 C CA . ASN A 1 413 ? 23.773 13.532 -17.769 1.00 79.31 413 ASN A CA 1
ATOM 3157 C C . ASN A 1 413 ? 23.596 12.576 -18.974 1.00 79.31 413 ASN A C 1
ATOM 3159 O O . ASN A 1 413 ? 22.762 12.819 -19.851 1.00 79.31 413 ASN A O 1
ATOM 3163 N N . GLY A 1 414 ? 24.345 11.474 -19.021 1.00 84.88 414 GLY A N 1
ATOM 3164 C CA . GLY A 1 414 ? 24.283 10.468 -20.082 1.00 84.88 414 GLY A CA 1
ATOM 3165 C C . GLY A 1 414 ? 23.120 9.473 -19.965 1.00 84.88 414 GLY A C 1
ATOM 3166 O O . GLY A 1 414 ? 22.849 8.738 -20.915 1.00 84.88 414 GLY A O 1
ATOM 3167 N N . GLY A 1 415 ? 22.390 9.497 -18.844 1.00 89.38 415 GLY A N 1
ATOM 3168 C CA . GLY A 1 415 ? 21.158 8.735 -18.609 1.00 89.38 415 GLY A CA 1
ATOM 3169 C C . GLY A 1 415 ? 21.294 7.562 -17.639 1.00 89.38 415 GLY A C 1
ATOM 3170 O O . GLY A 1 415 ? 20.272 7.026 -17.215 1.00 89.38 415 GLY A O 1
ATOM 3171 N N . TYR A 1 416 ? 22.521 7.208 -17.251 1.00 92.56 416 TYR A N 1
ATOM 3172 C CA . TYR A 1 416 ? 22.762 6.352 -16.091 1.00 92.56 416 TYR A CA 1
ATOM 3173 C C . TYR A 1 416 ? 22.997 7.185 -14.841 1.00 92.56 416 TYR A C 1
ATOM 3175 O O . TYR A 1 416 ? 23.607 8.257 -14.889 1.00 92.56 416 TYR A O 1
ATOM 3183 N N . TRP A 1 417 ? 22.544 6.649 -13.720 1.00 88.44 417 TRP A N 1
ATOM 3184 C CA . TRP A 1 417 ? 22.799 7.191 -12.403 1.00 88.44 417 TRP A CA 1
ATOM 3185 C C . TRP A 1 417 ? 23.047 6.052 -11.426 1.00 88.44 417 TRP A C 1
ATOM 3187 O O . TRP A 1 417 ? 22.275 5.099 -11.366 1.00 88.44 417 TRP A O 1
ATOM 3197 N N . ALA A 1 418 ? 24.118 6.179 -10.651 1.00 86.25 418 ALA A N 1
ATOM 3198 C CA . ALA A 1 418 ? 24.429 5.288 -9.552 1.00 86.25 418 ALA A CA 1
ATOM 3199 C C . ALA A 1 418 ? 24.557 6.117 -8.275 1.00 86.25 418 ALA A C 1
ATOM 3201 O O . ALA A 1 418 ? 25.242 7.142 -8.236 1.00 86.25 418 ALA A O 1
ATOM 3202 N N . HIS A 1 419 ? 23.891 5.678 -7.215 1.00 80.44 419 HIS A N 1
ATOM 3203 C CA . HIS A 1 419 ? 23.940 6.318 -5.914 1.00 80.44 419 HIS A CA 1
ATOM 3204 C C . HIS A 1 419 ? 23.842 5.274 -4.808 1.00 80.44 419 HIS A C 1
ATOM 3206 O O . HIS A 1 419 ? 22.920 4.459 -4.770 1.00 80.44 419 HIS A O 1
ATOM 3212 N N . THR A 1 420 ? 24.758 5.344 -3.845 1.00 72.81 420 THR A N 1
ATOM 3213 C CA . THR A 1 420 ? 24.880 4.386 -2.733 1.00 72.81 420 THR A CA 1
ATOM 3214 C C . THR A 1 420 ? 23.572 4.183 -1.969 1.00 72.81 420 THR A C 1
ATOM 3216 O O . THR A 1 420 ? 23.212 3.054 -1.650 1.00 72.81 420 THR A O 1
ATOM 3219 N N . ASN A 1 421 ? 22.819 5.258 -1.731 1.00 63.88 421 ASN A N 1
ATOM 3220 C CA . ASN A 1 421 ? 21.553 5.178 -0.993 1.00 63.88 421 ASN A CA 1
ATOM 3221 C C . ASN A 1 421 ? 20.333 4.788 -1.846 1.00 63.88 421 ASN A C 1
ATOM 3223 O O . ASN A 1 421 ? 19.400 4.199 -1.307 1.00 63.88 421 ASN A O 1
ATOM 3227 N N . TYR A 1 422 ? 20.310 5.115 -3.143 1.00 63.28 422 TYR A N 1
ATOM 3228 C CA . TYR A 1 422 ? 19.092 4.994 -3.962 1.00 63.28 422 TYR A CA 1
ATOM 3229 C C . TYR A 1 422 ? 19.133 3.794 -4.902 1.00 63.28 422 TYR A C 1
ATOM 3231 O O . TYR A 1 422 ? 18.146 3.079 -5.020 1.00 63.28 422 TYR A O 1
ATOM 3239 N N . THR A 1 423 ? 20.290 3.532 -5.504 1.00 73.56 423 THR A N 1
ATOM 3240 C CA . THR A 1 423 ? 20.504 2.415 -6.431 1.00 73.56 423 THR A CA 1
ATOM 3241 C C . THR A 1 423 ? 21.412 1.346 -5.826 1.00 73.56 423 THR A C 1
ATOM 3243 O O . THR A 1 423 ? 21.818 0.412 -6.501 1.00 73.56 423 THR A O 1
ATOM 3246 N N . ARG A 1 424 ? 21.762 1.475 -4.535 1.00 71.12 424 ARG A N 1
ATOM 3247 C CA . ARG A 1 424 ? 22.727 0.607 -3.831 1.00 71.12 424 ARG A CA 1
ATOM 3248 C C . ARG A 1 424 ? 24.125 0.621 -4.454 1.00 71.12 424 ARG A C 1
ATOM 3250 O O . ARG A 1 424 ? 24.891 -0.309 -4.246 1.00 71.12 424 ARG A O 1
ATOM 3257 N N . GLY A 1 425 ? 24.459 1.695 -5.168 1.00 80.38 425 GLY A N 1
ATOM 3258 C CA . GLY A 1 425 ? 25.714 1.806 -5.910 1.00 80.38 425 GLY A CA 1
ATOM 3259 C C . GLY A 1 425 ? 25.688 1.141 -7.287 1.00 80.38 425 GLY A C 1
ATOM 3260 O O . GLY A 1 425 ? 26.671 1.273 -8.005 1.00 80.38 425 GLY A O 1
ATOM 3261 N N . GLU A 1 426 ? 24.581 0.502 -7.668 1.00 83.06 426 GLU A N 1
ATOM 3262 C CA . GLU A 1 426 ? 24.399 -0.079 -9.000 1.00 83.06 426 GLU A CA 1
ATOM 3263 C C . GLU A 1 426 ? 23.910 0.972 -10.004 1.00 83.06 426 GLU A C 1
ATOM 3265 O O . GLU A 1 426 ? 23.328 1.993 -9.623 1.00 83.06 426 GLU A O 1
ATOM 3270 N N . ASP A 1 427 ? 24.123 0.726 -11.294 1.00 88.00 427 ASP A N 1
ATOM 3271 C CA . ASP A 1 427 ? 23.586 1.576 -12.358 1.00 88.00 427 ASP A CA 1
ATOM 3272 C C . ASP A 1 427 ? 22.050 1.475 -12.407 1.00 88.00 427 ASP A C 1
ATOM 3274 O O . ASP A 1 427 ? 21.482 0.387 -12.498 1.00 88.00 427 ASP A O 1
ATOM 3278 N N . ALA A 1 428 ? 21.372 2.622 -12.437 1.00 89.75 428 ALA A N 1
ATOM 3279 C CA . ALA A 1 428 ? 19.952 2.744 -12.754 1.00 89.75 428 ALA A CA 1
ATOM 3280 C C . ALA A 1 428 ? 19.732 3.718 -13.921 1.00 89.75 428 ALA A C 1
ATOM 3282 O O . ALA A 1 428 ? 20.572 4.573 -14.214 1.00 89.75 428 ALA A O 1
ATOM 3283 N N . LEU A 1 429 ? 18.581 3.602 -14.587 1.00 92.31 429 LEU A N 1
ATOM 3284 C CA . LEU A 1 429 ? 18.149 4.561 -15.604 1.00 92.31 429 LEU A CA 1
ATOM 3285 C C . LEU A 1 429 ? 17.546 5.798 -14.934 1.00 92.31 429 LEU A C 1
ATOM 3287 O O . LEU A 1 429 ? 16.515 5.7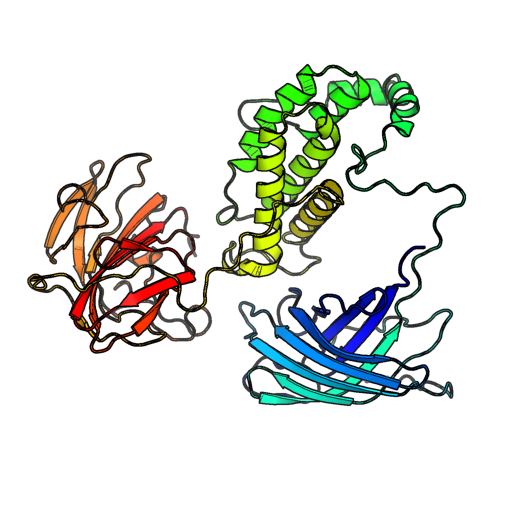09 -14.267 1.00 92.31 429 LEU A O 1
ATOM 3291 N N . ASP A 1 430 ? 18.152 6.963 -15.154 1.00 89.69 430 ASP A N 1
ATOM 3292 C CA . ASP A 1 430 ? 17.638 8.227 -14.630 1.00 89.69 430 ASP A CA 1
ATOM 3293 C C . ASP A 1 430 ? 16.687 8.883 -15.633 1.00 89.69 430 ASP A C 1
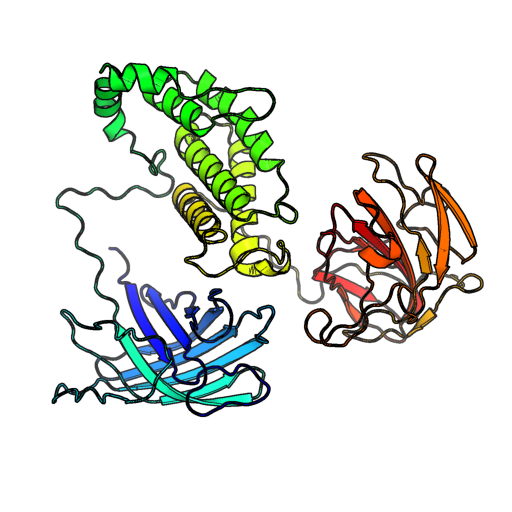ATOM 3295 O O . ASP A 1 430 ? 17.083 9.573 -16.582 1.00 89.69 430 ASP A O 1
ATOM 3299 N N . ILE A 1 431 ? 15.394 8.675 -15.392 1.00 88.94 431 ILE A N 1
ATOM 3300 C CA . ILE A 1 431 ? 14.316 9.211 -16.224 1.00 88.94 431 ILE A CA 1
ATOM 3301 C C . ILE A 1 431 ? 14.307 10.750 -16.189 1.00 88.94 431 ILE A C 1
ATOM 3303 O O . ILE A 1 431 ? 13.961 11.381 -17.187 1.00 88.94 431 ILE A O 1
ATOM 3307 N N . THR A 1 432 ? 14.726 11.382 -15.088 1.00 86.44 432 THR A N 1
ATOM 3308 C CA . THR A 1 432 ? 14.740 12.849 -14.952 1.00 86.44 432 THR A CA 1
ATOM 3309 C C . THR A 1 432 ? 15.838 13.485 -15.803 1.00 86.44 432 THR A C 1
ATOM 3311 O O . THR A 1 432 ? 15.625 14.534 -16.415 1.00 86.44 432 THR A O 1
ATOM 3314 N N . ILE A 1 433 ? 16.987 12.816 -15.925 1.00 89.06 433 ILE A N 1
ATOM 3315 C CA . ILE A 1 433 ? 18.087 13.239 -16.795 1.00 89.06 433 ILE A CA 1
ATOM 3316 C C . ILE A 1 433 ? 17.697 13.084 -18.266 1.00 89.06 433 ILE A C 1
ATOM 3318 O O . ILE A 1 433 ? 17.818 14.035 -19.041 1.00 89.06 433 ILE A O 1
ATOM 3322 N N . VAL A 1 434 ? 17.219 11.903 -18.674 1.00 91.62 434 VAL A N 1
ATOM 3323 C CA . VAL A 1 434 ? 16.962 11.628 -20.102 1.00 91.62 434 VAL A CA 1
ATOM 3324 C C . VAL A 1 434 ? 15.777 12.417 -20.653 1.00 91.62 434 VAL A C 1
ATOM 3326 O O . VAL A 1 434 ? 15.832 12.845 -21.805 1.00 91.62 434 VAL A O 1
ATOM 3329 N N . SER A 1 435 ? 14.773 12.687 -19.815 1.00 88.31 435 SER A N 1
ATOM 3330 C CA . SER A 1 435 ? 13.649 13.576 -20.135 1.00 88.31 435 SER A CA 1
ATOM 3331 C C . SER A 1 435 ? 14.004 15.055 -20.053 1.00 88.31 435 SER A C 1
ATOM 3333 O O . SER A 1 435 ? 13.165 15.900 -20.353 1.00 88.31 435 SER A O 1
ATOM 3335 N N . ARG A 1 436 ? 15.226 15.399 -19.625 1.00 89.31 436 ARG A N 1
ATOM 3336 C CA . ARG A 1 436 ? 15.657 16.787 -19.404 1.00 89.31 436 ARG A CA 1
ATOM 3337 C C . ARG A 1 436 ? 14.722 17.523 -18.434 1.00 89.31 436 ARG A C 1
ATOM 3339 O O . ARG A 1 436 ? 14.497 18.721 -18.584 1.00 89.31 436 ARG A O 1
ATOM 3346 N N . ARG A 1 437 ? 14.171 16.789 -17.456 1.00 82.88 437 ARG A N 1
ATOM 3347 C CA . ARG A 1 437 ? 13.170 17.249 -16.478 1.00 82.88 437 ARG A CA 1
ATOM 3348 C C . ARG A 1 437 ? 11.922 17.870 -17.114 1.00 82.88 437 ARG A C 1
ATOM 3350 O O . ARG A 1 437 ? 11.269 18.719 -16.512 1.00 82.88 437 ARG A O 1
ATOM 3357 N N . VAL A 1 438 ? 11.576 17.456 -18.333 1.00 80.44 438 VAL A N 1
ATOM 3358 C CA . VAL A 1 438 ? 10.284 17.795 -18.926 1.00 80.44 438 VAL A CA 1
ATOM 3359 C C . VAL A 1 438 ? 9.224 16.958 -18.220 1.00 80.44 438 VAL A C 1
ATOM 3361 O O . VAL A 1 438 ? 9.097 15.756 -18.454 1.00 80.44 438 VAL A O 1
ATOM 3364 N N . ASN A 1 439 ? 8.498 17.606 -17.316 1.00 78.31 439 ASN A N 1
ATOM 3365 C CA . ASN A 1 439 ? 7.347 17.031 -16.630 1.00 78.31 439 ASN A CA 1
ATOM 3366 C C . ASN A 1 439 ? 6.264 16.624 -17.638 1.00 78.31 439 ASN A C 1
ATOM 3368 O O . ASN A 1 439 ? 6.163 17.212 -18.714 1.00 78.31 439 ASN A O 1
ATOM 3372 N N . PHE A 1 440 ? 5.454 15.637 -17.266 1.00 79.75 440 PHE A N 1
ATOM 3373 C CA . PHE A 1 440 ? 4.410 15.042 -18.098 1.00 79.75 440 PHE A CA 1
ATOM 3374 C C . PHE A 1 440 ? 4.968 14.614 -19.458 1.00 79.75 440 PHE A C 1
ATOM 3376 O O . PHE A 1 440 ? 4.563 15.095 -20.516 1.00 79.75 440 PHE A O 1
ATOM 3383 N N . SER A 1 441 ? 5.940 13.708 -19.414 1.00 87.50 441 SER A N 1
ATOM 3384 C CA . SER A 1 441 ? 6.581 13.140 -20.590 1.00 87.50 441 SER A CA 1
ATOM 3385 C C . SER A 1 441 ? 6.676 11.618 -20.534 1.00 87.50 441 SER A C 1
ATOM 3387 O O . SER A 1 441 ? 6.472 10.972 -19.505 1.00 87.50 441 SER A O 1
ATOM 3389 N N . HIS A 1 442 ? 6.981 11.017 -21.675 1.00 88.25 442 HIS A N 1
ATOM 3390 C CA . HIS A 1 442 ? 7.261 9.600 -21.824 1.00 88.25 442 HIS A CA 1
ATOM 3391 C C . HIS A 1 442 ? 8.723 9.387 -22.207 1.00 88.25 442 HIS A C 1
ATOM 3393 O O . HIS A 1 442 ? 9.263 10.080 -23.072 1.00 88.25 442 HIS A O 1
ATOM 3399 N N . SER A 1 443 ? 9.334 8.378 -21.589 1.00 94.50 443 SER A N 1
ATOM 3400 C CA . SER A 1 443 ? 10.641 7.850 -21.967 1.00 94.50 443 SER A CA 1
ATOM 3401 C C . SER A 1 443 ? 10.504 6.393 -22.391 1.00 94.50 443 SER A C 1
ATOM 3403 O O . SER A 1 443 ? 9.806 5.611 -21.742 1.00 94.50 443 SER A O 1
ATOM 3405 N N . TYR A 1 444 ? 11.184 6.027 -23.472 1.00 96.25 444 TYR A N 1
ATOM 3406 C CA . TYR A 1 444 ? 11.247 4.654 -23.963 1.00 96.25 444 TYR A CA 1
ATOM 3407 C C . TYR A 1 444 ? 12.694 4.192 -23.988 1.00 96.25 444 TYR A C 1
ATOM 3409 O O . TYR A 1 444 ? 13.545 4.885 -24.546 1.00 96.25 444 TYR A O 1
ATOM 3417 N N . PHE A 1 445 ? 12.964 3.025 -23.415 1.00 97.19 445 PHE A N 1
ATOM 3418 C CA . PHE A 1 445 ? 14.285 2.413 -23.386 1.00 97.19 445 PHE A CA 1
ATOM 3419 C C . PHE A 1 445 ? 14.254 1.081 -24.117 1.00 97.19 445 PHE A C 1
ATOM 3421 O O . PHE A 1 445 ? 13.368 0.264 -23.874 1.00 97.19 445 PHE A O 1
ATOM 3428 N N . PHE A 1 446 ? 15.217 0.859 -25.006 1.00 97.88 446 PHE A N 1
ATOM 3429 C CA . PHE A 1 446 ? 15.279 -0.345 -25.823 1.00 97.88 446 PHE A CA 1
ATOM 3430 C C . PHE A 1 446 ? 16.649 -1.017 -25.759 1.00 97.88 446 PHE A C 1
ATOM 3432 O O . PHE A 1 446 ? 17.680 -0.356 -25.883 1.00 97.88 446 PHE A O 1
ATOM 3439 N N . THR A 1 447 ? 16.653 -2.337 -25.599 1.00 98.00 447 THR A N 1
ATOM 3440 C CA . THR A 1 447 ? 17.849 -3.183 -25.678 1.00 98.00 447 THR A CA 1
ATOM 3441 C C . THR A 1 447 ? 17.471 -4.586 -26.146 1.00 98.00 447 THR A C 1
ATOM 3443 O O . THR A 1 447 ? 16.289 -4.918 -26.249 1.00 98.00 447 THR A O 1
ATOM 3446 N N . VAL A 1 448 ? 18.458 -5.427 -26.440 1.00 98.31 448 VAL A N 1
ATOM 3447 C CA . VAL A 1 448 ? 18.248 -6.845 -26.740 1.00 98.31 448 VAL A CA 1
ATOM 3448 C C . VAL A 1 448 ? 18.970 -7.673 -25.695 1.00 98.31 448 VAL A C 1
ATOM 3450 O O . VAL A 1 448 ? 20.176 -7.547 -25.521 1.00 98.31 448 VAL A O 1
ATOM 3453 N N . VAL A 1 449 ? 18.246 -8.566 -25.032 1.00 97.88 449 VAL A N 1
ATOM 3454 C CA . VAL A 1 449 ? 18.828 -9.505 -24.076 1.00 97.88 449 VAL A CA 1
ATOM 3455 C C . VAL A 1 449 ? 19.124 -10.828 -24.774 1.00 97.88 449 VAL A C 1
ATOM 3457 O O . VAL A 1 449 ? 18.238 -11.456 -25.355 1.00 97.88 449 VAL A O 1
ATOM 3460 N N . SER A 1 450 ? 20.379 -11.257 -24.714 1.00 97.88 450 SER A N 1
ATOM 3461 C CA . SER A 1 450 ? 20.838 -12.578 -25.125 1.00 97.88 450 SER A CA 1
ATOM 3462 C C . SER A 1 450 ? 20.764 -13.526 -23.936 1.00 97.88 450 SER A C 1
ATOM 3464 O O . SER A 1 450 ? 21.526 -13.399 -22.978 1.00 97.88 450 SER A O 1
ATOM 3466 N N . ASN A 1 451 ? 19.831 -14.470 -23.994 1.00 97.50 451 ASN A N 1
ATOM 3467 C CA . ASN A 1 451 ? 19.663 -15.510 -22.992 1.00 97.50 451 ASN A CA 1
ATOM 3468 C C . ASN A 1 451 ? 20.227 -16.833 -23.526 1.00 97.50 451 ASN A C 1
ATOM 3470 O O . ASN A 1 451 ? 19.881 -17.264 -24.622 1.00 97.50 451 ASN A O 1
ATOM 3474 N N . ASP A 1 452 ? 21.078 -17.492 -22.754 1.00 96.88 452 ASP A N 1
ATOM 3475 C CA . ASP A 1 452 ? 21.836 -18.683 -23.156 1.00 96.88 452 ASP A CA 1
ATOM 3476 C C . ASP A 1 452 ? 21.247 -20.004 -22.634 1.00 96.88 452 ASP A C 1
ATOM 3478 O O . ASP A 1 452 ? 21.621 -21.079 -23.099 1.00 96.88 452 ASP A O 1
ATOM 3482 N N . ALA A 1 453 ? 20.302 -19.938 -21.697 1.00 96.38 453 ALA A N 1
ATOM 3483 C CA . ALA A 1 453 ? 19.765 -21.098 -20.995 1.00 96.38 453 ALA A CA 1
ATOM 3484 C C . ALA A 1 453 ? 18.236 -21.052 -20.896 1.00 96.38 453 ALA A C 1
ATOM 3486 O O . ALA A 1 453 ? 17.600 -20.021 -21.095 1.00 96.38 453 ALA A O 1
ATOM 3487 N N . LEU A 1 454 ? 17.613 -22.180 -20.560 1.00 96.19 454 LEU A N 1
ATOM 3488 C CA . LEU A 1 454 ? 16.218 -22.163 -20.130 1.00 96.19 454 LEU A CA 1
ATOM 3489 C C . LEU A 1 454 ? 16.136 -21.522 -18.739 1.00 96.19 454 LEU A C 1
ATOM 3491 O O . LEU A 1 454 ? 16.828 -21.964 -17.823 1.00 96.19 454 LEU A O 1
ATOM 3495 N N . ARG A 1 455 ? 15.292 -20.498 -18.573 1.00 93.19 455 ARG A N 1
ATOM 3496 C CA . ARG A 1 455 ? 15.158 -19.757 -17.309 1.00 93.19 455 ARG A CA 1
ATOM 3497 C C . ARG A 1 455 ? 13.700 -19.488 -16.970 1.00 93.19 455 ARG A C 1
ATOM 3499 O O . ARG A 1 455 ? 12.889 -19.216 -17.853 1.00 93.19 455 ARG A O 1
ATOM 3506 N N . TRP A 1 456 ? 13.400 -19.520 -15.678 1.00 93.19 456 TRP A N 1
ATOM 3507 C CA . TRP A 1 456 ? 12.284 -18.774 -15.112 1.00 93.19 456 TRP A CA 1
ATOM 3508 C C . TRP A 1 456 ? 12.835 -17.461 -14.579 1.00 93.19 456 TRP A C 1
ATOM 3510 O O . TRP A 1 456 ? 13.805 -17.465 -13.824 1.00 93.19 456 TRP A O 1
ATOM 3520 N N . VAL A 1 457 ? 12.243 -16.353 -15.006 1.00 92.19 457 VAL A N 1
ATOM 3521 C CA . VAL A 1 457 ? 12.641 -15.009 -14.592 1.00 92.19 457 VAL A CA 1
ATOM 3522 C C . VAL A 1 457 ? 11.451 -14.311 -13.964 1.00 92.19 457 VAL A C 1
ATOM 3524 O O . VAL A 1 457 ? 10.317 -14.520 -14.394 1.00 92.19 457 VAL A O 1
ATOM 3527 N N . ARG A 1 458 ? 11.715 -13.477 -12.962 1.00 90.62 458 ARG A N 1
ATOM 3528 C CA . ARG A 1 458 ? 10.733 -12.565 -12.381 1.00 90.62 458 ARG A CA 1
ATOM 3529 C C . ARG A 1 458 ? 11.122 -11.146 -12.763 1.00 90.62 458 ARG A C 1
ATOM 3531 O O . ARG A 1 458 ? 12.276 -10.767 -12.598 1.00 90.62 458 ARG A O 1
ATOM 3538 N N . ILE A 1 459 ? 10.169 -10.380 -13.272 1.00 89.81 459 ILE A N 1
ATOM 3539 C CA . ILE A 1 459 ? 10.384 -8.978 -13.614 1.00 89.81 459 ILE A CA 1
ATOM 3540 C C . ILE A 1 459 ? 10.384 -8.152 -12.329 1.00 89.81 459 ILE A C 1
ATOM 3542 O O . ILE A 1 459 ? 9.512 -8.324 -11.477 1.00 89.81 459 ILE A O 1
ATOM 3546 N N . ALA A 1 460 ? 11.353 -7.251 -12.205 1.00 86.19 460 ALA A N 1
ATOM 3547 C CA . ALA A 1 460 ? 11.432 -6.275 -11.130 1.00 86.19 460 ALA A CA 1
ATOM 3548 C C . ALA A 1 460 ? 11.633 -4.884 -11.737 1.00 86.19 460 ALA A C 1
ATOM 3550 O O . ALA A 1 460 ? 12.489 -4.702 -12.605 1.00 86.19 460 ALA A O 1
ATOM 3551 N N . THR A 1 461 ? 10.840 -3.911 -11.296 1.00 83.31 461 THR A N 1
ATOM 3552 C CA . THR A 1 461 ? 11.010 -2.503 -11.671 1.00 83.31 461 THR A CA 1
ATOM 3553 C C . THR A 1 461 ? 10.970 -1.628 -10.426 1.00 83.31 461 THR A C 1
ATOM 3555 O O . THR A 1 461 ? 10.020 -1.709 -9.648 1.00 83.31 461 THR A O 1
ATOM 3558 N N . ASP A 1 462 ? 11.930 -0.718 -10.281 1.00 74.38 462 ASP A N 1
ATOM 3559 C CA . ASP A 1 462 ? 11.969 0.212 -9.142 1.00 74.38 462 ASP A CA 1
ATOM 3560 C C . ASP A 1 462 ? 11.022 1.419 -9.301 1.00 74.38 462 ASP A C 1
ATOM 3562 O O . ASP A 1 462 ? 10.886 2.239 -8.395 1.00 74.38 462 ASP A O 1
ATOM 3566 N N . TYR A 1 463 ? 10.315 1.514 -10.433 1.00 73.56 463 TYR A N 1
ATOM 3567 C CA . TYR A 1 463 ? 9.345 2.565 -10.731 1.00 73.56 463 TYR A CA 1
ATOM 3568 C C . TYR A 1 463 ? 7.999 1.958 -11.146 1.00 73.56 463 TYR A C 1
ATOM 3570 O O . TYR A 1 463 ? 7.845 1.458 -12.256 1.00 73.56 463 TYR A O 1
ATOM 3578 N N . GLY A 1 464 ? 7.011 2.003 -10.245 1.00 69.19 464 GLY A N 1
ATOM 3579 C CA . GLY A 1 464 ? 5.716 1.323 -10.413 1.00 69.19 464 GLY A CA 1
ATOM 3580 C C . GLY A 1 464 ? 4.927 1.659 -11.693 1.00 69.19 464 GLY A C 1
ATOM 3581 O O . GLY A 1 464 ? 4.270 0.765 -12.225 1.00 69.19 464 GLY A O 1
ATOM 3582 N N . PRO A 1 465 ? 4.969 2.899 -12.216 1.00 77.69 465 PRO A N 1
ATOM 3583 C CA . PRO A 1 465 ? 4.331 3.236 -13.490 1.00 77.69 465 PRO A CA 1
ATOM 3584 C C . PRO A 1 465 ? 5.032 2.684 -14.742 1.00 77.69 465 PRO A C 1
ATOM 3586 O O . PRO A 1 465 ? 4.466 2.792 -15.834 1.00 77.69 465 PRO A O 1
ATOM 3589 N N . ALA A 1 466 ? 6.241 2.124 -14.622 1.00 86.06 466 ALA A N 1
ATOM 3590 C CA . ALA A 1 466 ? 6.949 1.547 -15.756 1.00 86.06 466 ALA A CA 1
ATOM 3591 C C . ALA A 1 466 ? 6.214 0.321 -16.318 1.00 86.06 466 ALA A C 1
ATOM 3593 O O . ALA A 1 466 ? 5.625 -0.481 -15.591 1.00 86.06 466 ALA A O 1
ATOM 3594 N N . LYS A 1 467 ? 6.280 0.153 -17.638 1.00 89.19 467 LYS A N 1
ATOM 3595 C CA . LYS A 1 467 ? 5.774 -1.024 -18.351 1.00 89.19 467 LYS A CA 1
ATOM 3596 C C . LYS A 1 467 ? 6.902 -1.651 -19.148 1.00 89.19 467 LYS A C 1
ATOM 3598 O O . LYS A 1 467 ? 7.598 -0.948 -19.878 1.00 89.19 467 LYS A O 1
ATOM 3603 N N . LEU A 1 468 ? 7.046 -2.966 -19.045 1.00 94.44 468 LEU A N 1
ATOM 3604 C CA . LEU A 1 468 ? 8.050 -3.723 -19.779 1.00 94.44 468 LEU A CA 1
ATOM 3605 C C . LEU A 1 468 ? 7.374 -4.566 -20.862 1.00 94.44 468 LEU A C 1
ATOM 3607 O O . LEU A 1 468 ? 6.316 -5.152 -20.643 1.00 94.44 468 LEU A O 1
ATOM 3611 N N . TYR A 1 469 ? 7.997 -4.641 -22.032 1.00 96.31 469 TYR A N 1
ATOM 3612 C CA . TYR A 1 469 ? 7.610 -5.528 -23.120 1.00 96.31 469 TYR A CA 1
ATOM 3613 C C . TYR A 1 469 ? 8.807 -6.401 -23.474 1.00 96.31 469 TYR A C 1
ATOM 3615 O O . TYR A 1 469 ? 9.843 -5.891 -23.902 1.00 96.31 469 TYR A O 1
ATOM 3623 N N . LEU A 1 470 ? 8.661 -7.712 -23.299 1.00 96.25 470 LEU A N 1
ATOM 3624 C CA . LEU A 1 470 ? 9.684 -8.701 -23.621 1.00 96.25 470 LEU A CA 1
ATOM 3625 C C . LEU A 1 470 ? 9.242 -9.473 -24.860 1.00 96.25 470 LEU A C 1
ATOM 3627 O O . LEU A 1 470 ? 8.269 -10.223 -24.810 1.00 96.25 470 LEU A O 1
ATOM 3631 N N . ASN A 1 471 ? 9.922 -9.249 -25.985 1.00 95.69 471 ASN A N 1
ATOM 3632 C CA . ASN A 1 471 ? 9.532 -9.774 -27.296 1.00 95.69 471 ASN A CA 1
ATOM 3633 C C . ASN A 1 471 ? 8.031 -9.541 -27.604 1.00 95.69 471 ASN A C 1
ATOM 3635 O O . ASN A 1 471 ? 7.311 -10.434 -28.048 1.00 95.69 471 ASN A O 1
ATOM 3639 N N . GLY A 1 472 ? 7.539 -8.340 -27.282 1.00 93.31 472 GLY A N 1
ATOM 3640 C CA . GLY A 1 472 ? 6.147 -7.920 -27.475 1.00 93.31 472 GLY A CA 1
ATOM 3641 C C . GLY A 1 472 ? 5.122 -8.428 -26.470 1.00 93.31 472 GLY A C 1
ATOM 3642 O O . GLY A 1 472 ? 3.969 -7.998 -26.523 1.00 93.31 472 GLY A O 1
ATOM 3643 N N . VAL A 1 473 ? 5.521 -9.259 -25.509 1.00 95.50 473 VAL A N 1
ATOM 3644 C CA . VAL A 1 473 ? 4.665 -9.632 -24.381 1.00 95.50 473 VAL A CA 1
ATOM 3645 C C . VAL A 1 473 ? 4.780 -8.566 -23.297 1.00 95.50 473 VAL A C 1
ATOM 3647 O O . VAL A 1 473 ? 5.870 -8.316 -22.788 1.00 95.50 473 VAL A O 1
ATOM 3650 N N . SER A 1 474 ? 3.659 -7.928 -22.952 1.00 94.56 474 SER A N 1
ATOM 3651 C CA . SER A 1 474 ? 3.606 -6.950 -21.861 1.00 94.56 474 SER A CA 1
ATOM 3652 C C . SER A 1 474 ? 3.719 -7.660 -20.514 1.00 94.56 474 SER A C 1
ATOM 3654 O O . SER A 1 474 ? 2.944 -8.570 -20.233 1.00 94.56 474 SER A O 1
ATOM 3656 N N . LEU A 1 475 ? 4.649 -7.196 -19.685 1.00 91.12 475 LEU A N 1
ATOM 3657 C CA . LEU A 1 475 ? 4.898 -7.672 -18.330 1.00 91.12 475 LEU A CA 1
ATOM 3658 C C . LEU A 1 475 ? 4.899 -6.486 -17.356 1.00 91.12 475 LEU A C 1
ATOM 3660 O O . LEU A 1 475 ? 5.282 -5.364 -17.708 1.00 91.12 475 LEU A O 1
ATOM 3664 N N . LYS A 1 476 ? 4.457 -6.739 -16.128 1.00 84.19 476 LYS A N 1
ATOM 3665 C CA . LYS A 1 476 ? 4.458 -5.799 -15.002 1.00 84.19 476 LYS A CA 1
ATOM 3666 C C . LYS A 1 476 ? 5.472 -6.231 -13.943 1.00 84.19 476 LYS A C 1
ATOM 3668 O O . LYS A 1 476 ? 5.928 -7.372 -13.932 1.00 84.19 476 LYS A O 1
ATOM 3673 N N . ASP A 1 477 ? 5.798 -5.311 -13.036 1.00 82.69 477 ASP A N 1
ATOM 3674 C CA . ASP A 1 477 ? 6.554 -5.612 -11.816 1.00 82.69 477 ASP A CA 1
ATOM 3675 C C . ASP A 1 477 ? 5.975 -6.843 -11.105 1.00 82.69 477 ASP A C 1
ATOM 3677 O O . ASP A 1 477 ? 4.781 -6.901 -10.811 1.00 82.69 477 ASP A O 1
ATOM 3681 N N . GLY A 1 478 ? 6.823 -7.831 -10.836 1.00 81.69 478 GLY A N 1
ATOM 3682 C CA . GLY A 1 478 ? 6.456 -9.077 -10.180 1.00 81.69 478 GLY A CA 1
ATOM 3683 C C . GLY A 1 478 ? 6.007 -10.214 -11.101 1.00 81.69 478 GLY A C 1
ATOM 3684 O O . GLY A 1 478 ? 6.032 -11.354 -10.631 1.00 81.69 478 GLY A O 1
ATOM 3685 N N . ASP A 1 479 ? 5.671 -9.953 -12.370 1.00 86.69 479 ASP A N 1
ATOM 3686 C CA . ASP A 1 479 ? 5.298 -11.006 -13.323 1.00 86.69 479 ASP A CA 1
ATOM 3687 C C . ASP A 1 479 ? 6.462 -11.982 -13.542 1.00 86.69 479 ASP A C 1
ATOM 3689 O O . ASP A 1 479 ? 7.636 -11.607 -13.511 1.00 86.69 479 ASP A O 1
ATOM 3693 N N . SER A 1 480 ? 6.133 -13.249 -13.791 1.00 91.00 480 SER A N 1
ATOM 3694 C CA . SER A 1 480 ? 7.112 -14.286 -14.119 1.00 91.00 480 SER A CA 1
ATOM 3695 C C . SER A 1 480 ? 7.014 -14.705 -15.583 1.00 91.00 480 SER A C 1
ATOM 3697 O O . SER A 1 480 ? 5.928 -14.741 -16.169 1.00 91.00 480 SER A O 1
ATOM 3699 N N . ALA A 1 481 ? 8.152 -15.048 -16.180 1.00 93.81 481 ALA A N 1
ATOM 3700 C CA . ALA A 1 481 ? 8.225 -15.542 -17.546 1.00 93.81 481 ALA A CA 1
ATOM 3701 C C . ALA A 1 481 ? 9.195 -16.717 -17.675 1.00 93.81 481 ALA A C 1
ATOM 3703 O O . ALA A 1 481 ? 10.241 -16.762 -17.025 1.00 93.81 481 ALA A O 1
ATOM 3704 N N . ARG A 1 482 ? 8.857 -17.658 -18.560 1.00 95.06 482 ARG A N 1
ATOM 3705 C CA . ARG A 1 482 ? 9.744 -18.744 -18.973 1.00 95.06 482 ARG A CA 1
ATOM 3706 C C . ARG A 1 482 ? 10.392 -18.396 -20.301 1.00 95.06 482 ARG A C 1
ATOM 3708 O O . ARG A 1 482 ? 9.687 -18.231 -21.296 1.00 95.06 482 ARG A O 1
ATOM 3715 N N . LEU A 1 483 ? 11.718 -18.364 -20.310 1.00 96.44 483 LEU A N 1
ATOM 3716 C CA . LEU A 1 483 ? 12.542 -18.068 -21.476 1.00 96.44 483 LEU A CA 1
ATOM 3717 C C . LEU A 1 483 ? 13.312 -19.319 -21.897 1.00 96.44 483 LEU A C 1
ATOM 3719 O O . LEU A 1 483 ? 13.797 -20.076 -21.055 1.00 96.44 483 LEU A O 1
ATOM 3723 N N . THR A 1 484 ? 13.452 -19.531 -23.201 1.00 96.69 484 THR A N 1
ATOM 3724 C CA . THR A 1 484 ? 14.414 -20.485 -23.780 1.00 96.69 484 THR A CA 1
ATOM 3725 C C . THR A 1 484 ? 15.634 -19.739 -24.336 1.00 96.69 484 THR A C 1
ATOM 3727 O O . THR A 1 484 ? 15.574 -18.511 -24.470 1.00 96.69 484 THR A O 1
ATOM 3730 N N . PRO A 1 485 ? 16.741 -20.423 -24.673 1.00 97.69 485 PRO A N 1
ATOM 3731 C CA . PRO A 1 485 ? 17.899 -19.761 -25.269 1.00 97.69 485 PRO A CA 1
ATOM 3732 C C . PRO A 1 485 ? 17.535 -18.975 -26.540 1.00 97.69 485 PRO A C 1
ATOM 3734 O O . PRO A 1 485 ? 16.757 -19.460 -27.363 1.00 97.69 485 PRO A O 1
ATOM 3737 N N . GLY A 1 486 ? 18.083 -17.769 -26.694 1.00 97.50 486 GLY A N 1
ATOM 3738 C CA . GLY A 1 486 ? 17.905 -16.895 -27.853 1.00 97.50 486 GLY A CA 1
ATOM 3739 C C . GLY A 1 486 ? 17.900 -15.401 -27.505 1.00 97.50 486 GLY A C 1
ATOM 3740 O O . GLY A 1 486 ? 18.227 -15.001 -26.388 1.00 97.50 486 GLY A O 1
ATOM 3741 N N . LEU A 1 487 ? 17.536 -14.573 -28.488 1.00 98.00 487 LEU A N 1
ATOM 3742 C CA . LEU A 1 487 ? 17.506 -13.114 -28.366 1.00 98.00 487 LEU A CA 1
ATOM 3743 C C . LEU A 1 487 ? 16.103 -12.602 -28.032 1.00 98.00 487 LEU A C 1
ATOM 3745 O O . LEU A 1 487 ? 15.118 -13.032 -28.636 1.00 98.00 487 LEU A O 1
ATOM 3749 N N . TYR A 1 488 ? 16.031 -11.633 -27.125 1.00 97.69 488 TYR A N 1
ATOM 3750 C CA . TYR A 1 488 ? 14.790 -11.025 -26.661 1.00 97.69 488 TYR A CA 1
ATOM 3751 C C . TYR A 1 488 ? 14.878 -9.498 -26.745 1.00 97.69 488 TYR A C 1
ATOM 3753 O O . TYR A 1 488 ? 15.568 -8.887 -25.930 1.00 97.69 488 TYR A O 1
ATOM 3761 N N . PRO A 1 489 ? 14.184 -8.857 -27.700 1.00 97.69 489 PRO A N 1
ATOM 3762 C CA . PRO A 1 489 ? 13.985 -7.414 -27.683 1.00 97.69 489 PRO A CA 1
ATOM 3763 C C . PRO A 1 489 ? 13.243 -7.003 -26.410 1.00 97.69 489 PRO A C 1
ATOM 3765 O O . PRO A 1 489 ? 12.210 -7.590 -26.076 1.00 97.69 489 PRO A O 1
ATOM 3768 N N . VAL A 1 490 ? 13.762 -6.001 -25.713 1.00 97.50 490 VAL A N 1
ATOM 3769 C CA . VAL A 1 490 ? 13.183 -5.455 -24.486 1.00 97.50 490 VAL A CA 1
ATOM 3770 C C . VAL A 1 490 ? 12.864 -3.991 -24.718 1.00 97.50 490 VAL A C 1
ATOM 3772 O O . VAL A 1 490 ? 13.760 -3.206 -25.021 1.00 97.50 490 VAL A O 1
ATOM 3775 N N . MET A 1 491 ? 11.597 -3.623 -24.547 1.00 97.50 491 MET A N 1
ATOM 3776 C CA . MET A 1 491 ? 11.154 -2.232 -24.515 1.00 97.50 491 MET A CA 1
ATOM 3777 C C . MET A 1 491 ? 10.651 -1.903 -23.114 1.00 97.50 491 MET A C 1
ATOM 3779 O O . MET A 1 491 ? 9.787 -2.599 -22.585 1.00 97.50 491 MET A O 1
ATOM 3783 N N . VAL A 1 492 ? 11.151 -0.823 -22.528 1.00 96.12 492 VAL A N 1
ATOM 3784 C CA . VAL A 1 492 ? 10.654 -0.274 -21.266 1.00 96.12 492 VAL A CA 1
ATOM 3785 C C . VAL A 1 492 ? 10.044 1.089 -21.545 1.00 96.12 492 VAL A C 1
ATOM 3787 O O . VAL A 1 492 ? 10.712 1.985 -22.051 1.00 96.12 492 VAL A O 1
ATOM 3790 N N . HIS A 1 493 ? 8.770 1.250 -21.208 1.00 93.56 493 HIS A N 1
ATOM 3791 C CA . HIS A 1 493 ? 8.090 2.539 -21.185 1.00 93.56 493 HIS A CA 1
ATOM 3792 C C . HIS A 1 493 ? 8.078 3.054 -19.752 1.00 93.56 493 HIS A C 1
ATOM 3794 O O . HIS A 1 493 ? 7.537 2.395 -18.867 1.00 93.56 493 HIS A O 1
ATOM 3800 N N . ALA A 1 494 ? 8.654 4.229 -19.533 1.00 90.88 494 ALA A N 1
ATOM 3801 C CA . ALA A 1 494 ? 8.654 4.891 -18.242 1.00 90.88 494 ALA A CA 1
ATOM 3802 C C . ALA A 1 494 ? 8.079 6.307 -18.393 1.00 90.88 494 ALA A C 1
ATOM 3804 O O . ALA A 1 494 ? 8.707 7.162 -19.029 1.00 90.88 494 ALA A O 1
ATOM 3805 N N . PRO A 1 495 ? 6.872 6.571 -17.869 1.00 87.12 495 PRO A N 1
ATOM 3806 C CA . PRO A 1 495 ? 6.369 7.933 -17.798 1.00 87.12 495 PRO A CA 1
ATOM 3807 C C . PRO A 1 495 ? 7.143 8.772 -16.773 1.00 87.12 495 PRO A C 1
ATOM 3809 O O . PRO A 1 495 ? 7.682 8.240 -15.811 1.00 87.12 495 PRO A O 1
ATOM 3812 N N . LEU A 1 496 ? 7.162 10.086 -16.967 1.00 79.88 496 LEU A N 1
ATOM 3813 C CA . LEU A 1 496 ? 7.552 11.074 -15.970 1.00 79.88 496 LEU A CA 1
ATOM 3814 C C . LEU A 1 496 ? 6.409 12.071 -15.837 1.00 79.88 496 LEU A C 1
ATOM 3816 O O . LEU A 1 496 ? 6.050 12.736 -16.800 1.00 79.88 496 LEU A O 1
ATOM 3820 N N . ASP A 1 497 ? 5.831 12.182 -14.654 1.00 70.81 497 ASP A N 1
ATOM 3821 C CA . ASP A 1 497 ? 4.763 13.128 -14.355 1.00 70.81 497 ASP A CA 1
ATOM 3822 C C . ASP A 1 497 ? 5.339 14.450 -13.848 1.00 70.81 497 ASP A C 1
ATOM 3824 O O . ASP A 1 497 ? 5.236 15.475 -14.513 1.00 70.81 497 ASP A O 1
ATOM 3828 N N . TRP A 1 498 ? 5.993 14.436 -12.695 1.00 57.22 498 TRP A N 1
ATOM 3829 C CA . TRP A 1 498 ? 6.486 15.622 -12.026 1.00 57.22 498 TRP A CA 1
ATOM 3830 C C . TRP A 1 498 ? 7.734 15.276 -11.220 1.00 57.22 498 TRP A C 1
ATOM 3832 O O . TRP A 1 498 ? 7.677 14.486 -10.279 1.00 57.22 498 TRP A O 1
ATOM 3842 N N . CYS A 1 499 ? 8.872 15.876 -11.573 1.00 55.75 499 CYS A N 1
ATOM 3843 C CA . CYS A 1 499 ? 10.086 15.797 -10.767 1.00 55.75 499 CYS A CA 1
ATOM 3844 C C . CYS A 1 499 ? 10.239 17.075 -9.933 1.00 55.75 499 CYS A C 1
ATOM 3846 O O . CYS A 1 499 ? 10.049 18.190 -10.424 1.00 55.75 499 CYS A O 1
ATOM 3848 N N . ASN A 1 500 ? 10.596 16.913 -8.657 1.00 39.59 500 ASN A N 1
ATOM 3849 C CA . ASN A 1 500 ? 11.012 18.033 -7.820 1.00 39.59 500 ASN A CA 1
ATOM 3850 C C . ASN A 1 500 ? 12.273 18.676 -8.426 1.00 39.59 500 ASN A C 1
ATOM 3852 O O . ASN A 1 500 ? 13.127 17.980 -8.974 1.00 39.59 500 ASN A O 1
ATOM 3856 N N . SER A 1 501 ? 12.386 20.001 -8.353 1.00 35.16 501 SER A N 1
ATOM 3857 C CA . SER A 1 501 ? 13.458 20.770 -9.007 1.00 35.16 501 SER A CA 1
ATOM 3858 C C . SER A 1 501 ? 14.821 20.722 -8.300 1.00 35.16 501 SER A C 1
ATOM 3860 O O . SER A 1 501 ? 15.726 21.444 -8.717 1.00 35.16 501 SER A O 1
ATOM 3862 N N . TRP A 1 502 ? 14.961 19.937 -7.229 1.00 35.78 502 TRP A N 1
ATOM 3863 C CA . TRP A 1 502 ? 16.176 19.831 -6.412 1.00 35.78 502 TRP A CA 1
ATOM 3864 C C . TRP A 1 502 ? 16.878 18.497 -6.616 1.00 35.78 502 TRP A C 1
ATOM 3866 O O . TRP A 1 502 ? 16.198 17.454 -6.475 1.00 35.78 502 TRP A O 1
#

Sequence (502 aa):
MAAHSTELTVTLAGGLFLRDAPIVDGPTLVLDVSRTGDRWERVWGFAGDFHINSPHPGRVVTGQISDDRIQLTLEMDIQSGSWARGGRATYKVDLKRETHGAATVRERSGAGAFHGTLPLADARGSVFSGTYAGEFRGVPVTGTATAAFKPAPASLAAGFVAPQPGEHPRLLFRKSNLAALREKAKTPLGEAALAKMGWSNEKETDVVGLGLKYQLTGDRKYAEKAILGVEKLMAGWLYCDQYGNNVGDRAAKMAIAFDLCHDAWPEAFKRRVRRYLLFVADNVWHHHRKMHQGINWHFCSNWSAPIHSGLGMSGLALWGEPGEEPAKPDAPNSGAVIPPASGYRPGKGVPVVTFQSDEMPNDWLCLSPLPWEETGDPLAPLGGVARAQPEPGPRVTFAGQTETFRRLTRETNGGYWAHTNYTRGEDALDITIVSRRVNFSHSYFFTVVSNDALRWVRIATDYGPAKLYLNGVSLKDGDSARLTPGLYPVMVHAPLDWCNSW

Foldseek 3Di:
DFFDKWKKWKKAFQQDAFDDAGDDRHWIKIKIWMDGRPDTDWIWIFTPRQPATFTWIKTWPDWDDDPFKTWTWIWTFFDDALRGDTGIKIKTDIWTWDDPDDPPPDDDDDDDDDDDPDPLDDDPRTKIKDKMWMDTPNYTDIDIMIMGTDPDPPDDPPPDDDADQVAFDDDPDHLVCQVVLLVVLPDPVNVVLLVPFFDDDPQATRLLSLLVCCSNPVDLVSLVSSLVRLVVLLPDDFAPPQFLLSLLVSLQSLLNSCRSSVVSDDPVSNVVSLVSLVVLVCCLRPNVLSHHSNQRNHCPDPRNVSNVNSNVSSCVSCGNPDDDDDDDDDDVLDFAADEADPPDDQDPQFAEAEDDAPADGPKKWKWAWAAADPDDFQCVVQVGQQRRRFDFDDWGDDPNDITTTDIADPPVLSQWDADCSPNVRGTDGDRCSRRVQPARGKMKIKHKYFYAAWDKGFDADSHQPKWKHWNSNIDGHGGIYTYGGYIIIMMIMDTGHHDDPD

pLDDT: mean 84.28, std 16.02, range [27.47, 98.62]

Radius of gyration: 27.9 Å; chains: 1; bounding box: 62×50×82 Å

Secondary structure (DSSP, 8-state):
-PPPEEEEEEEETT---SSSS--TTPPPEEEEEEEETTEE-EEEEE-TTSSS---EEEEEEEEEE-SSEEEEEEEEEEPPBTTB--EEEEEEEEEEEPP-S---------S-S--------SSS--EEEEEEEEEETTEEEEEEEEEEEPPPPPPPPTTPPPPPTT-SS-SS--GGGHHHHHHHHTSHHHHHHHHHSS-B-SS-B-HHHHHHHHHHH--HHHHHHHHHHHHHHHHS-SSS-S-HHHHHHHHHHHHHHHHHHTTTS-HHHHHHHHHHHHHHHHHHHH-GGGS-TT----TTSTTHHHHHHHHHHHHHHTTTPPPPPPPPPPPTT-SEEE---TT--PPTT--EEEP-TT---S--EEEEEEE--SS--TTGGGT-TTT--PPSS-EEEETTEEEE-EE-BSSTTSBEEE-TTTTTTSEEE-HHHHTTT-SSEEEEEEEEEEE-S-EEEE---SSTT-EEEETTEEE-TT-EEEE-SEEEEEEEEEEE------